Protein AF-A0A7L5Z0Q6-F1 (afdb_monomer)

Mean predicted aligned error: 13.24 Å

Nearest PDB structures (foldseek):
  8h5y-assembly1_B  TM=5.151E-01  e=4.317E-04  Escherichia coli K-12
  7r7j-assembly2_B  TM=5.327E-01  e=6.181E-04  Escherichia coli K-12
  8h5z-assembly2_A  TM=4.840E-01  e=3.398E-04  Escherichia coli K-12
  4xqk-assembly2_B  TM=4.319E-01  e=5.657E-03  Lactococcus cremoris
  8spg-assembly1_A  TM=3.800E-01  e=3.028E+00  Escherichia coli

Solvent-accessible surface area (backbone atoms only — not comparable to full-atom values): 23240 Å² total; per-residue (Å²): 136,90,84,87,72,98,76,67,92,71,68,86,83,74,86,79,86,81,49,76,64,53,34,51,77,69,61,64,32,30,45,81,42,65,47,48,55,65,62,100,57,70,56,74,39,36,47,47,63,51,74,55,102,88,48,62,39,34,33,34,33,33,79,56,46,77,45,82,40,38,70,74,34,73,49,75,39,92,97,50,81,66,40,42,29,60,41,73,38,76,84,67,48,33,38,32,30,72,88,68,52,72,30,46,34,65,62,49,49,44,52,47,45,39,54,45,51,51,53,48,52,54,48,42,52,52,41,49,56,35,28,76,69,40,74,63,36,85,94,28,46,62,47,62,29,35,40,35,34,36,70,44,42,69,34,40,74,45,84,82,10,61,57,35,46,46,40,52,48,41,47,53,62,53,59,69,33,78,92,45,58,89,63,73,74,70,60,72,83,53,27,49,53,77,55,48,36,39,46,101,84,68,49,74,42,77,73,66,90,89,67,86,50,84,51,50,50,60,62,47,48,61,49,65,77,41,55,71,46,54,50,34,80,91,36,59,51,35,38,40,35,24,56,62,76,76,57,99,83,67,68,54,33,35,32,35,35,39,30,52,60,43,64,84,66,52,70,68,54,51,51,56,53,52,58,47,30,27,43,47,31,51,32,71,83,70,47,71,56,83,54,74,90,68,36,45,25,35,37,33,32,76,39,45,48,69,62,56,50,53,51,55,46,53,54,50,27,71,76,68,75,51,81,70,81,94,72,80,79,84,76,77,75,77,77,74,76,72,79,83,71,90,67,84,82,74,96,70,93,74,86,82,82,75,73,65,62,67,60,49,54,60,49,49,59,56,53,54,65,69,70,65,71,78,87,83,78,86,83,84,86,80,87,84,86,90,132

pLDDT: mean 75.76, std 20.65, range [26.56, 98.56]

Structure (mmCIF, N/CA/C/O backbone):
data_AF-A0A7L5Z0Q6-F1
#
_entry.id   AF-A0A7L5Z0Q6-F1
#
loop_
_atom_site.group_PDB
_atom_site.id
_atom_site.type_symbol
_atom_site.label_atom_id
_atom_site.label_alt_id
_atom_site.label_comp_id
_atom_site.label_asym_id
_atom_site.label_entity_id
_atom_site.label_seq_id
_atom_site.pdbx_PDB_ins_code
_atom_site.Cartn_x
_atom_site.Cartn_y
_atom_site.Cartn_z
_atom_site.occupancy
_atom_site.B_iso_or_equiv
_atom_site.auth_seq_id
_atom_site.auth_comp_id
_atom_site.auth_asym_id
_atom_site.auth_atom_id
_atom_site.pdbx_PDB_model_num
ATOM 1 N N . MET A 1 1 ? -20.529 9.452 -33.212 1.00 76.00 1 MET A N 1
ATOM 2 C CA . MET A 1 1 ? -19.867 9.700 -31.911 1.00 76.00 1 MET A CA 1
ATOM 3 C C . MET A 1 1 ? -19.375 8.368 -31.364 1.00 76.00 1 MET A C 1
ATOM 5 O O . MET A 1 1 ? -20.202 7.493 -31.141 1.00 76.00 1 MET A O 1
ATOM 9 N N . LEU A 1 2 ? -18.063 8.193 -31.198 1.00 84.06 2 LEU A N 1
ATOM 10 C CA . LEU A 1 2 ? -17.488 7.021 -30.526 1.00 84.06 2 LEU A CA 1
ATOM 11 C C . LEU A 1 2 ? -17.355 7.325 -29.030 1.00 84.06 2 LEU A C 1
ATOM 13 O O . LEU A 1 2 ? -16.984 8.437 -28.659 1.00 84.06 2 LEU A O 1
ATOM 17 N N . ARG A 1 3 ? -17.713 6.362 -28.176 1.00 82.25 3 ARG A N 1
ATOM 18 C CA . ARG A 1 3 ? -17.657 6.488 -26.713 1.00 82.25 3 ARG A CA 1
ATOM 19 C C . ARG A 1 3 ? -16.696 5.438 -26.165 1.00 82.25 3 ARG A C 1
ATOM 21 O O . ARG A 1 3 ? -16.720 4.305 -26.632 1.00 82.25 3 ARG A O 1
ATOM 28 N N . TYR A 1 4 ? -15.900 5.820 -25.171 1.00 83.50 4 TYR A N 1
ATOM 29 C CA . TYR A 1 4 ? -14.941 4.946 -24.497 1.00 83.50 4 TYR A CA 1
ATOM 30 C C . TYR A 1 4 ? -15.240 4.963 -22.999 1.00 83.50 4 TYR A C 1
ATOM 32 O O . TYR A 1 4 ? -15.300 6.031 -22.392 1.00 83.50 4 TYR A O 1
ATOM 40 N N . SER A 1 5 ? -15.461 3.798 -22.397 1.00 74.81 5 SER A N 1
ATOM 41 C CA . SER A 1 5 ? -15.623 3.658 -20.951 1.00 74.81 5 SER A CA 1
ATOM 42 C C . SER A 1 5 ? -15.431 2.207 -20.538 1.00 74.81 5 SER A C 1
ATOM 44 O O . SER A 1 5 ? -15.815 1.291 -21.263 1.00 74.81 5 SER A O 1
ATOM 46 N N . ALA A 1 6 ? -14.900 2.009 -19.335 1.00 70.81 6 ALA A N 1
ATOM 47 C CA . ALA A 1 6 ? -14.877 0.706 -18.683 1.00 70.81 6 ALA A CA 1
ATOM 48 C C . ALA A 1 6 ? -16.239 0.323 -18.058 1.00 70.81 6 ALA A C 1
ATOM 50 O O . ALA A 1 6 ? -16.442 -0.840 -17.730 1.00 70.81 6 ALA A O 1
ATOM 51 N N . THR A 1 7 ? -17.172 1.274 -17.887 1.00 68.50 7 THR A N 1
ATOM 52 C CA . THR A 1 7 ? -18.414 1.105 -17.100 1.00 68.50 7 THR A CA 1
ATOM 53 C C . THR A 1 7 ? -19.651 1.690 -17.799 1.00 68.50 7 THR A C 1
ATOM 55 O O . THR A 1 7 ? -20.456 2.421 -17.214 1.00 68.50 7 THR A O 1
ATOM 58 N N . HIS A 1 8 ? -19.838 1.387 -19.087 1.00 71.56 8 HIS A N 1
ATOM 59 C CA . HIS A 1 8 ? -21.039 1.817 -19.810 1.00 71.56 8 HIS A CA 1
ATOM 60 C C . HIS A 1 8 ? -22.320 1.214 -19.204 1.00 71.56 8 HIS A C 1
ATOM 62 O O . HIS A 1 8 ? -22.495 0.002 -19.197 1.00 71.56 8 HIS A O 1
ATOM 68 N N . ARG A 1 9 ? -23.261 2.069 -18.771 1.00 68.94 9 ARG A N 1
ATOM 69 C CA . ARG A 1 9 ? -24.606 1.636 -18.331 1.00 68.94 9 ARG A CA 1
ATOM 70 C C . ARG A 1 9 ? -25.461 1.088 -19.480 1.00 68.94 9 ARG A C 1
ATOM 72 O O . ARG A 1 9 ? -26.302 0.229 -19.255 1.00 68.94 9 ARG A O 1
ATOM 79 N N . SER A 1 10 ? -25.257 1.587 -20.701 1.00 72.62 10 SER A N 1
ATOM 80 C CA . SER A 1 10 ? -25.817 1.014 -21.927 1.00 72.62 10 SER A CA 1
ATOM 81 C C . SER A 1 10 ? -24.823 1.157 -23.081 1.00 72.62 10 SER A C 1
ATOM 83 O O . SER A 1 10 ? -24.162 2.191 -23.226 1.00 72.62 10 SER A O 1
ATOM 85 N N . ALA A 1 11 ? -24.718 0.116 -23.907 1.00 77.50 11 ALA A N 1
ATOM 86 C CA . ALA A 1 11 ? -23.786 0.048 -25.032 1.00 77.50 11 ALA A CA 1
ATOM 87 C C . ALA A 1 11 ? -24.512 -0.235 -26.366 1.00 77.50 11 ALA A C 1
ATOM 89 O O . ALA A 1 11 ? -24.274 -1.272 -26.983 1.00 77.50 11 ALA A O 1
ATOM 90 N N . PRO A 1 12 ? -25.417 0.654 -26.830 1.00 74.00 12 PRO A N 1
ATOM 91 C CA . PRO A 1 12 ? -25.963 0.550 -28.180 1.00 74.00 12 PRO A CA 1
ATOM 92 C C . PRO A 1 12 ? -24.825 0.645 -29.208 1.00 74.00 12 PRO A C 1
ATOM 94 O O . PRO A 1 12 ? -23.980 1.538 -29.102 1.00 74.00 12 PRO A O 1
ATOM 97 N N . ASN A 1 13 ? -24.825 -0.267 -30.186 1.00 86.44 13 ASN A N 1
ATOM 98 C CA . ASN A 1 13 ? -23.813 -0.395 -31.244 1.00 86.44 13 ASN A CA 1
ATOM 99 C C . ASN A 1 13 ? -22.387 -0.638 -30.711 1.00 86.44 13 ASN A C 1
ATOM 101 O O . ASN A 1 13 ? -21.459 0.110 -31.018 1.00 86.44 13 ASN A O 1
ATOM 105 N N . LEU A 1 14 ? -22.216 -1.673 -29.881 1.00 86.38 14 LEU A N 1
ATOM 106 C CA . LEU A 1 14 ? -20.907 -2.101 -29.385 1.00 86.38 14 LEU A CA 1
ATOM 107 C C . LEU A 1 14 ? -20.003 -2.539 -30.551 1.00 86.38 14 LEU A C 1
ATOM 109 O O . LEU A 1 14 ? -20.258 -3.558 -31.181 1.00 86.38 14 LEU A O 1
ATOM 113 N N . VAL A 1 15 ? -18.944 -1.769 -30.813 1.00 90.12 15 VAL A N 1
ATOM 114 C CA . VAL A 1 15 ? -17.974 -2.055 -31.888 1.00 90.12 15 VAL A CA 1
ATOM 115 C C . VAL A 1 15 ? -16.850 -2.977 -31.410 1.00 90.12 15 VAL A C 1
ATOM 117 O O . VAL A 1 15 ? -16.403 -3.846 -32.149 1.00 90.12 15 VAL A O 1
ATOM 120 N N . TYR A 1 16 ? -16.381 -2.792 -30.175 1.00 89.06 16 TYR A N 1
ATOM 121 C CA . TYR A 1 16 ? -15.281 -3.561 -29.598 1.00 89.06 16 TYR A CA 1
ATOM 122 C C . TYR A 1 16 ? -15.414 -3.625 -28.077 1.00 89.06 16 TYR A C 1
ATOM 124 O O . TYR A 1 16 ? -15.902 -2.679 -27.451 1.00 89.06 16 TYR A O 1
ATOM 132 N N . ARG A 1 17 ? -14.956 -4.727 -27.479 1.00 86.31 17 ARG A N 1
ATOM 133 C CA . ARG A 1 17 ? -14.948 -4.938 -26.031 1.00 86.31 17 ARG A CA 1
AT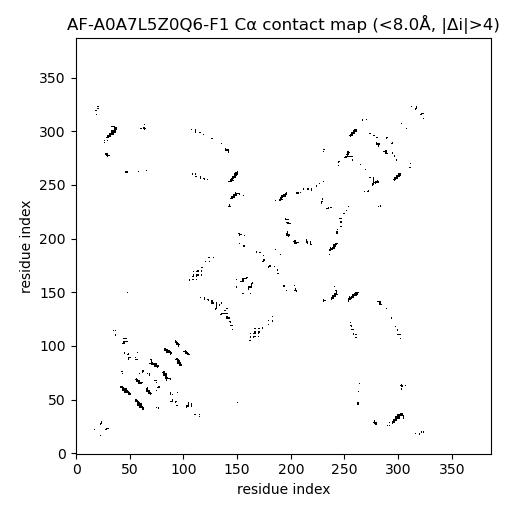OM 134 C C . ARG A 1 17 ? -13.682 -5.685 -25.628 1.00 86.31 17 ARG A C 1
ATOM 136 O O . ARG A 1 17 ? -13.427 -6.763 -26.143 1.00 86.31 17 ARG A O 1
ATOM 143 N N . LEU A 1 18 ? -12.941 -5.113 -24.681 1.00 86.12 18 LEU A N 1
ATOM 144 C CA . LEU A 1 18 ? -11.839 -5.764 -23.974 1.00 86.12 18 LEU A CA 1
ATOM 145 C C . LEU A 1 18 ? -12.184 -5.750 -22.487 1.00 86.12 18 LEU A C 1
ATOM 147 O O . LEU A 1 18 ? -12.214 -4.686 -21.865 1.00 86.12 18 LEU A O 1
ATOM 151 N N . THR A 1 19 ? -12.526 -6.908 -21.934 1.00 82.62 19 THR A N 1
ATOM 152 C CA . THR A 1 19 ? -12.859 -7.034 -20.514 1.00 82.62 19 THR A CA 1
ATOM 153 C C . THR A 1 19 ? -11.590 -7.115 -19.657 1.00 82.62 19 THR A C 1
ATOM 155 O O . THR A 1 19 ? -10.517 -7.446 -20.160 1.00 82.62 19 THR A O 1
ATOM 158 N N . PRO A 1 20 ? -11.681 -6.846 -18.343 1.00 78.25 20 PRO A N 1
ATOM 159 C CA . PRO A 1 20 ? -10.595 -7.134 -17.409 1.00 78.25 20 PRO A CA 1
ATOM 160 C C . PRO A 1 20 ? -10.109 -8.592 -17.453 1.00 78.25 20 PRO A C 1
ATOM 162 O O . PRO A 1 20 ? -8.922 -8.828 -17.248 1.00 78.25 20 PRO A O 1
ATOM 165 N N . VAL A 1 21 ? -11.003 -9.548 -17.744 1.00 78.19 21 VAL A N 1
ATOM 166 C CA . VAL A 1 21 ? -10.642 -10.965 -17.921 1.00 78.19 21 VAL A CA 1
ATOM 167 C C . VAL A 1 21 ? -9.807 -11.141 -19.183 1.00 78.19 21 VAL A C 1
ATOM 169 O O . VAL A 1 21 ? -8.728 -11.715 -19.111 1.00 78.19 21 VAL A O 1
ATOM 172 N N . ASP A 1 22 ? -10.238 -10.561 -20.306 1.00 83.88 22 ASP A N 1
ATOM 173 C CA . ASP A 1 22 ? -9.479 -10.615 -21.562 1.00 83.88 22 ASP A CA 1
ATOM 174 C C . ASP A 1 22 ? -8.098 -9.971 -21.398 1.00 83.88 22 ASP A C 1
ATOM 176 O O . ASP A 1 22 ? -7.096 -10.513 -21.849 1.00 83.88 22 ASP A O 1
ATOM 180 N N . ALA A 1 23 ? -8.017 -8.826 -20.714 1.00 86.12 23 ALA A N 1
ATOM 181 C CA . ALA A 1 23 ? -6.749 -8.152 -20.451 1.00 86.12 23 ALA A CA 1
ATOM 182 C C . ALA A 1 23 ? -5.793 -9.009 -19.604 1.00 86.12 23 ALA A C 1
ATOM 184 O O . ALA A 1 23 ? -4.583 -8.987 -19.841 1.00 86.12 23 ALA A O 1
ATOM 185 N N . TYR A 1 24 ? -6.326 -9.760 -18.637 1.00 82.94 24 TYR A N 1
ATOM 186 C CA . TYR A 1 24 ? -5.560 -10.716 -17.840 1.00 82.94 24 TYR A CA 1
ATOM 187 C C . TYR A 1 24 ? -5.102 -11.914 -18.685 1.00 82.94 24 TYR A C 1
ATOM 189 O O . TYR A 1 24 ? -3.905 -12.200 -18.727 1.00 82.94 24 TYR A O 1
ATOM 197 N N . ASP A 1 25 ? -6.027 -12.560 -19.403 1.00 82.62 25 ASP A N 1
ATOM 198 C CA . ASP A 1 25 ? -5.762 -13.748 -20.226 1.00 82.62 25 ASP A CA 1
ATOM 199 C C . ASP A 1 25 ? -4.747 -13.428 -21.348 1.00 82.62 25 ASP A C 1
ATOM 201 O O . ASP A 1 25 ? -3.835 -14.210 -21.618 1.00 82.62 25 ASP A O 1
ATOM 205 N N . LEU A 1 26 ? -4.824 -12.227 -21.937 1.00 88.44 26 LEU A N 1
ATOM 206 C CA . LEU A 1 26 ? -3.897 -11.724 -22.961 1.00 88.44 26 LEU A CA 1
ATOM 207 C C . LEU A 1 26 ? -2.596 -11.126 -22.393 1.00 88.44 26 LEU A C 1
ATOM 209 O O . LEU A 1 26 ? -1.782 -10.607 -23.157 1.00 88.44 26 LEU A O 1
ATOM 213 N N . ARG A 1 27 ? -2.381 -11.170 -21.068 1.00 88.25 27 ARG A N 1
ATOM 214 C CA . ARG A 1 27 ? -1.192 -10.616 -20.384 1.00 88.25 27 ARG A CA 1
ATOM 215 C C . ARG A 1 27 ? -0.925 -9.136 -20.705 1.00 88.25 27 ARG A C 1
ATOM 217 O O . ARG A 1 27 ? 0.221 -8.695 -20.778 1.00 88.25 27 ARG A O 1
ATOM 224 N N . LEU A 1 28 ? -1.991 -8.353 -20.871 1.00 89.06 28 LEU A N 1
ATOM 225 C CA . LEU A 1 28 ? -1.936 -6.907 -21.133 1.00 89.06 28 LEU A CA 1
ATOM 226 C C . LEU A 1 28 ? -1.810 -6.075 -19.847 1.00 89.06 28 LEU A C 1
ATOM 228 O O . LEU A 1 28 ? -1.644 -4.855 -19.903 1.00 89.06 28 LEU A O 1
ATOM 232 N N . VAL A 1 29 ? -1.898 -6.732 -18.690 1.00 90.50 29 VAL A N 1
ATOM 233 C CA . VAL A 1 29 ? -1.812 -6.145 -17.351 1.00 90.50 29 VAL A CA 1
ATOM 234 C C . VAL A 1 29 ? -0.978 -7.032 -16.428 1.00 90.50 29 VAL A C 1
ATOM 236 O O . VAL A 1 29 ? -0.774 -8.217 -16.697 1.00 90.50 29 VAL A O 1
ATOM 239 N N . LYS A 1 30 ? -0.508 -6.467 -15.313 1.00 91.56 30 LYS A N 1
ATOM 240 C CA . LYS A 1 30 ? 0.101 -7.242 -14.232 1.00 91.56 30 LYS A CA 1
ATOM 241 C C . LYS A 1 30 ? -0.917 -8.214 -13.638 1.00 91.56 30 LYS A C 1
ATOM 243 O O . LYS A 1 30 ? -2.104 -7.909 -13.524 1.00 91.56 30 LYS A O 1
ATOM 248 N N . ARG A 1 31 ? -0.424 -9.360 -13.177 1.00 89.50 31 ARG A N 1
ATOM 249 C CA . ARG A 1 31 ? -1.180 -10.263 -12.302 1.00 89.50 31 ARG A CA 1
ATOM 250 C C . ARG A 1 31 ? -1.227 -9.691 -10.889 1.00 89.50 31 ARG A C 1
ATOM 252 O O . ARG A 1 31 ? -0.365 -8.903 -10.513 1.00 89.50 31 ARG A O 1
ATOM 259 N N . ILE A 1 32 ? -2.212 -10.106 -10.100 1.00 84.88 32 ILE A N 1
ATOM 260 C CA . ILE A 1 32 ? -2.339 -9.688 -8.701 1.00 84.88 32 ILE A CA 1
ATOM 261 C C . ILE A 1 32 ? -1.815 -10.811 -7.808 1.00 84.88 32 ILE A C 1
ATOM 263 O O . ILE A 1 32 ? -2.358 -11.914 -7.814 1.00 84.88 32 ILE A O 1
ATOM 267 N N . GLY A 1 33 ? -0.769 -10.521 -7.040 1.00 85.00 33 GLY A N 1
ATOM 268 C CA . GLY A 1 33 ? -0.360 -11.303 -5.878 1.00 85.00 33 GLY A CA 1
ATOM 269 C C . GLY A 1 33 ? -0.912 -10.654 -4.613 1.00 85.00 33 GLY A C 1
ATOM 270 O O . GLY A 1 33 ? -1.021 -9.433 -4.546 1.00 85.00 33 GLY A O 1
ATOM 271 N N . VAL A 1 34 ? -1.269 -11.441 -3.601 1.00 81.88 34 VAL A N 1
ATOM 272 C CA . VAL A 1 34 ? -1.731 -10.891 -2.321 1.00 81.88 34 VAL A CA 1
ATOM 273 C C . VAL A 1 34 ? -0.896 -11.459 -1.197 1.00 81.88 34 VAL A C 1
ATOM 275 O O . VAL A 1 34 ? -0.807 -12.674 -1.023 1.00 81.88 34 VAL A O 1
ATOM 278 N N . LEU A 1 35 ? -0.324 -10.552 -0.418 1.00 82.19 35 LEU A N 1
ATOM 279 C CA . LEU A 1 35 ? 0.374 -10.865 0.809 1.00 82.19 35 LEU A CA 1
ATOM 280 C C . LEU A 1 35 ? -0.562 -10.554 1.977 1.00 82.19 35 LEU A C 1
ATOM 282 O O . LEU A 1 35 ? -0.770 -9.400 2.354 1.00 82.19 35 LEU A O 1
ATOM 286 N N . SER A 1 36 ? -1.160 -11.612 2.519 1.00 74.62 36 SER A N 1
ATOM 287 C CA . SER A 1 36 ? -1.987 -11.525 3.720 1.00 74.62 36 SER A CA 1
ATOM 288 C C . SER A 1 36 ? -1.081 -11.453 4.935 1.00 74.62 36 SER A C 1
ATOM 290 O O . SER A 1 36 ? -0.415 -12.431 5.278 1.00 74.62 36 SER A O 1
ATOM 292 N N . VAL A 1 37 ? -1.114 -10.325 5.632 1.00 71.94 37 VAL A N 1
ATOM 293 C CA . VAL A 1 37 ? -0.362 -10.152 6.869 1.00 71.94 37 VAL A CA 1
ATOM 294 C C . VAL A 1 37 ? -1.274 -10.499 8.037 1.00 71.94 37 VAL A C 1
ATOM 296 O O . VAL A 1 37 ? -1.911 -9.642 8.646 1.00 71.94 37 VAL A O 1
ATOM 299 N N . SER A 1 38 ? -1.359 -11.796 8.326 1.00 60.84 38 SER A N 1
ATOM 300 C CA . SER A 1 38 ? -1.972 -12.312 9.548 1.00 60.84 38 SER A CA 1
ATOM 301 C C . SER A 1 38 ? -0.865 -12.811 10.464 1.00 60.84 38 SER A C 1
ATOM 303 O O . SER A 1 38 ? 0.097 -13.421 10.004 1.00 60.84 38 SER A O 1
ATOM 305 N N . ALA A 1 39 ? -1.014 -12.605 11.768 1.00 50.84 39 ALA A N 1
ATOM 306 C CA . ALA A 1 39 ? -0.280 -13.408 12.733 1.00 50.84 39 ALA A CA 1
ATOM 307 C C . ALA A 1 39 ? -0.681 -14.868 12.494 1.00 50.84 39 ALA A C 1
ATOM 309 O O . ALA A 1 39 ? -1.775 -15.136 11.984 1.00 50.84 39 ALA A O 1
ATOM 310 N N . ALA A 1 40 ? 0.175 -15.806 12.896 1.00 46.81 40 ALA A N 1
ATOM 311 C CA . ALA A 1 40 ? -0.170 -17.230 12.928 1.00 46.81 40 ALA A CA 1
ATOM 312 C C . ALA A 1 40 ? -1.526 -17.488 13.630 1.00 46.81 40 ALA A C 1
ATOM 314 O O . ALA A 1 40 ? -2.206 -18.473 13.358 1.00 46.81 40 ALA A O 1
ATOM 315 N N . ASP A 1 41 ? -1.934 -16.542 14.475 1.00 55.84 41 ASP A N 1
ATOM 316 C CA . ASP A 1 41 ? -3.210 -16.453 15.152 1.00 55.84 41 ASP A CA 1
ATOM 317 C C . ASP A 1 41 ? -4.263 -15.685 14.324 1.00 55.84 41 ASP A C 1
ATOM 319 O O . ASP A 1 41 ? -4.138 -14.479 14.104 1.00 55.84 41 ASP A O 1
ATOM 323 N N . GLN A 1 42 ? -5.362 -16.350 13.941 1.00 63.88 42 GLN A N 1
ATOM 324 C CA . GLN A 1 42 ? -6.573 -15.734 13.351 1.00 63.88 42 GLN A CA 1
ATOM 325 C C . GLN A 1 42 ? -7.369 -14.875 14.365 1.00 63.88 42 GLN A C 1
ATOM 327 O O . GLN A 1 42 ? -8.588 -14.733 14.263 1.00 63.88 42 GLN A O 1
ATOM 332 N N . GLY A 1 43 ? -6.693 -14.358 15.393 1.00 75.38 43 GLY A N 1
ATOM 333 C CA . GLY A 1 43 ? -7.286 -13.567 16.459 1.00 75.38 43 GLY A CA 1
ATOM 334 C C . GLY A 1 43 ? -7.764 -12.190 15.986 1.00 75.38 43 GLY A C 1
ATOM 335 O O . GLY A 1 43 ? -7.424 -11.747 14.885 1.00 75.38 43 GLY A O 1
ATOM 336 N N . PRO A 1 44 ? -8.559 -11.502 16.820 1.00 84.88 44 PRO A N 1
ATOM 337 C CA . PRO A 1 44 ? -9.081 -10.185 16.494 1.00 84.88 44 PRO A CA 1
ATOM 338 C C . PRO A 1 44 ? -7.954 -9.152 16.368 1.00 84.88 44 PRO A C 1
ATOM 340 O O . PRO A 1 44 ? -6.977 -9.197 17.112 1.00 84.88 44 PRO A O 1
ATOM 343 N N . ARG A 1 45 ? -8.101 -8.203 15.438 1.00 85.69 45 ARG A N 1
ATOM 344 C CA . ARG A 1 45 ? -7.148 -7.108 15.191 1.00 85.69 45 ARG A CA 1
ATOM 345 C C . ARG A 1 45 ? -7.860 -5.772 15.084 1.00 85.69 45 ARG A C 1
ATOM 347 O O . ARG A 1 45 ? -8.876 -5.679 14.396 1.00 85.69 45 ARG A O 1
ATOM 354 N N . LEU A 1 46 ? -7.313 -4.739 15.716 1.00 89.00 46 LEU A N 1
ATOM 355 C CA . LEU A 1 46 ? -7.836 -3.382 15.604 1.00 89.00 46 LEU A CA 1
ATOM 356 C C . LEU A 1 46 ? -7.418 -2.770 14.263 1.00 89.00 46 LEU A C 1
ATOM 358 O O . LEU A 1 46 ? -6.234 -2.699 13.956 1.00 89.00 46 LEU A O 1
ATOM 362 N N . MET A 1 47 ? -8.401 -2.357 13.466 1.00 85.50 47 MET A N 1
ATOM 363 C CA . MET A 1 47 ? -8.201 -1.815 12.118 1.00 85.50 47 MET A CA 1
ATOM 364 C C . MET A 1 47 ? -8.324 -0.294 12.068 1.00 85.50 47 MET A C 1
ATOM 366 O O . MET A 1 47 ? -7.679 0.343 11.247 1.00 85.50 47 MET A O 1
ATOM 370 N N . SER A 1 48 ? -9.188 0.291 12.897 1.00 88.31 48 SER A N 1
ATOM 371 C CA . SER A 1 48 ? -9.235 1.737 13.118 1.00 88.31 48 SER A CA 1
ATOM 372 C C . SER A 1 48 ? -10.088 2.076 14.333 1.00 88.31 48 SER A C 1
ATOM 374 O O . SER A 1 48 ? -10.978 1.311 14.721 1.00 88.31 48 SER A O 1
ATOM 376 N N . VAL A 1 49 ? -9.848 3.260 14.892 1.00 91.19 49 VAL A N 1
ATOM 377 C CA . VAL A 1 49 ? -10.737 3.912 15.855 1.00 91.19 49 VAL A CA 1
ATOM 378 C C . VAL A 1 49 ? -11.319 5.169 15.219 1.00 91.19 49 VAL A C 1
ATOM 380 O O . VAL A 1 49 ? -10.613 5.944 14.576 1.00 91.19 49 VAL A O 1
ATOM 383 N N . ASN A 1 50 ? -12.619 5.384 15.391 1.00 89.94 50 ASN A N 1
ATOM 384 C CA . ASN A 1 50 ? -13.305 6.613 15.020 1.00 89.94 50 ASN A CA 1
ATOM 385 C C . ASN A 1 50 ? -13.955 7.211 16.269 1.00 89.94 50 ASN A C 1
ATOM 387 O O . ASN A 1 50 ? -14.889 6.633 16.834 1.00 89.94 50 ASN A O 1
ATOM 391 N N . ALA A 1 51 ? -13.441 8.367 16.682 1.00 89.81 51 ALA A N 1
ATOM 392 C CA . ALA A 1 51 ? -13.940 9.137 17.806 1.00 89.81 51 ALA A CA 1
ATOM 393 C C . ALA A 1 51 ? -14.565 10.445 17.314 1.00 89.81 51 ALA A C 1
ATOM 395 O O . ALA A 1 51 ? -13.945 11.243 16.613 1.00 89.81 51 ALA A O 1
ATOM 396 N N . THR A 1 52 ? -15.808 10.671 17.720 1.00 87.56 52 THR A N 1
ATOM 397 C CA . THR A 1 52 ? -16.538 11.925 17.529 1.00 87.56 52 THR A CA 1
ATOM 398 C C . THR A 1 52 ? -16.980 12.455 18.887 1.00 87.56 52 THR A C 1
ATOM 400 O O . THR A 1 52 ? -16.955 11.730 19.879 1.00 87.56 52 THR A O 1
ATOM 403 N N . SER A 1 53 ? -17.483 13.690 18.937 1.00 84.25 53 SER A N 1
ATOM 404 C CA . SER A 1 53 ? -18.067 14.252 20.165 1.00 84.25 53 SER A CA 1
ATOM 405 C C . SER A 1 53 ? -19.260 13.457 20.715 1.00 84.25 53 SER A C 1
ATOM 407 O O . SER A 1 53 ? -19.666 13.685 21.849 1.00 84.25 53 SER A O 1
ATOM 409 N N . ARG A 1 54 ? -19.843 12.548 19.919 1.00 87.00 54 ARG A N 1
ATOM 410 C CA . ARG A 1 54 ? -21.044 11.776 20.271 1.00 87.00 54 ARG A CA 1
ATOM 411 C C . ARG A 1 54 ? -20.790 10.285 20.460 1.00 87.00 54 ARG A C 1
ATOM 413 O O . ARG A 1 54 ? -21.615 9.614 21.070 1.00 87.00 54 ARG A O 1
ATOM 420 N N . SER A 1 55 ? -19.712 9.742 19.899 1.00 88.25 55 SER A N 1
ATOM 421 C CA . SER A 1 55 ? -19.458 8.302 19.928 1.00 88.25 55 SER A CA 1
ATOM 422 C C . SER A 1 55 ? -17.998 7.969 19.678 1.00 88.25 55 SER A C 1
ATOM 424 O O . SER A 1 55 ? -17.373 8.562 18.797 1.00 88.25 55 SER A O 1
ATOM 426 N N . VAL A 1 56 ? -17.518 6.934 20.362 1.00 93.75 56 VAL A N 1
ATOM 427 C CA . VAL A 1 56 ? -16.273 6.238 20.033 1.00 93.75 56 VAL A CA 1
ATOM 428 C C . VAL A 1 56 ? -16.631 4.850 19.508 1.00 93.75 56 VAL A C 1
ATOM 430 O O . VAL A 1 56 ? -17.391 4.107 20.129 1.00 93.75 56 VAL A O 1
ATOM 433 N N . THR A 1 57 ? -16.128 4.536 18.323 1.00 93.81 57 THR A N 1
ATOM 434 C CA . THR A 1 57 ? -16.333 3.265 17.619 1.00 93.81 57 THR A CA 1
ATOM 435 C C . THR A 1 57 ? -14.988 2.731 17.160 1.00 93.81 57 THR A C 1
ATOM 437 O O . THR A 1 57 ? -14.086 3.512 16.863 1.00 93.81 57 THR A O 1
ATOM 440 N N . ALA A 1 58 ? -14.860 1.416 17.067 1.00 92.88 58 ALA A N 1
ATOM 441 C CA . ALA A 1 58 ? -13.689 0.753 16.517 1.00 92.88 58 ALA A CA 1
ATOM 442 C C . ALA A 1 58 ? -14.103 -0.234 15.428 1.00 92.88 58 ALA A C 1
ATOM 444 O O . ALA A 1 58 ? -15.215 -0.763 15.443 1.00 92.88 58 ALA A O 1
ATOM 445 N N . ARG A 1 59 ? -13.194 -0.511 14.497 1.00 89.88 59 ARG A N 1
ATOM 446 C CA . ARG A 1 59 ? -13.332 -1.604 13.533 1.00 89.88 59 ARG A CA 1
ATOM 447 C C . ARG A 1 59 ? -12.354 -2.706 13.884 1.00 89.88 59 ARG A C 1
ATOM 449 O O . ARG A 1 59 ? -11.154 -2.457 13.959 1.00 89.88 59 ARG A O 1
ATOM 456 N N . VAL A 1 60 ? -12.865 -3.917 14.075 1.00 88.69 60 VAL A N 1
ATOM 457 C CA . VAL A 1 60 ? -12.071 -5.098 14.422 1.00 88.69 60 VAL A CA 1
ATOM 458 C C . VAL A 1 60 ? -12.185 -6.125 13.303 1.00 88.69 60 VAL A C 1
ATOM 460 O O . VAL A 1 60 ? -13.291 -6.473 12.899 1.00 88.69 60 VAL A O 1
ATOM 463 N N . SER A 1 61 ? -11.052 -6.603 12.793 1.00 82.56 61 SER A N 1
ATOM 464 C CA . SER A 1 61 ? -11.001 -7.709 11.833 1.00 82.56 61 SER A CA 1
ATOM 465 C C . SER A 1 61 ? -10.807 -9.027 12.569 1.00 82.56 61 SER A C 1
ATOM 467 O O . SER A 1 61 ? -9.908 -9.136 13.403 1.00 82.56 61 SER A O 1
ATOM 469 N N . VAL A 1 62 ? -11.629 -10.027 12.251 1.00 82.06 62 VAL A N 1
ATOM 470 C CA . VAL A 1 62 ? -11.503 -11.399 12.755 1.00 82.06 62 VAL A CA 1
ATOM 471 C C . VAL A 1 62 ? -11.666 -12.371 11.594 1.00 82.06 62 VAL A C 1
ATOM 473 O O . VAL A 1 62 ? -12.702 -12.380 10.930 1.00 82.06 62 VAL A O 1
ATOM 476 N N . GLY A 1 63 ? -10.628 -13.154 11.293 1.00 71.19 63 GLY A N 1
ATOM 477 C CA . GLY A 1 63 ? -10.652 -14.089 10.158 1.00 71.19 63 GLY A CA 1
ATOM 478 C C . GLY A 1 63 ? -10.960 -13.432 8.800 1.00 71.19 63 GLY A C 1
ATOM 479 O O . GLY A 1 63 ? -11.496 -14.087 7.911 1.00 71.19 63 GLY A O 1
ATOM 480 N N . GLY A 1 64 ? -10.670 -12.134 8.638 1.00 68.56 64 GLY A N 1
ATOM 481 C CA . GLY A 1 64 ? -10.997 -11.351 7.439 1.00 68.56 64 GLY A CA 1
ATOM 482 C C . GLY A 1 64 ? -12.399 -10.729 7.425 1.00 68.56 64 GLY A C 1
ATOM 483 O O . GLY A 1 64 ? -12.717 -9.992 6.499 1.00 68.56 64 GLY A O 1
ATOM 484 N N . THR A 1 65 ? -13.230 -10.969 8.444 1.00 74.75 65 THR A N 1
ATOM 485 C CA . THR A 1 65 ? -14.516 -10.275 8.608 1.00 74.75 65 THR A CA 1
ATOM 486 C C . THR A 1 65 ? -14.335 -9.049 9.492 1.00 74.75 65 THR A C 1
ATOM 488 O O . THR A 1 65 ? -13.798 -9.154 10.593 1.00 74.75 65 THR A O 1
ATOM 491 N N . VAL A 1 66 ? -14.806 -7.889 9.032 1.00 80.00 66 VAL A N 1
ATOM 492 C CA . VAL A 1 66 ? -14.726 -6.631 9.787 1.00 80.00 66 VAL A CA 1
ATOM 493 C C . VAL A 1 66 ? -16.024 -6.397 10.560 1.00 80.00 66 VAL A C 1
ATOM 495 O O . VAL A 1 66 ? -17.103 -6.377 9.974 1.00 80.00 66 VAL A O 1
ATOM 498 N N . GLN A 1 67 ? -15.905 -6.185 11.869 1.00 86.75 67 GLN A N 1
ATOM 499 C CA . GLN A 1 67 ? -16.993 -5.842 12.784 1.00 86.75 67 GLN A CA 1
ATOM 500 C C . GLN A 1 67 ? -16.803 -4.403 13.281 1.00 86.75 67 GLN A C 1
ATOM 502 O O . GLN A 1 67 ? -15.709 -4.035 13.713 1.00 86.75 67 GLN A O 1
ATOM 507 N N . GLU A 1 68 ? -17.854 -3.584 13.227 1.00 91.94 68 GLU A N 1
ATOM 508 C CA . GLU A 1 68 ? -17.864 -2.269 13.878 1.00 91.94 68 GLU A CA 1
ATOM 509 C C . GLU A 1 68 ? -18.394 -2.420 15.306 1.00 91.94 68 GLU A C 1
ATOM 511 O O . GLU A 1 68 ? -19.486 -2.946 15.516 1.00 91.94 68 GLU A O 1
ATOM 516 N N . VAL A 1 69 ? -17.610 -1.978 16.288 1.00 94.12 69 VAL A N 1
ATOM 517 C CA . VAL A 1 69 ? -17.869 -2.207 17.711 1.00 94.12 69 VAL A CA 1
ATOM 518 C C . VAL A 1 69 ? -17.810 -0.917 18.521 1.00 94.12 69 VAL A C 1
ATOM 520 O O . VAL A 1 69 ? -17.139 0.054 18.167 1.00 94.12 69 VAL A O 1
ATOM 523 N N . ARG A 1 70 ? -18.538 -0.923 19.634 1.00 95.75 70 ARG A N 1
ATOM 524 C CA . ARG A 1 70 ? -18.557 0.105 20.683 1.00 95.75 70 ARG A CA 1
ATOM 525 C C . ARG A 1 70 ? -18.265 -0.549 22.029 1.00 95.75 70 ARG A C 1
ATOM 527 O O . ARG A 1 70 ? -18.334 -1.772 22.143 1.00 95.75 70 ARG A O 1
ATOM 534 N N . THR A 1 71 ? -18.015 0.247 23.062 1.00 94.94 71 THR A N 1
ATOM 535 C CA . THR A 1 71 ? -17.984 -0.255 24.442 1.00 94.94 71 THR A CA 1
ATOM 536 C C . THR A 1 71 ? -19.243 -1.076 24.749 1.00 94.94 71 THR A C 1
ATOM 538 O O . THR A 1 71 ? -20.354 -0.659 24.421 1.00 94.94 71 THR A O 1
ATOM 541 N N . GLY A 1 72 ? -19.061 -2.269 25.317 1.00 93.69 72 GLY A N 1
ATOM 542 C CA . GLY A 1 72 ? -20.112 -3.256 25.581 1.00 93.69 72 GLY A CA 1
ATOM 543 C C . GLY A 1 72 ? -20.462 -4.178 24.404 1.00 93.69 72 GLY A C 1
ATOM 544 O O . GLY A 1 72 ? -21.222 -5.123 24.589 1.00 93.69 72 GLY A O 1
ATOM 545 N N . SER A 1 73 ? -19.921 -3.947 23.202 1.00 95.62 73 SER A N 1
ATOM 546 C CA . SER A 1 73 ? -20.132 -4.850 22.058 1.00 95.62 73 SER A CA 1
ATOM 547 C C . SER A 1 73 ? -19.382 -6.167 22.243 1.00 95.62 73 SER A C 1
ATOM 549 O O . SER A 1 73 ? -18.339 -6.206 22.893 1.00 95.62 73 SER A O 1
ATOM 551 N N . VAL A 1 74 ? -19.881 -7.231 21.620 1.00 93.62 74 VAL A N 1
ATOM 552 C CA . VAL A 1 74 ? -19.235 -8.547 21.601 1.00 93.62 74 VAL A CA 1
ATOM 553 C C . VAL A 1 74 ? -18.523 -8.733 20.263 1.00 93.62 74 VAL A C 1
ATOM 555 O O . VAL A 1 74 ? -19.150 -8.627 19.213 1.00 93.62 74 VAL A O 1
ATOM 558 N N . VAL A 1 75 ? -17.218 -9.003 20.300 1.00 91.69 75 VAL A N 1
ATOM 559 C CA . VAL A 1 75 ? -16.433 -9.412 19.131 1.00 91.69 75 VAL A CA 1
ATOM 560 C C . VAL A 1 75 ? -16.491 -10.927 19.026 1.00 91.69 75 VAL A C 1
ATOM 562 O O . VAL A 1 75 ? -15.903 -11.638 19.846 1.00 91.69 75 VAL A O 1
ATOM 565 N N . VAL A 1 76 ? -17.174 -11.404 17.988 1.00 87.19 76 VAL A N 1
ATOM 566 C CA . VAL A 1 76 ? -17.307 -12.837 17.715 1.00 87.19 76 VAL A CA 1
ATOM 567 C C . VAL A 1 76 ? -16.056 -13.342 17.012 1.00 87.19 76 VAL A C 1
ATOM 569 O O . VAL A 1 76 ? -15.623 -12.747 16.019 1.00 87.19 76 VAL A O 1
ATOM 572 N N . SER A 1 77 ? -15.475 -14.429 17.524 1.00 83.69 77 SER A N 1
ATOM 573 C CA . SER A 1 77 ? -14.231 -14.998 16.997 1.00 83.69 77 SER A CA 1
ATOM 574 C C . SER A 1 77 ? -14.366 -16.491 16.687 1.00 83.69 77 SER A C 1
ATOM 576 O O . SER A 1 77 ? -14.511 -17.290 17.608 1.00 83.69 77 SER A O 1
ATOM 578 N N . PRO A 1 78 ? -14.274 -16.919 15.412 1.00 79.19 78 PRO A N 1
ATOM 579 C CA . PRO A 1 78 ? -14.365 -18.334 15.060 1.00 79.19 78 PRO A CA 1
ATOM 580 C C . PRO A 1 78 ? -13.329 -19.188 15.804 1.00 79.19 78 PRO A C 1
ATOM 582 O O . PRO A 1 78 ? -12.131 -18.906 15.766 1.00 79.19 78 PRO A O 1
ATOM 585 N N . GLY A 1 79 ? -13.794 -20.240 16.484 1.00 77.94 79 GLY A N 1
ATOM 586 C CA . GLY A 1 79 ? -12.929 -21.165 17.227 1.00 77.94 79 GLY A CA 1
ATOM 587 C C . GLY A 1 79 ? -12.311 -20.587 18.506 1.00 77.94 79 GLY A C 1
ATOM 588 O O . GLY A 1 79 ? -11.370 -21.173 19.038 1.00 77.94 79 GLY A O 1
ATOM 589 N N . ARG A 1 80 ? -12.804 -19.443 18.999 1.00 81.38 80 ARG A N 1
ATOM 590 C CA . ARG A 1 80 ? -12.342 -18.781 20.228 1.00 81.38 80 ARG A CA 1
ATOM 591 C C . ARG A 1 80 ? -13.529 -18.288 21.050 1.00 81.38 80 ARG A C 1
ATOM 593 O O . ARG A 1 80 ? -14.600 -18.090 20.486 1.00 81.38 80 ARG A O 1
ATOM 600 N N . PRO A 1 81 ? -13.357 -18.072 22.364 1.00 85.19 81 PRO A N 1
ATOM 601 C CA . PRO A 1 81 ? -14.384 -17.412 23.152 1.00 85.19 81 PRO A CA 1
ATOM 602 C C . PRO A 1 81 ? -14.626 -15.994 22.632 1.00 85.19 81 PRO A C 1
ATOM 604 O O . PRO A 1 81 ? -13.683 -15.251 22.339 1.00 85.19 81 PRO A O 1
ATOM 607 N N . ASP A 1 82 ? -15.900 -15.635 22.544 1.00 91.19 82 ASP A N 1
ATOM 608 C CA . ASP A 1 82 ? -16.326 -14.279 22.234 1.00 91.19 82 ASP A CA 1
ATOM 609 C C . ASP A 1 82 ? -15.841 -13.311 23.314 1.00 91.19 82 ASP A C 1
ATOM 611 O O . ASP A 1 82 ? -15.786 -13.642 24.503 1.00 91.19 82 ASP A O 1
ATOM 615 N N . ARG A 1 83 ? -15.486 -12.092 22.902 1.00 93.25 83 ARG A N 1
ATOM 616 C CA . ARG A 1 83 ? -14.907 -11.096 23.807 1.00 93.25 83 ARG A CA 1
ATOM 617 C C . ARG A 1 83 ? -15.737 -9.831 23.859 1.00 93.25 83 ARG A C 1
ATOM 619 O O . ARG A 1 83 ? -16.071 -9.256 22.828 1.00 93.25 83 ARG A O 1
ATOM 626 N N . VAL A 1 84 ? -16.016 -9.359 25.069 1.00 95.69 84 VAL A N 1
ATOM 627 C CA . VAL A 1 84 ? -16.728 -8.097 25.297 1.00 95.69 84 VAL A CA 1
ATOM 628 C C . VAL A 1 84 ? -15.736 -6.940 25.279 1.00 95.69 84 VAL A C 1
ATOM 630 O O . VAL A 1 84 ? -14.700 -6.990 25.942 1.00 95.69 84 VAL A O 1
ATOM 633 N N . VAL A 1 85 ? -16.048 -5.892 24.522 1.00 97.00 85 VAL A N 1
ATOM 634 C CA . VAL A 1 85 ? -15.263 -4.656 24.463 1.00 97.00 85 VAL A CA 1
ATOM 635 C C . VAL A 1 85 ? -15.482 -3.864 25.751 1.00 97.00 85 VAL A C 1
ATOM 637 O O . VAL A 1 85 ? -16.586 -3.387 26.007 1.00 97.00 85 VAL A O 1
ATOM 640 N N . ALA A 1 86 ? -14.428 -3.697 26.545 1.00 96.19 86 ALA A N 1
ATOM 641 C CA . ALA A 1 86 ? -14.453 -2.919 27.780 1.00 96.19 86 ALA A CA 1
ATOM 642 C C . ALA A 1 86 ? -14.154 -1.433 27.533 1.00 96.19 86 ALA A C 1
ATOM 644 O O . ALA A 1 86 ? -14.781 -0.571 28.142 1.00 96.19 86 ALA A O 1
ATOM 645 N N . GLU A 1 87 ? -13.218 -1.128 26.633 1.00 95.50 87 GLU A N 1
ATOM 646 C CA . GLU A 1 87 ? -12.754 0.241 26.395 1.00 95.50 87 GLU A CA 1
ATOM 647 C C . GLU A 1 87 ? -12.252 0.415 24.957 1.00 95.50 87 GLU A C 1
ATOM 649 O O . GLU A 1 87 ? -11.670 -0.505 24.377 1.00 95.50 87 GLU A O 1
ATOM 654 N N . ILE A 1 88 ? -12.459 1.609 24.394 1.00 96.31 88 ILE A N 1
ATOM 655 C CA . ILE A 1 88 ? -11.876 2.034 23.117 1.00 96.31 88 ILE A CA 1
ATOM 656 C C . ILE A 1 88 ? -11.184 3.382 23.340 1.00 96.31 88 ILE A C 1
ATOM 658 O O . ILE A 1 88 ? -11.845 4.374 23.651 1.00 96.31 88 ILE A O 1
ATOM 662 N N . GLY A 1 89 ? -9.865 3.411 23.166 1.00 93.31 89 GLY A N 1
ATOM 663 C CA . GLY A 1 89 ? -9.039 4.614 23.227 1.00 93.31 89 GLY A CA 1
ATOM 664 C C . GLY A 1 89 ? -8.849 5.225 21.841 1.00 93.31 89 GLY A C 1
ATOM 665 O O . GLY A 1 89 ? -8.669 4.502 20.866 1.00 93.31 89 GLY A O 1
ATOM 666 N N . ALA A 1 90 ? -8.900 6.556 21.746 1.00 88.69 90 ALA A N 1
ATOM 667 C CA . ALA A 1 90 ? -8.630 7.288 20.503 1.00 88.69 90 ALA A CA 1
ATOM 668 C C . ALA A 1 90 ? -7.181 7.794 20.405 1.00 88.69 90 ALA A C 1
ATOM 670 O O . ALA A 1 90 ? -6.687 8.008 19.303 1.00 88.69 90 ALA A O 1
ATOM 671 N N . VAL A 1 91 ? -6.522 8.013 21.548 1.00 87.69 91 VAL A N 1
ATOM 672 C CA . VAL A 1 91 ? -5.114 8.414 21.656 1.00 87.69 91 VAL A CA 1
ATOM 673 C C . VAL A 1 91 ? -4.560 7.829 22.971 1.00 87.69 91 VAL A C 1
ATOM 675 O O . VAL A 1 91 ? -4.856 8.382 24.031 1.00 87.69 91 VAL A O 1
ATOM 678 N N . PRO A 1 92 ? -3.802 6.715 22.952 1.00 89.44 92 PRO A N 1
ATOM 679 C CA . PRO A 1 92 ? -3.491 5.880 21.789 1.00 89.44 92 PRO A CA 1
ATOM 680 C C . PRO A 1 92 ? -4.730 5.153 21.243 1.00 89.44 92 PRO A C 1
ATOM 682 O O . PRO A 1 92 ? -5.740 5.003 21.933 1.00 89.44 92 PRO A O 1
ATOM 685 N N . GLU A 1 93 ? -4.650 4.707 19.990 1.00 91.94 93 GLU A N 1
ATOM 686 C CA . GLU A 1 93 ? -5.719 3.950 19.335 1.00 91.94 93 GLU A CA 1
ATOM 687 C C . GLU A 1 93 ? -5.670 2.477 19.719 1.00 91.94 93 GLU A C 1
ATOM 689 O O . GLU A 1 93 ? -5.029 1.658 19.061 1.00 91.94 93 GLU A O 1
ATOM 694 N N . VAL A 1 94 ? -6.369 2.155 20.803 1.00 94.56 94 VAL A N 1
ATOM 695 C CA . VAL A 1 94 ? -6.374 0.822 21.403 1.00 94.56 94 VAL A CA 1
ATOM 696 C C . VAL A 1 94 ? -7.794 0.355 21.685 1.00 94.56 94 VAL A C 1
ATOM 698 O O . VAL A 1 94 ? -8.699 1.152 21.933 1.00 94.56 94 VAL A O 1
ATOM 701 N N . LEU A 1 95 ? -7.990 -0.958 21.693 1.00 95.50 95 LEU A N 1
ATOM 702 C CA . LEU A 1 95 ? -9.221 -1.594 22.147 1.00 95.50 95 LEU A CA 1
ATOM 703 C C . LEU A 1 95 ? -8.883 -2.584 23.253 1.00 95.50 95 LEU A C 1
ATOM 705 O O . LEU A 1 95 ? -8.050 -3.467 23.061 1.00 95.50 95 LEU A O 1
ATOM 709 N N . ARG A 1 96 ? -9.552 -2.462 24.400 1.00 96.00 96 ARG A N 1
ATOM 710 C CA . ARG A 1 96 ? -9.400 -3.379 25.532 1.00 96.00 96 ARG A CA 1
ATOM 711 C C . ARG A 1 96 ? -10.641 -4.247 25.671 1.00 96.00 96 ARG A C 1
ATOM 713 O O . ARG A 1 96 ? -11.762 -3.741 25.710 1.00 96.00 96 ARG A O 1
ATOM 720 N N . PHE A 1 97 ? -10.438 -5.550 25.784 1.00 96.38 97 PHE A N 1
ATOM 721 C CA . PHE A 1 97 ? -11.479 -6.511 26.119 1.00 96.38 97 PHE A CA 1
ATOM 722 C C . PHE A 1 97 ? -11.620 -6.679 27.637 1.00 96.38 97 PHE A C 1
ATOM 724 O O . PHE A 1 97 ? -10.681 -6.428 28.393 1.00 96.38 97 PHE A O 1
ATOM 731 N N . SER A 1 98 ? -12.786 -7.142 28.096 1.00 95.56 98 SER A N 1
ATOM 732 C CA . SER A 1 98 ? -13.048 -7.410 29.520 1.00 95.56 98 SER A CA 1
ATOM 733 C C . SER A 1 98 ? -12.154 -8.502 30.118 1.00 95.56 98 SER A C 1
ATOM 735 O O . SER A 1 98 ? -11.970 -8.529 31.329 1.00 95.56 98 SER A O 1
ATOM 737 N N . ASP A 1 99 ? -11.572 -9.371 29.285 1.00 92.38 99 ASP A N 1
ATOM 738 C CA . ASP A 1 99 ? -10.597 -10.390 29.698 1.00 92.38 99 ASP A CA 1
ATOM 739 C C . ASP A 1 99 ? -9.165 -9.838 29.865 1.00 92.38 99 ASP A C 1
ATOM 741 O O . ASP A 1 99 ? -8.233 -10.591 30.133 1.00 92.38 99 ASP A O 1
ATOM 745 N N . GLY A 1 100 ? -8.981 -8.523 29.696 1.00 91.38 100 GLY A N 1
ATOM 746 C CA . GLY A 1 100 ? -7.693 -7.839 29.797 1.00 91.38 100 GLY A CA 1
ATOM 747 C C . GLY A 1 100 ? -6.897 -7.793 28.491 1.00 91.38 100 GLY A C 1
ATOM 748 O O . GLY A 1 100 ? -5.932 -7.030 28.414 1.00 91.38 100 GLY A O 1
ATOM 749 N N . THR A 1 101 ? -7.304 -8.531 27.452 1.00 91.62 101 THR A N 1
ATOM 750 C CA . THR A 1 101 ? -6.614 -8.512 26.156 1.00 91.62 101 THR A CA 1
ATOM 751 C C . THR A 1 101 ? -6.717 -7.132 25.508 1.00 91.62 101 THR A C 1
ATOM 753 O O . THR A 1 101 ? -7.792 -6.531 25.475 1.00 91.62 101 THR A O 1
ATOM 756 N N . MET A 1 102 ? -5.609 -6.642 24.953 1.00 91.94 102 MET A N 1
ATOM 757 C CA . MET A 1 102 ? -5.541 -5.369 24.238 1.00 91.94 102 MET A CA 1
ATOM 758 C C . MET A 1 102 ? -5.238 -5.604 22.759 1.00 91.94 102 MET A C 1
ATOM 760 O O . MET A 1 102 ? -4.397 -6.433 22.419 1.00 91.94 102 MET A O 1
ATOM 764 N N . LEU A 1 103 ? -5.925 -4.864 21.894 1.00 91.12 103 LEU A N 1
ATOM 765 C CA . LEU A 1 103 ? -5.597 -4.730 20.483 1.00 91.12 103 LEU A CA 1
ATOM 766 C C . LEU A 1 103 ? -5.057 -3.327 20.237 1.00 91.12 103 LEU A C 1
ATOM 768 O O . LEU A 1 103 ? -5.738 -2.351 20.556 1.00 91.12 103 LEU A O 1
ATOM 772 N N . ASP A 1 104 ? -3.876 -3.247 19.639 1.00 90.38 104 ASP A N 1
ATOM 773 C CA . ASP A 1 104 ? -3.235 -1.994 19.256 1.00 90.38 104 ASP A CA 1
ATOM 774 C C . ASP A 1 104 ? -3.269 -1.837 17.728 1.00 90.38 104 ASP A C 1
ATOM 776 O O . ASP A 1 104 ? -2.952 -2.769 16.976 1.00 90.38 104 ASP A O 1
ATOM 780 N N . LEU A 1 105 ? -3.687 -0.662 17.250 1.00 88.25 105 LEU A N 1
ATOM 781 C CA . LEU A 1 105 ? -3.627 -0.344 15.826 1.00 88.25 105 LEU A CA 1
ATOM 782 C C . LEU A 1 105 ? -2.174 -0.310 15.332 1.00 88.25 105 LEU A C 1
ATOM 784 O O . LEU A 1 105 ? -1.899 -0.732 14.205 1.00 88.25 105 LEU A O 1
ATOM 788 N N . GLU A 1 106 ? -1.244 0.151 16.173 1.00 90.38 106 GLU A N 1
ATOM 789 C CA . GLU A 1 106 ? 0.174 0.233 15.836 1.00 90.38 106 GLU A CA 1
ATOM 790 C C . GLU A 1 106 ? 0.744 -1.153 15.502 1.00 90.38 106 GLU A C 1
ATOM 792 O O . GLU A 1 106 ? 1.478 -1.284 14.525 1.00 90.38 106 GLU A O 1
ATOM 797 N N . ASP A 1 107 ? 0.344 -2.205 16.222 1.00 87.44 107 ASP A N 1
ATOM 798 C CA . ASP A 1 107 ? 0.770 -3.582 15.936 1.00 87.44 107 ASP A CA 1
ATOM 799 C C . ASP A 1 107 ? 0.322 -4.047 14.546 1.00 87.44 107 ASP A C 1
ATOM 801 O O . ASP A 1 107 ? 1.080 -4.688 13.809 1.00 87.44 107 ASP A O 1
ATOM 805 N N . THR A 1 108 ? -0.907 -3.697 14.160 1.00 84.00 108 THR A N 1
ATOM 806 C CA . THR A 1 108 ? -1.434 -4.012 12.828 1.00 84.00 108 THR A CA 1
ATOM 807 C C . THR A 1 108 ? -0.636 -3.279 11.753 1.00 84.00 108 THR A C 1
ATOM 809 O O . THR A 1 108 ? -0.165 -3.907 10.799 1.00 84.00 108 THR A O 1
ATOM 812 N N . TYR A 1 109 ? -0.440 -1.968 11.921 1.00 90.50 109 TYR A N 1
ATOM 813 C CA . TYR A 1 109 ? 0.329 -1.157 10.981 1.00 90.50 109 TYR A CA 1
ATOM 814 C C . TYR A 1 109 ? 1.772 -1.639 10.873 1.00 90.50 109 TYR A C 1
ATOM 816 O O . TYR A 1 109 ? 2.282 -1.746 9.762 1.00 90.50 109 TYR A O 1
ATOM 824 N N . ARG A 1 110 ? 2.416 -1.994 11.990 1.00 91.62 110 ARG A N 1
ATOM 825 C CA . ARG A 1 110 ? 3.807 -2.461 12.019 1.00 91.62 110 ARG A CA 1
ATOM 826 C C . ARG A 1 110 ? 3.993 -3.671 11.117 1.00 91.62 110 ARG A C 1
ATOM 828 O O . ARG A 1 110 ? 4.884 -3.673 10.274 1.00 91.62 110 ARG A O 1
ATOM 835 N N . LEU A 1 111 ? 3.113 -4.663 11.243 1.00 88.38 111 LEU A N 1
ATOM 836 C CA . LEU A 1 111 ? 3.169 -5.869 10.423 1.00 88.38 111 LEU A CA 1
ATOM 837 C C . LEU A 1 111 ? 2.942 -5.560 8.932 1.00 88.38 111 LEU A C 1
ATOM 839 O O . LEU A 1 111 ? 3.690 -6.044 8.084 1.00 88.38 111 LEU A O 1
ATOM 843 N N . GLN A 1 112 ? 1.923 -4.760 8.598 1.00 90.44 112 GLN A N 1
ATOM 844 C CA . GLN A 1 112 ? 1.602 -4.435 7.202 1.00 90.44 112 GLN A CA 1
ATOM 845 C C . GLN A 1 112 ? 2.678 -3.574 6.532 1.00 90.44 112 GLN A C 1
ATOM 847 O O . GLN A 1 112 ? 3.027 -3.810 5.375 1.00 90.44 112 GLN A O 1
ATOM 852 N N . ILE A 1 113 ? 3.204 -2.581 7.248 1.00 95.31 113 ILE A N 1
ATOM 853 C CA . ILE A 1 113 ? 4.258 -1.694 6.756 1.00 95.31 113 ILE A CA 1
ATOM 854 C C . ILE A 1 113 ? 5.544 -2.485 6.553 1.00 95.31 113 ILE A C 1
ATOM 856 O O . ILE A 1 113 ? 6.096 -2.425 5.458 1.00 95.31 113 ILE A O 1
ATOM 860 N N . HIS A 1 114 ? 5.965 -3.290 7.534 1.00 95.50 114 HIS A N 1
ATOM 861 C CA . HIS A 1 114 ? 7.143 -4.146 7.388 1.00 95.50 114 HIS A CA 1
ATOM 862 C C . HIS A 1 114 ? 7.025 -5.052 6.158 1.00 95.50 114 HIS A C 1
ATOM 864 O O . HIS A 1 114 ? 7.910 -5.062 5.308 1.00 95.50 114 HIS A O 1
ATOM 870 N N . ALA A 1 115 ? 5.900 -5.759 6.013 1.00 93.56 115 ALA A N 1
ATOM 871 C CA . ALA A 1 115 ? 5.664 -6.638 4.872 1.00 93.56 115 ALA A CA 1
ATOM 872 C C . ALA A 1 115 ? 5.709 -5.892 3.526 1.00 93.56 115 ALA A C 1
ATOM 874 O O . ALA A 1 115 ? 6.234 -6.415 2.546 1.00 93.56 115 ALA A O 1
ATOM 875 N N . ALA A 1 116 ? 5.176 -4.669 3.462 1.00 96.06 116 ALA A N 1
ATOM 876 C CA . ALA A 1 116 ? 5.185 -3.858 2.247 1.00 96.06 116 ALA A CA 1
ATOM 877 C C . ALA A 1 116 ? 6.578 -3.325 1.887 1.00 96.06 116 ALA A C 1
ATOM 879 O O . ALA A 1 116 ? 6.929 -3.314 0.706 1.00 96.06 116 ALA A O 1
ATOM 880 N N . VAL A 1 117 ? 7.365 -2.905 2.882 1.00 98.25 117 VAL A N 1
ATOM 881 C CA . VAL A 1 117 ? 8.750 -2.461 2.676 1.00 98.25 117 VAL A CA 1
ATOM 882 C C . VAL A 1 117 ? 9.619 -3.635 2.243 1.00 98.25 117 VAL A C 1
ATOM 884 O O . VAL A 1 117 ? 10.295 -3.538 1.224 1.00 98.25 117 VAL A O 1
ATOM 887 N N . GLU A 1 118 ? 9.529 -4.774 2.930 1.00 97.62 118 GLU A N 1
ATOM 888 C CA . GLU A 1 118 ? 10.264 -5.985 2.556 1.00 97.62 118 GLU A CA 1
ATOM 889 C C . GLU A 1 118 ? 9.898 -6.442 1.138 1.00 97.62 118 GLU A C 1
ATOM 891 O O . GLU A 1 118 ? 10.777 -6.655 0.312 1.00 97.62 118 GLU A O 1
ATOM 896 N N . THR A 1 119 ? 8.604 -6.477 0.803 1.00 97.38 119 THR A N 1
ATOM 897 C CA . THR A 1 119 ? 8.139 -6.805 -0.558 1.00 97.38 119 THR A CA 1
ATOM 898 C C . THR A 1 119 ? 8.736 -5.872 -1.614 1.00 97.38 119 THR A C 1
ATOM 900 O O . THR A 1 119 ? 9.048 -6.314 -2.720 1.00 97.38 119 THR A O 1
ATOM 903 N N . HIS A 1 120 ? 8.870 -4.579 -1.307 1.00 97.94 120 HIS A N 1
ATOM 904 C CA . HIS A 1 120 ? 9.474 -3.618 -2.224 1.00 97.94 120 HIS A CA 1
ATOM 905 C C . HIS A 1 120 ? 10.960 -3.901 -2.441 1.00 97.94 120 HIS A C 1
ATOM 907 O O . HIS A 1 120 ? 11.390 -3.976 -3.588 1.00 97.94 120 HIS A O 1
ATOM 913 N N . LEU A 1 121 ? 11.723 -4.086 -1.362 1.00 98.06 121 LEU A N 1
ATOM 914 C CA . LEU A 1 121 ? 13.164 -4.327 -1.447 1.00 98.06 121 LEU A CA 1
ATOM 915 C C . LEU A 1 121 ? 13.476 -5.658 -2.138 1.00 98.06 121 LEU A C 1
ATOM 917 O O . LEU A 1 121 ? 14.351 -5.710 -2.994 1.00 98.06 121 LEU A O 1
ATOM 921 N N . GLU A 1 122 ? 12.700 -6.709 -1.864 1.00 97.12 122 GLU A N 1
ATOM 922 C CA . GLU A 1 122 ? 12.794 -7.985 -2.585 1.00 97.12 122 GLU A CA 1
ATOM 923 C C . GLU A 1 122 ? 12.489 -7.822 -4.081 1.00 97.12 122 GLU A C 1
ATOM 925 O O . GLU A 1 122 ? 13.142 -8.427 -4.935 1.00 97.12 122 GLU A O 1
ATOM 930 N N . LYS A 1 123 ? 11.519 -6.967 -4.436 1.00 97.19 123 LYS A N 1
ATOM 931 C CA . LYS A 1 123 ? 11.239 -6.645 -5.839 1.00 97.19 123 LYS A CA 1
ATOM 932 C C . LYS A 1 123 ? 12.394 -5.873 -6.479 1.00 97.19 123 LYS A C 1
ATOM 934 O O . LYS A 1 123 ? 12.763 -6.204 -7.602 1.00 97.19 123 LYS A O 1
ATOM 939 N N . GLU A 1 124 ? 12.960 -4.875 -5.803 1.00 96.56 124 GLU A N 1
ATOM 940 C CA . GLU A 1 124 ? 14.115 -4.110 -6.297 1.00 96.56 124 GLU A CA 1
ATOM 941 C C . GLU A 1 124 ? 15.323 -5.034 -6.505 1.00 96.56 124 GLU A C 1
ATOM 943 O O . GLU A 1 124 ? 15.894 -5.046 -7.592 1.00 96.56 124 GLU A O 1
ATOM 948 N N . LEU A 1 125 ? 15.607 -5.924 -5.548 1.00 96.00 125 LEU A N 1
ATOM 949 C CA . LEU A 1 125 ? 16.651 -6.947 -5.650 1.00 96.00 125 LEU A CA 1
ATOM 950 C C . LEU A 1 125 ? 16.427 -7.902 -6.829 1.00 96.00 125 LEU A C 1
ATOM 952 O O . LEU A 1 125 ? 17.347 -8.159 -7.609 1.00 96.00 125 LEU A O 1
ATOM 956 N N . GLN A 1 126 ? 15.195 -8.385 -7.020 1.00 95.50 126 GLN A N 1
ATOM 957 C CA . GLN A 1 126 ? 14.842 -9.215 -8.172 1.00 95.50 126 GLN A CA 1
ATOM 958 C C . GLN A 1 126 ? 15.102 -8.481 -9.498 1.00 95.50 126 GLN A C 1
ATOM 960 O O . GLN A 1 126 ? 15.640 -9.073 -10.437 1.00 95.50 126 GLN A O 1
ATOM 965 N N . LEU A 1 127 ? 14.707 -7.208 -9.589 1.00 95.12 127 LEU A N 1
ATOM 966 C CA . LEU A 1 127 ? 14.864 -6.389 -10.792 1.00 95.12 127 LEU A CA 1
ATOM 967 C C . LEU A 1 127 ? 16.336 -6.070 -11.073 1.00 95.12 127 LEU A C 1
ATOM 969 O O . LEU A 1 127 ? 16.758 -6.198 -12.221 1.00 95.12 127 LEU A O 1
ATOM 973 N N . HIS A 1 128 ? 17.126 -5.761 -10.041 1.00 93.00 128 HIS A N 1
ATOM 974 C CA . HIS A 1 128 ? 18.579 -5.602 -10.143 1.00 93.00 128 HIS A CA 1
ATOM 975 C C . HIS A 1 128 ? 19.243 -6.872 -10.675 1.00 93.00 128 HIS A C 1
ATOM 977 O O . HIS A 1 128 ? 20.030 -6.814 -11.618 1.00 93.00 128 HIS A O 1
ATOM 983 N N . ALA A 1 129 ? 18.875 -8.038 -10.140 1.00 93.38 129 ALA A N 1
ATOM 984 C CA . ALA A 1 129 ? 19.426 -9.308 -10.595 1.00 93.38 129 ALA A CA 1
ATOM 985 C C . ALA A 1 129 ? 19.052 -9.625 -12.058 1.00 93.38 129 ALA A C 1
ATOM 987 O O . ALA A 1 129 ? 19.854 -10.202 -12.790 1.00 93.38 129 ALA A O 1
ATOM 988 N N . LEU A 1 130 ? 17.845 -9.260 -12.507 1.00 93.81 130 LEU A N 1
ATOM 989 C CA . LEU A 1 130 ? 17.429 -9.414 -13.908 1.00 93.81 130 LEU A CA 1
ATOM 990 C C . LEU A 1 130 ? 18.164 -8.445 -14.843 1.00 93.81 130 LEU A C 1
ATOM 992 O O . LEU A 1 130 ? 18.554 -8.849 -15.938 1.00 93.81 130 LEU A O 1
ATOM 996 N N . ALA A 1 131 ? 18.377 -7.201 -14.410 1.00 91.75 131 ALA A N 1
ATOM 997 C CA . ALA A 1 131 ? 19.141 -6.204 -15.155 1.00 91.75 131 ALA A CA 1
ATOM 998 C C . ALA A 1 131 ? 20.616 -6.612 -15.293 1.00 91.75 131 ALA A C 1
ATOM 1000 O O . ALA A 1 131 ? 21.149 -6.619 -16.399 1.00 91.75 131 ALA A O 1
ATOM 1001 N N . ALA A 1 132 ? 21.249 -7.061 -14.203 1.00 91.44 132 ALA A N 1
ATOM 1002 C CA . ALA A 1 132 ? 22.641 -7.518 -14.198 1.00 91.44 132 ALA A CA 1
ATOM 1003 C C . ALA A 1 132 ? 22.880 -8.730 -15.117 1.00 91.44 132 ALA A C 1
ATOM 1005 O O . ALA A 1 132 ? 23.953 -8.874 -15.695 1.00 91.44 132 ALA A O 1
ATOM 1006 N N . ARG A 1 133 ? 21.867 -9.589 -15.293 1.00 92.19 133 ARG A N 1
ATOM 1007 C CA . ARG A 1 133 ? 21.893 -10.713 -16.245 1.00 92.19 133 ARG A CA 1
ATOM 1008 C C . ARG A 1 133 ? 21.539 -10.319 -17.685 1.00 92.19 133 ARG A C 1
ATOM 1010 O O . ARG A 1 133 ? 21.482 -11.194 -18.544 1.00 92.19 133 ARG A O 1
ATOM 1017 N N . GLY A 1 134 ? 21.216 -9.052 -17.948 1.00 90.75 134 GLY A N 1
ATOM 1018 C CA . GLY A 1 134 ? 20.755 -8.575 -19.256 1.00 90.75 134 GLY A CA 1
ATOM 1019 C C . GLY A 1 134 ? 19.360 -9.069 -19.659 1.00 90.75 134 GLY A C 1
ATOM 1020 O O . GLY A 1 134 ? 18.954 -8.883 -20.802 1.00 90.75 134 GLY A O 1
ATOM 1021 N N . THR A 1 135 ? 18.591 -9.681 -18.747 1.00 91.62 135 THR A N 1
ATOM 1022 C CA . THR A 1 135 ? 17.251 -10.228 -19.047 1.00 91.62 135 THR A CA 1
ATOM 1023 C C . THR A 1 135 ? 16.242 -9.124 -19.378 1.00 91.62 135 THR A C 1
ATOM 1025 O O . THR A 1 135 ? 15.301 -9.353 -20.132 1.00 91.62 135 THR A O 1
ATOM 1028 N N . LEU A 1 136 ? 16.436 -7.920 -18.830 1.00 88.69 136 LEU A N 1
ATOM 1029 C CA . LEU A 1 136 ? 15.599 -6.751 -19.126 1.00 88.69 136 LEU A CA 1
ATOM 1030 C C . LEU A 1 136 ? 15.982 -6.039 -20.435 1.00 88.69 136 LEU A C 1
ATOM 1032 O O . LEU A 1 136 ? 15.269 -5.127 -20.843 1.00 88.69 136 LEU A O 1
ATOM 1036 N N . GLY A 1 137 ? 17.071 -6.453 -21.085 1.00 85.50 137 GLY A N 1
ATOM 1037 C CA . GLY A 1 137 ? 17.741 -5.696 -22.140 1.00 85.50 137 GLY A CA 1
ATOM 1038 C C . GLY A 1 137 ? 19.017 -5.027 -21.627 1.00 85.50 137 GLY A C 1
ATOM 1039 O O . GLY A 1 137 ? 19.159 -4.736 -20.437 1.00 85.50 137 GLY A O 1
ATOM 1040 N N . GLU A 1 138 ? 19.975 -4.815 -22.525 1.00 83.94 138 GLU A N 1
ATOM 1041 C CA . GLU A 1 138 ? 21.269 -4.223 -22.184 1.00 83.94 138 GLU A CA 1
ATOM 1042 C C . GLU A 1 138 ? 21.092 -2.784 -21.674 1.00 83.94 138 GLU A C 1
ATOM 1044 O O . GLU A 1 138 ? 20.492 -1.943 -22.341 1.00 83.94 138 GLU A O 1
ATOM 1049 N N . GLY A 1 139 ? 21.571 -2.512 -20.456 1.00 81.81 139 GLY A N 1
ATOM 1050 C CA . GLY A 1 139 ? 21.439 -1.200 -19.813 1.00 81.81 139 GLY A CA 1
ATOM 1051 C C . GLY A 1 139 ? 20.011 -0.812 -19.402 1.00 81.81 139 GLY A C 1
ATOM 1052 O O . GLY A 1 139 ? 19.797 0.328 -18.985 1.00 81.81 139 GLY A O 1
ATOM 1053 N N . ALA A 1 140 ? 19.038 -1.723 -19.501 1.00 87.00 140 ALA A N 1
ATOM 1054 C CA . ALA A 1 140 ? 17.646 -1.451 -19.168 1.00 87.00 140 ALA A CA 1
ATOM 1055 C C . ALA A 1 140 ? 17.343 -1.759 -17.694 1.00 87.00 140 ALA A C 1
ATOM 1057 O O . ALA A 1 140 ? 17.697 -2.818 -17.171 1.00 87.0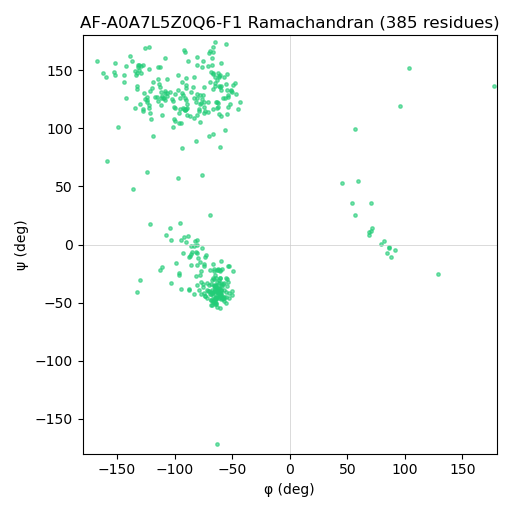0 140 ALA A O 1
ATOM 1058 N N . TRP A 1 141 ? 16.634 -0.843 -17.032 1.00 88.69 141 TRP A N 1
ATOM 1059 C CA . TRP A 1 141 ? 16.294 -0.960 -15.615 1.00 88.69 141 TRP A CA 1
ATOM 1060 C C . TRP A 1 141 ? 14.811 -0.712 -15.364 1.00 88.69 141 TRP A C 1
ATOM 1062 O O . TRP A 1 141 ? 14.134 0.004 -16.104 1.00 88.69 141 TRP A O 1
ATOM 1072 N N . LEU A 1 142 ? 14.314 -1.282 -14.269 1.00 93.31 142 LEU A N 1
ATOM 1073 C CA . LEU A 1 142 ? 12.996 -0.998 -13.716 1.00 93.31 142 LEU A CA 1
ATOM 1074 C C . LEU A 1 142 ? 13.164 -0.518 -12.285 1.00 93.31 142 LEU A C 1
ATOM 1076 O O . LEU A 1 142 ? 13.641 -1.264 -11.436 1.00 93.31 142 LEU A O 1
ATOM 1080 N N . LYS A 1 143 ? 12.712 0.701 -12.012 1.00 94.06 143 LYS A N 1
ATOM 1081 C CA . LYS A 1 143 ? 12.604 1.201 -10.646 1.00 94.06 143 LYS A CA 1
ATOM 1082 C C . LYS A 1 143 ? 11.227 0.859 -10.079 1.00 94.06 143 LYS A C 1
ATOM 1084 O O . LYS A 1 143 ? 10.241 1.348 -10.639 1.00 94.06 143 LYS A O 1
ATOM 1089 N N . PRO A 1 144 ? 11.118 0.045 -9.016 1.00 95.75 144 PRO A N 1
ATOM 1090 C CA . PRO A 1 144 ? 9.832 -0.249 -8.407 1.00 95.75 144 PRO A CA 1
ATOM 1091 C C . PRO A 1 144 ? 9.324 0.920 -7.558 1.00 95.75 144 PRO A C 1
ATOM 1093 O O . PRO A 1 144 ? 10.094 1.706 -7.015 1.00 95.75 144 PRO A O 1
ATOM 1096 N N . LEU A 1 145 ? 8.002 1.018 -7.421 1.00 94.88 145 LEU A N 1
ATOM 1097 C CA . LEU A 1 145 ? 7.319 1.958 -6.534 1.00 94.88 145 LEU A CA 1
ATOM 1098 C C . LEU A 1 145 ? 6.297 1.224 -5.657 1.00 94.88 145 LEU A C 1
ATOM 1100 O O . LEU A 1 145 ? 5.654 0.259 -6.093 1.00 94.88 145 LEU A O 1
ATOM 1104 N N . THR A 1 146 ? 6.110 1.732 -4.440 1.00 95.19 146 THR A N 1
ATOM 1105 C CA . THR A 1 146 ? 5.108 1.254 -3.481 1.00 95.19 146 THR A CA 1
ATOM 1106 C C . THR A 1 146 ? 4.132 2.360 -3.123 1.00 95.19 146 THR A C 1
ATOM 1108 O O . THR A 1 146 ? 4.532 3.476 -2.793 1.00 95.19 146 THR A O 1
ATOM 1111 N N . LEU A 1 147 ? 2.844 2.026 -3.123 1.00 92.12 147 LEU A N 1
ATOM 1112 C CA . LEU A 1 147 ? 1.791 2.892 -2.613 1.00 92.12 147 LEU A CA 1
ATOM 1113 C C . LEU A 1 147 ? 1.293 2.425 -1.251 1.00 92.12 147 LEU A C 1
ATOM 1115 O O . LEU A 1 147 ? 0.891 1.274 -1.098 1.00 92.12 147 LEU A O 1
ATOM 1119 N N . PHE A 1 148 ? 1.203 3.349 -0.306 1.00 92.19 148 PHE A N 1
ATOM 1120 C CA . PHE A 1 148 ? 0.497 3.177 0.953 1.00 92.19 148 PHE A CA 1
ATOM 1121 C C . PHE A 1 148 ? -0.797 3.981 0.942 1.00 92.19 148 PHE A C 1
ATOM 1123 O O . PHE A 1 148 ? -0.791 5.189 0.707 1.00 92.19 148 PHE A O 1
ATOM 1130 N N . PHE A 1 149 ? -1.908 3.325 1.258 1.00 88.31 149 PHE A N 1
ATOM 1131 C CA . PHE A 1 149 ? -3.173 3.996 1.529 1.00 88.31 149 PHE A CA 1
ATOM 1132 C C . PHE A 1 149 ? -3.389 4.088 3.040 1.00 88.31 149 PHE A C 1
ATOM 1134 O O . PHE A 1 149 ? -3.672 3.071 3.672 1.00 88.31 149 PHE A O 1
ATOM 1141 N N . VAL A 1 150 ? -3.262 5.290 3.610 1.00 88.00 150 VAL A N 1
ATOM 1142 C CA . VAL A 1 150 ? -3.422 5.562 5.053 1.00 88.00 150 VAL A CA 1
ATOM 1143 C C . VAL A 1 150 ? -4.862 5.908 5.413 1.00 88.00 150 VAL A C 1
ATOM 1145 O O . VAL A 1 150 ? -5.556 6.589 4.652 1.00 88.00 150 VAL A O 1
ATOM 1148 N N . ASP A 1 151 ? -5.327 5.457 6.580 1.00 82.19 151 ASP A N 1
ATOM 1149 C CA . ASP A 1 151 ? -6.694 5.744 7.038 1.00 82.19 151 ASP A CA 1
ATOM 1150 C C . ASP A 1 151 ? -6.889 7.225 7.362 1.00 82.19 151 ASP A C 1
ATOM 1152 O O . ASP A 1 151 ? -7.895 7.811 6.977 1.00 82.19 151 ASP A O 1
ATOM 1156 N N . ARG A 1 152 ? -5.883 7.862 7.968 1.00 86.56 152 ARG A N 1
ATOM 1157 C CA . ARG A 1 152 ? -5.865 9.301 8.245 1.00 86.56 152 ARG A CA 1
ATOM 1158 C C . ARG A 1 152 ? -4.543 9.929 7.853 1.00 86.56 152 ARG A C 1
ATOM 1160 O O . ARG A 1 152 ? -3.480 9.345 8.053 1.00 86.56 152 ARG A O 1
ATOM 1167 N N . VAL A 1 153 ? -4.601 11.168 7.385 1.00 88.62 153 VAL A N 1
ATOM 1168 C CA . VAL A 1 153 ? -3.424 12.001 7.116 1.00 88.62 153 VAL A CA 1
ATOM 1169 C C . VAL A 1 153 ? -2.591 12.193 8.382 1.00 88.62 153 VAL A C 1
ATOM 1171 O O . VAL A 1 153 ? -1.365 12.156 8.318 1.00 88.62 153 VAL A O 1
ATOM 1174 N N . ALA A 1 154 ? -3.242 12.293 9.545 1.00 90.88 154 ALA A N 1
ATOM 1175 C CA . ALA A 1 154 ? -2.581 12.384 10.847 1.00 90.88 154 ALA A CA 1
ATOM 1176 C C . ALA A 1 154 ? -1.693 11.171 11.182 1.00 90.88 154 ALA A C 1
ATOM 1178 O O . ALA A 1 154 ? -0.777 11.291 11.988 1.00 90.88 154 ALA A O 1
ATOM 1179 N N . HIS A 1 155 ? -1.921 10.009 10.558 1.00 93.12 155 HIS A N 1
ATOM 1180 C CA . HIS A 1 155 ? -1.071 8.837 10.775 1.00 93.12 155 HIS A CA 1
ATOM 1181 C C . HIS A 1 155 ? 0.291 8.947 10.088 1.00 93.12 155 HIS A C 1
ATOM 1183 O O . HIS A 1 155 ? 1.182 8.190 10.453 1.00 93.12 155 HIS A O 1
ATOM 1189 N N . TYR A 1 156 ? 0.476 9.854 9.125 1.00 94.75 156 TYR A N 1
ATOM 1190 C CA . TYR A 1 156 ? 1.730 9.955 8.371 1.00 94.75 156 TYR A CA 1
ATOM 1191 C C . TYR A 1 156 ? 2.284 11.378 8.226 1.00 94.75 156 TYR A C 1
ATOM 1193 O O . TYR A 1 156 ? 3.493 11.556 8.294 1.00 94.75 156 TYR A O 1
ATOM 1201 N N . ALA A 1 157 ? 1.446 12.390 7.974 1.00 91.81 157 ALA A N 1
ATOM 1202 C CA . ALA A 1 157 ? 1.943 13.733 7.664 1.00 91.81 157 ALA A CA 1
ATOM 1203 C C . ALA A 1 157 ? 2.800 14.349 8.794 1.00 91.81 157 ALA A C 1
ATOM 1205 O O . ALA A 1 157 ? 3.846 14.924 8.480 1.00 91.81 157 ALA A O 1
ATOM 1206 N N . PRO A 1 158 ? 2.427 14.228 10.085 1.00 93.31 158 PRO A N 1
ATOM 1207 C CA . PRO A 1 158 ? 3.304 14.606 11.193 1.00 93.31 158 PRO A CA 1
ATOM 1208 C C . PRO A 1 158 ? 4.536 13.697 11.285 1.00 93.31 158 PRO A C 1
ATOM 1210 O O . PRO A 1 158 ? 4.446 12.503 11.008 1.00 93.31 158 PRO A O 1
ATOM 1213 N N . ALA A 1 159 ? 5.676 14.239 11.725 1.00 91.56 159 ALA A N 1
ATOM 1214 C CA . ALA A 1 159 ? 6.913 13.467 11.905 1.00 91.56 159 ALA A CA 1
ATOM 1215 C C . ALA A 1 159 ? 6.753 12.305 12.908 1.00 91.56 159 ALA A C 1
ATOM 1217 O O . ALA A 1 159 ? 7.342 11.244 12.738 1.00 91.56 159 ALA A O 1
ATOM 1218 N N . ASP A 1 160 ? 5.913 12.487 13.925 1.00 92.25 160 ASP A N 1
ATOM 1219 C CA . ASP A 1 160 ? 5.583 11.501 14.957 1.00 92.25 160 ASP A CA 1
ATOM 1220 C C . ASP A 1 160 ? 4.377 10.610 14.604 1.00 92.25 160 ASP A C 1
ATOM 1222 O O . ASP A 1 160 ? 3.997 9.734 15.389 1.00 92.25 160 ASP A O 1
ATOM 1226 N N . GLY A 1 161 ? 3.797 10.790 13.410 1.00 94.06 161 GLY A N 1
ATOM 1227 C CA . GLY A 1 161 ? 2.682 9.994 12.913 1.00 94.06 161 GLY A CA 1
ATOM 1228 C C . GLY A 1 161 ? 3.003 8.498 12.934 1.00 94.06 161 GLY A C 1
ATOM 1229 O O . GLY A 1 161 ? 4.065 8.067 12.484 1.00 94.06 161 GLY A O 1
ATOM 1230 N N . VAL A 1 162 ? 2.072 7.693 13.451 1.00 94.12 162 VAL A N 1
ATOM 1231 C CA . VAL A 1 162 ? 2.279 6.254 13.685 1.00 94.12 162 VAL A CA 1
ATOM 1232 C C . VAL A 1 162 ? 2.768 5.495 12.444 1.00 94.12 162 VAL A C 1
ATOM 1234 O O . VAL A 1 162 ? 3.742 4.755 12.526 1.00 94.12 162 VAL A O 1
ATOM 1237 N N . ALA A 1 163 ? 2.167 5.716 11.273 1.00 95.06 163 ALA A N 1
ATOM 1238 C CA . ALA A 1 163 ? 2.570 5.051 10.037 1.00 95.06 163 ALA A CA 1
ATOM 1239 C C . ALA A 1 163 ? 3.939 5.537 9.541 1.00 95.06 163 ALA A C 1
ATOM 1241 O O . ALA A 1 163 ? 4.705 4.737 9.011 1.00 95.06 163 ALA A O 1
ATOM 1242 N N . ARG A 1 164 ? 4.265 6.822 9.735 1.00 97.31 164 ARG A N 1
ATOM 1243 C CA . ARG A 1 164 ? 5.568 7.378 9.356 1.00 97.31 164 ARG A CA 1
ATOM 1244 C C . ARG A 1 164 ? 6.690 6.800 10.212 1.00 97.31 164 ARG A C 1
ATOM 1246 O O . ARG A 1 164 ? 7.624 6.241 9.653 1.00 97.31 164 ARG A O 1
ATOM 1253 N N . ARG A 1 165 ? 6.562 6.840 11.543 1.00 97.25 165 ARG A N 1
ATOM 1254 C CA . ARG A 1 165 ? 7.568 6.266 12.457 1.00 97.25 165 ARG A CA 1
ATOM 1255 C C . ARG A 1 165 ? 7.803 4.782 12.190 1.00 97.25 165 ARG A C 1
ATOM 1257 O O . ARG A 1 165 ? 8.943 4.338 12.139 1.00 97.25 165 ARG A O 1
ATOM 1264 N N . LEU A 1 166 ? 6.722 4.017 12.016 1.00 97.38 166 LEU A N 1
ATOM 1265 C CA . LEU A 1 166 ? 6.816 2.589 11.717 1.00 97.38 166 LEU A CA 1
ATOM 1266 C C . LEU A 1 166 ? 7.472 2.322 10.360 1.00 97.38 166 LEU A C 1
ATOM 1268 O O . LEU A 1 166 ? 8.233 1.367 10.238 1.00 97.38 166 LEU A O 1
ATOM 1272 N N . PHE A 1 167 ? 7.187 3.150 9.351 1.00 98.56 167 PHE A N 1
ATOM 1273 C CA . PHE A 1 167 ? 7.842 3.061 8.051 1.00 98.56 167 PHE A CA 1
ATOM 1274 C C . PHE A 1 167 ? 9.336 3.361 8.153 1.00 98.56 167 PHE A C 1
ATOM 1276 O O . PHE A 1 167 ? 10.137 2.557 7.690 1.00 98.56 167 PHE A O 1
ATOM 1283 N N . GLU A 1 168 ? 9.707 4.483 8.772 1.00 98.38 168 GLU A N 1
ATOM 1284 C CA . GLU A 1 168 ? 11.104 4.903 8.899 1.00 98.38 168 GLU A CA 1
ATOM 1285 C C . GLU A 1 168 ? 11.920 3.849 9.661 1.00 98.38 168 GLU A C 1
ATOM 1287 O O . GLU A 1 168 ? 13.021 3.500 9.231 1.00 98.38 168 GLU A O 1
ATOM 1292 N N . ALA A 1 169 ? 11.351 3.274 10.728 1.00 98.25 169 ALA A N 1
ATOM 1293 C CA . ALA A 1 169 ? 11.955 2.166 11.462 1.00 98.25 169 ALA A CA 1
ATOM 1294 C C . ALA A 1 169 ? 12.111 0.915 10.582 1.00 98.25 169 ALA A C 1
ATOM 1296 O O . ALA A 1 169 ? 13.220 0.419 10.413 1.00 98.25 169 ALA A O 1
ATOM 1297 N N . ALA A 1 170 ? 11.027 0.447 9.948 1.00 98.31 170 ALA A N 1
ATOM 1298 C CA . ALA A 1 170 ? 11.059 -0.756 9.118 1.00 98.31 170 ALA A CA 1
ATOM 1299 C C . ALA A 1 170 ? 12.020 -0.630 7.926 1.00 98.31 170 ALA A C 1
ATOM 1301 O O . ALA A 1 170 ? 12.750 -1.572 7.631 1.00 98.31 170 ALA A O 1
ATOM 1302 N N . PHE A 1 171 ? 12.035 0.519 7.244 1.00 98.56 171 PHE A N 1
ATOM 1303 C CA . PHE A 1 171 ? 12.955 0.770 6.138 1.00 98.56 171 PHE A CA 1
ATOM 1304 C C . PHE A 1 171 ? 14.401 0.781 6.611 1.00 98.56 171 PHE A C 1
ATOM 1306 O O . PHE A 1 171 ? 15.224 0.116 5.997 1.00 98.56 171 PHE A O 1
ATOM 1313 N N . THR A 1 172 ? 14.702 1.471 7.711 1.00 98.00 172 THR A N 1
ATOM 1314 C CA . THR A 1 172 ? 16.066 1.527 8.257 1.00 98.00 172 THR A CA 1
ATOM 1315 C C . THR A 1 172 ? 16.556 0.135 8.662 1.00 98.00 172 THR A C 1
ATOM 1317 O O . THR A 1 172 ? 17.653 -0.268 8.277 1.00 98.00 172 THR A O 1
ATOM 1320 N N . ASP A 1 173 ? 15.717 -0.633 9.363 1.00 97.62 173 ASP A N 1
ATOM 1321 C CA . ASP A 1 173 ? 16.043 -1.988 9.814 1.00 97.62 173 ASP A CA 1
ATOM 1322 C C . ASP A 1 173 ? 16.243 -2.956 8.641 1.00 97.62 173 ASP A C 1
ATOM 1324 O O . ASP A 1 173 ? 17.159 -3.780 8.659 1.00 97.62 173 ASP A O 1
ATOM 1328 N N . LEU A 1 174 ? 15.390 -2.875 7.614 1.00 97.88 174 LEU A N 1
ATOM 1329 C CA . LEU A 1 174 ? 15.503 -3.717 6.427 1.00 97.88 174 LEU A CA 1
ATOM 1330 C C . LEU A 1 174 ? 16.691 -3.297 5.560 1.00 97.88 174 LEU A C 1
ATOM 1332 O O . LEU A 1 174 ? 17.466 -4.164 5.178 1.00 97.88 174 LEU A O 1
ATOM 1336 N N . ALA A 1 175 ? 16.886 -2.005 5.294 1.00 96.75 175 ALA A N 1
ATOM 1337 C CA . ALA A 1 175 ? 17.982 -1.492 4.468 1.00 96.75 175 ALA A CA 1
ATOM 1338 C C . ALA A 1 175 ? 19.369 -1.838 5.036 1.00 96.75 175 ALA A C 1
ATOM 1340 O O . ALA A 1 175 ? 20.312 -2.030 4.274 1.00 96.75 175 ALA A O 1
ATOM 1341 N N . ALA A 1 176 ? 19.491 -1.979 6.360 1.00 96.69 176 ALA A N 1
ATOM 1342 C CA . ALA A 1 176 ? 20.725 -2.405 7.018 1.00 96.69 176 ALA A CA 1
ATOM 1343 C C . ALA A 1 176 ? 21.052 -3.902 6.835 1.00 96.69 176 ALA A C 1
ATOM 1345 O O . ALA A 1 176 ? 22.134 -4.352 7.222 1.00 96.69 176 ALA A O 1
ATOM 1346 N N . GLN A 1 177 ? 20.137 -4.708 6.288 1.00 97.25 177 GLN A N 1
ATOM 1347 C CA . GLN A 1 177 ? 20.366 -6.142 6.139 1.00 97.25 177 GLN A CA 1
ATOM 1348 C C . GLN A 1 177 ? 21.347 -6.431 4.994 1.00 97.25 177 GLN A C 1
ATOM 1350 O O . GLN A 1 177 ? 21.155 -5.922 3.889 1.00 97.25 177 GLN A O 1
ATOM 1355 N N . PRO A 1 178 ? 22.329 -7.339 5.186 1.00 96.44 178 PRO A N 1
ATOM 1356 C CA . PRO A 1 178 ? 23.350 -7.631 4.175 1.00 96.44 178 PRO A CA 1
ATOM 1357 C C . PRO A 1 178 ? 22.799 -8.036 2.803 1.00 96.44 178 PRO A C 1
ATOM 1359 O O . PRO A 1 178 ? 23.422 -7.756 1.786 1.00 96.44 178 PRO A O 1
ATOM 1362 N N . ARG A 1 179 ? 21.613 -8.661 2.758 1.00 95.94 179 ARG A N 1
ATOM 1363 C CA . ARG A 1 179 ? 20.961 -9.073 1.502 1.00 95.94 179 ARG A CA 1
ATOM 1364 C C . ARG A 1 179 ? 20.593 -7.911 0.572 1.00 95.94 179 ARG A C 1
ATOM 1366 O O . ARG A 1 179 ? 20.421 -8.146 -0.616 1.00 95.94 179 ARG A O 1
ATOM 1373 N N . TYR A 1 180 ? 20.463 -6.691 1.093 1.00 96.31 180 TYR A N 1
ATOM 1374 C CA . TYR A 1 180 ? 20.112 -5.503 0.309 1.00 96.31 180 TYR A CA 1
ATOM 1375 C C . TYR A 1 180 ? 21.292 -4.543 0.116 1.00 96.31 180 TYR A C 1
ATOM 1377 O O . TYR A 1 180 ? 21.097 -3.449 -0.406 1.00 96.31 180 TYR A O 1
ATOM 1385 N N . ALA A 1 181 ? 22.510 -4.938 0.507 1.00 92.69 181 ALA A N 1
ATOM 1386 C CA . ALA A 1 181 ? 23.695 -4.087 0.405 1.00 92.69 181 ALA A CA 1
ATOM 1387 C C . ALA A 1 181 ? 23.976 -3.626 -1.039 1.00 92.69 181 ALA A C 1
ATOM 1389 O O . ALA A 1 181 ? 24.391 -2.490 -1.252 1.00 92.69 181 ALA A O 1
ATOM 1390 N N . ASP A 1 182 ? 23.671 -4.471 -2.027 1.00 90.94 182 ASP A N 1
ATOM 1391 C CA . ASP A 1 182 ? 23.905 -4.191 -3.450 1.00 90.94 182 ASP A CA 1
ATOM 1392 C C . ASP A 1 182 ? 22.884 -3.217 -4.077 1.00 90.94 182 ASP A C 1
ATOM 1394 O O . ASP A 1 182 ? 22.997 -2.884 -5.257 1.00 90.94 182 ASP A O 1
ATOM 1398 N N . LEU A 1 183 ? 21.868 -2.774 -3.326 1.00 91.88 183 LEU A N 1
ATOM 1399 C CA . LEU A 1 183 ? 20.818 -1.885 -3.837 1.00 91.88 183 LEU A CA 1
ATOM 1400 C C . LEU A 1 183 ? 21.158 -0.391 -3.759 1.00 91.88 183 LEU A C 1
ATOM 1402 O O . LEU A 1 183 ? 20.407 0.405 -4.316 1.00 91.88 183 LEU A O 1
ATOM 1406 N N . ASP A 1 184 ? 22.244 -0.010 -3.075 1.00 89.12 184 ASP A N 1
ATOM 1407 C CA . ASP A 1 184 ? 22.640 1.396 -2.866 1.00 89.12 184 ASP A CA 1
ATOM 1408 C C . ASP A 1 184 ? 21.445 2.285 -2.451 1.00 89.12 184 ASP A C 1
ATOM 1410 O O . ASP A 1 184 ? 21.075 3.271 -3.096 1.00 89.12 184 ASP A O 1
ATOM 1414 N N . LEU A 1 185 ? 20.741 1.848 -1.402 1.00 94.88 185 LEU A N 1
ATOM 1415 C CA . LEU A 1 185 ? 19.491 2.468 -0.969 1.00 94.88 185 LEU A CA 1
ATOM 1416 C C . LEU A 1 185 ? 19.739 3.897 -0.444 1.00 94.88 185 LEU A C 1
ATOM 1418 O O . LEU A 1 185 ? 20.626 4.086 0.392 1.00 94.88 185 LEU A O 1
ATOM 1422 N N . PRO A 1 186 ? 18.937 4.905 -0.853 1.00 95.31 186 PRO A N 1
ATOM 1423 C CA . PRO A 1 186 ? 19.080 6.263 -0.336 1.00 95.31 186 PRO A CA 1
ATOM 1424 C C . PRO A 1 186 ? 18.735 6.375 1.149 1.00 95.31 186 PRO A C 1
ATOM 1426 O O . PRO A 1 186 ? 18.142 5.476 1.751 1.00 95.31 186 PRO A O 1
ATOM 1429 N N . ALA A 1 187 ? 19.041 7.539 1.721 1.00 95.69 187 ALA A N 1
ATOM 1430 C CA . ALA A 1 187 ? 18.678 7.857 3.092 1.00 95.69 187 ALA A CA 1
ATOM 1431 C C . ALA A 1 187 ? 17.162 7.751 3.312 1.00 95.69 187 ALA A C 1
ATOM 1433 O O . ALA A 1 187 ? 16.362 8.137 2.455 1.00 95.69 187 ALA A O 1
ATOM 1434 N N . THR A 1 188 ? 16.770 7.286 4.502 1.00 96.75 188 THR A N 1
ATOM 1435 C CA . THR A 1 188 ? 15.366 7.064 4.863 1.00 96.75 188 THR A CA 1
ATOM 1436 C C . THR A 1 188 ? 14.499 8.285 4.565 1.00 96.75 188 THR A C 1
ATOM 1438 O O . THR A 1 188 ? 13.454 8.130 3.960 1.00 96.75 188 THR A O 1
ATOM 1441 N N . ALA A 1 189 ? 14.947 9.504 4.877 1.00 94.31 189 ALA A N 1
ATOM 1442 C CA . ALA A 1 189 ? 14.159 10.721 4.661 1.00 94.31 189 ALA A CA 1
ATOM 1443 C C . ALA A 1 189 ? 13.817 11.022 3.185 1.00 94.31 189 ALA A C 1
ATOM 1445 O O . ALA A 1 189 ? 12.857 11.747 2.929 1.00 94.31 189 ALA A O 1
ATOM 1446 N N . ASP A 1 190 ? 14.574 10.473 2.231 1.00 94.75 190 ASP A N 1
ATOM 1447 C CA . ASP A 1 190 ? 14.446 10.789 0.804 1.00 94.75 190 ASP A CA 1
ATOM 1448 C C . ASP A 1 190 ? 13.625 9.744 0.030 1.00 94.75 190 ASP A C 1
ATOM 1450 O O . ASP A 1 190 ? 13.187 9.988 -1.097 1.00 94.75 190 ASP A O 1
ATOM 1454 N N . VAL A 1 191 ? 13.406 8.555 0.607 1.00 96.19 191 VAL A N 1
ATOM 1455 C CA . VAL A 1 191 ? 12.730 7.450 -0.093 1.00 96.19 191 VAL A CA 1
ATOM 1456 C C . VAL A 1 191 ? 11.209 7.482 0.029 1.00 96.19 191 VAL A C 1
ATOM 1458 O O . VAL A 1 191 ? 10.544 6.731 -0.692 1.00 96.19 191 VAL A O 1
ATOM 1461 N N . HIS A 1 192 ? 10.637 8.322 0.899 1.00 95.62 192 HIS A N 1
ATOM 1462 C CA . HIS A 1 192 ? 9.191 8.399 1.125 1.00 95.62 192 HIS A CA 1
ATOM 1463 C C . HIS A 1 192 ? 8.635 9.824 1.136 1.00 95.62 192 HIS A C 1
ATOM 1465 O O . HIS A 1 192 ? 9.277 10.757 1.602 1.00 95.62 192 HIS A O 1
ATOM 1471 N N . ASP A 1 193 ? 7.393 9.978 0.673 1.00 90.56 193 ASP A N 1
ATOM 1472 C CA . ASP A 1 193 ? 6.666 11.247 0.741 1.00 90.56 193 ASP A CA 1
ATOM 1473 C C . ASP A 1 193 ? 5.143 11.030 0.819 1.00 90.56 193 ASP A C 1
ATOM 1475 O O . ASP A 1 193 ? 4.608 9.974 0.459 1.00 90.56 193 ASP A O 1
ATOM 1479 N N . GLY A 1 194 ? 4.446 12.029 1.362 1.00 87.31 194 GLY A N 1
ATOM 1480 C CA . GLY A 1 194 ? 3.008 12.036 1.594 1.00 87.31 194 GLY A CA 1
ATOM 1481 C C . GLY A 1 194 ? 2.255 12.930 0.620 1.00 87.31 194 GLY A C 1
ATOM 1482 O O . GLY A 1 194 ? 2.530 14.118 0.480 1.00 87.31 194 GLY A O 1
ATOM 1483 N N . TYR A 1 195 ? 1.213 12.373 0.019 1.00 81.19 195 TYR A N 1
ATOM 1484 C CA . TYR A 1 195 ? 0.375 13.028 -0.973 1.00 81.19 195 TYR A CA 1
ATOM 1485 C C . TYR A 1 195 ? -1.055 13.108 -0.480 1.00 81.19 195 TYR A C 1
ATOM 1487 O O . TYR A 1 195 ? -1.875 12.194 -0.641 1.00 81.19 195 TYR A O 1
ATOM 1495 N N . PHE A 1 196 ? -1.332 14.248 0.137 1.00 79.69 196 PHE A N 1
ATOM 1496 C CA . PHE A 1 196 ? -2.598 14.544 0.777 1.00 79.69 196 PHE A CA 1
ATOM 1497 C C . PHE A 1 196 ? -3.211 15.795 0.176 1.00 79.69 196 PHE A C 1
ATOM 1499 O O . PHE A 1 196 ? -2.509 16.710 -0.259 1.00 79.69 196 PHE A O 1
ATOM 1506 N N . ALA A 1 197 ? -4.539 15.854 0.201 1.00 71.50 197 ALA A N 1
ATOM 1507 C CA . ALA A 1 197 ? -5.226 17.107 -0.039 1.00 71.50 197 ALA A CA 1
ATOM 1508 C C . ALA A 1 197 ? -4.815 18.121 1.028 1.00 71.50 197 ALA A C 1
ATOM 1510 O O . ALA A 1 197 ? -4.620 17.768 2.193 1.00 71.50 197 ALA A O 1
ATOM 1511 N N . THR A 1 198 ? -4.732 19.388 0.644 1.00 73.19 198 THR A N 1
ATOM 1512 C CA . THR A 1 198 ? -4.426 20.477 1.565 1.00 73.19 198 THR A CA 1
ATOM 1513 C C . THR A 1 198 ? -5.628 21.398 1.719 1.00 73.19 198 THR A C 1
ATOM 1515 O O . THR A 1 198 ? -6.503 21.491 0.860 1.00 73.19 198 THR A O 1
ATOM 1518 N N . THR A 1 199 ? -5.720 22.061 2.865 1.00 72.56 199 THR A N 1
ATOM 1519 C CA . THR A 1 199 ? -6.583 23.236 3.026 1.00 72.56 199 THR A CA 1
ATOM 1520 C C . THR A 1 199 ? -6.052 24.388 2.167 1.00 72.56 199 THR A C 1
ATOM 1522 O O . THR A 1 199 ? -4.879 24.395 1.801 1.00 72.56 199 THR A O 1
ATOM 1525 N N . ALA A 1 200 ? -6.853 25.434 1.944 1.00 70.62 200 ALA A N 1
ATOM 1526 C CA . ALA A 1 200 ? -6.385 26.682 1.324 1.00 70.62 200 ALA A CA 1
ATOM 1527 C C . ALA A 1 200 ? -5.147 27.312 2.011 1.00 70.62 200 ALA A C 1
ATOM 1529 O O . ALA A 1 200 ? -4.453 28.125 1.410 1.00 70.62 200 ALA A O 1
ATOM 1530 N N . ARG A 1 201 ? -4.851 26.931 3.264 1.00 72.69 201 ARG A N 1
ATOM 1531 C CA . ARG A 1 201 ? -3.658 27.351 4.022 1.00 72.69 201 ARG A CA 1
ATOM 1532 C C . ARG A 1 201 ? -2.460 26.401 3.864 1.00 72.69 201 ARG A C 1
ATOM 1534 O O . ARG A 1 201 ? -1.476 26.552 4.575 1.00 72.69 201 ARG A O 1
ATOM 1541 N N . GLY A 1 202 ? -2.550 25.396 2.994 1.00 73.25 202 GLY A N 1
ATOM 1542 C CA . GLY A 1 202 ? -1.485 24.421 2.740 1.00 73.25 202 GLY A CA 1
ATOM 1543 C C . GLY A 1 202 ? -1.395 23.270 3.748 1.00 73.25 202 GLY A C 1
ATOM 1544 O O . GLY A 1 202 ? -0.518 22.427 3.610 1.00 73.25 202 GLY A O 1
ATOM 1545 N N . VAL A 1 203 ? -2.293 23.191 4.735 1.00 79.25 203 VAL A N 1
ATOM 1546 C CA . VAL A 1 203 ? -2.256 22.133 5.765 1.00 79.25 203 VAL A CA 1
ATOM 1547 C C . VAL A 1 203 ? -2.873 20.835 5.227 1.00 79.25 203 VAL A C 1
ATOM 1549 O O . VAL A 1 203 ? -4.025 20.900 4.783 1.00 79.25 203 VAL A O 1
ATOM 1552 N N . PRO A 1 204 ? -2.174 19.684 5.283 1.00 80.31 204 PRO A N 1
ATOM 1553 C CA . PRO A 1 204 ? -2.716 18.379 4.902 1.00 80.31 204 PRO A CA 1
ATOM 1554 C C . PRO A 1 204 ? -4.002 18.020 5.663 1.00 80.31 204 PRO A C 1
ATOM 1556 O O . PRO A 1 204 ? -4.095 18.252 6.868 1.00 80.31 204 PRO A O 1
ATOM 1559 N N . LYS A 1 205 ? -4.996 17.448 4.975 1.00 78.69 205 LYS A N 1
ATOM 1560 C CA . LYS A 1 205 ? -6.296 17.080 5.558 1.00 78.69 205 LYS A CA 1
ATOM 1561 C C . LYS A 1 205 ? -6.849 15.767 5.010 1.00 78.69 205 LYS A C 1
ATOM 1563 O O . LYS A 1 205 ? -6.610 15.408 3.856 1.00 78.69 205 LYS A O 1
ATOM 1568 N N . ASP A 1 206 ? -7.674 15.118 5.825 1.00 77.62 206 ASP A N 1
ATOM 1569 C CA . ASP A 1 206 ? -8.505 13.992 5.402 1.00 77.62 206 ASP A CA 1
ATOM 1570 C C . ASP A 1 206 ? -9.580 14.460 4.406 1.00 77.62 206 ASP A C 1
ATOM 1572 O O . ASP A 1 206 ? -10.111 15.573 4.506 1.00 77.62 206 ASP A O 1
ATOM 1576 N N . VAL A 1 207 ? -9.943 13.596 3.455 1.00 69.50 207 VAL A N 1
ATOM 1577 C CA . VAL A 1 207 ? -10.980 13.876 2.452 1.00 69.50 207 VAL A CA 1
ATOM 1578 C C . VAL A 1 207 ? -12.012 12.760 2.470 1.00 69.50 207 VAL A C 1
ATOM 1580 O O . VAL A 1 207 ? -11.688 11.576 2.393 1.00 69.50 207 VAL A O 1
ATOM 1583 N N . ARG A 1 208 ? -13.294 13.133 2.543 1.00 59.72 208 ARG A N 1
ATOM 1584 C CA . ARG A 1 208 ? -14.390 12.163 2.436 1.00 59.72 208 ARG A CA 1
ATOM 1585 C C . ARG A 1 208 ? -14.483 11.616 1.011 1.00 59.72 208 ARG A C 1
ATOM 1587 O O . ARG A 1 208 ? -14.378 12.360 0.039 1.00 59.72 208 ARG A O 1
ATOM 1594 N N . ALA A 1 209 ? -14.745 10.315 0.895 1.00 50.22 209 ALA A N 1
ATOM 1595 C CA . ALA A 1 209 ? -14.903 9.639 -0.389 1.00 50.22 209 ALA A CA 1
ATOM 1596 C C . ALA A 1 209 ? -15.964 10.331 -1.272 1.00 50.22 209 ALA A C 1
ATOM 1598 O O . ALA A 1 209 ? -17.094 10.540 -0.835 1.00 50.22 209 ALA A O 1
ATOM 1599 N N . GLY A 1 210 ? -15.593 10.672 -2.512 1.00 47.44 210 GLY A N 1
ATOM 1600 C CA . GLY A 1 210 ? -16.485 11.284 -3.508 1.00 47.44 210 GLY A CA 1
ATOM 1601 C C . GLY A 1 210 ? -16.510 12.817 -3.527 1.00 47.44 210 GLY A C 1
ATOM 1602 O O . GLY A 1 210 ? -17.121 13.389 -4.424 1.00 47.44 210 GLY A O 1
ATOM 1603 N N . ALA A 1 211 ? -15.822 13.490 -2.600 1.00 47.94 211 ALA A N 1
ATOM 1604 C CA . ALA A 1 211 ? -15.669 14.945 -2.595 1.00 47.94 211 ALA A CA 1
ATOM 1605 C C . ALA A 1 211 ? -14.333 15.362 -3.235 1.00 47.94 211 ALA A C 1
ATOM 1607 O O . ALA A 1 211 ? -13.513 16.018 -2.596 1.00 47.94 211 ALA A O 1
ATOM 1608 N N . ALA A 1 212 ? -14.105 14.959 -4.489 1.00 45.84 212 ALA A N 1
ATOM 1609 C CA . ALA A 1 212 ? -12.955 15.428 -5.257 1.00 45.84 212 ALA A CA 1
AT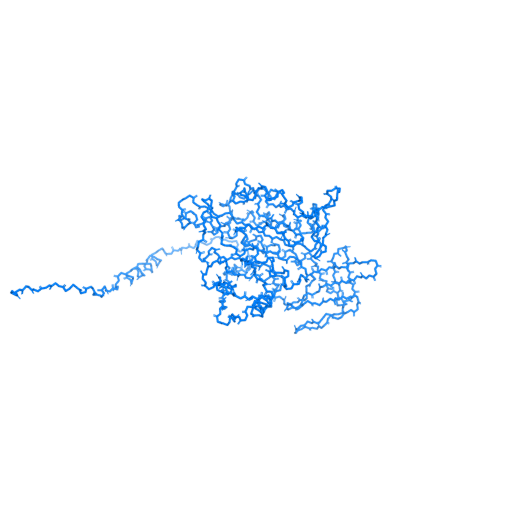OM 1610 C C . ALA A 1 212 ? -13.162 16.911 -5.609 1.00 45.84 212 ALA A C 1
ATOM 1612 O O . ALA A 1 212 ? -13.864 17.260 -6.557 1.00 45.84 212 ALA A O 1
ATOM 1613 N N . GLY A 1 213 ? -12.637 17.801 -4.767 1.00 50.62 213 GLY A N 1
ATOM 1614 C CA . GLY A 1 213 ? -12.648 19.246 -4.987 1.00 50.62 213 GLY A CA 1
ATOM 1615 C C . GLY A 1 213 ? -11.391 19.723 -5.720 1.00 50.62 213 GLY A C 1
ATOM 1616 O O . GLY A 1 213 ? -10.376 19.036 -5.742 1.00 50.62 213 GLY A O 1
ATOM 1617 N N . LYS A 1 214 ? -11.426 20.958 -6.242 1.00 48.56 214 LYS A N 1
ATOM 1618 C CA . LYS A 1 214 ? -10.298 21.635 -6.926 1.00 48.56 214 LYS A CA 1
ATOM 1619 C C . LYS A 1 214 ? -8.983 21.687 -6.119 1.00 48.56 214 LYS A C 1
ATOM 1621 O O . LYS A 1 214 ? -7.930 21.922 -6.698 1.00 48.56 214 LYS A O 1
ATOM 1626 N N . GLU A 1 215 ? -9.036 21.492 -4.800 1.00 49.97 215 GLU A N 1
ATOM 1627 C CA . GLU A 1 215 ? -7.870 21.517 -3.901 1.00 49.97 215 GLU A CA 1
ATOM 1628 C C . GLU A 1 215 ? -7.033 20.219 -3.946 1.00 49.97 215 GLU A C 1
ATOM 1630 O O . GLU A 1 215 ? -5.826 20.276 -3.719 1.00 49.97 215 GLU A O 1
ATOM 1635 N N . GLU A 1 216 ? -7.621 19.064 -4.302 1.00 52.19 216 GLU A N 1
ATOM 1636 C CA . GLU A 1 216 ? -6.863 17.813 -4.524 1.00 52.19 216 GLU A CA 1
ATOM 1637 C C . GLU A 1 216 ? -5.904 17.928 -5.721 1.00 52.19 216 GLU A C 1
ATOM 1639 O O . GLU A 1 216 ? -4.859 17.279 -5.756 1.00 52.19 216 GLU A O 1
ATOM 1644 N N . THR A 1 217 ? -6.222 18.800 -6.678 1.00 49.88 217 THR A N 1
ATOM 1645 C CA . THR A 1 217 ? -5.486 18.973 -7.932 1.00 49.88 217 THR A CA 1
ATOM 1646 C C . THR A 1 217 ? -4.091 19.575 -7.730 1.00 49.88 217 THR A C 1
ATOM 1648 O O . THR A 1 217 ? -3.163 19.190 -8.430 1.00 49.88 217 THR A O 1
ATOM 1651 N N . ALA A 1 218 ? -3.889 20.463 -6.749 1.00 51.22 218 ALA A N 1
ATOM 1652 C CA . ALA A 1 218 ? -2.630 21.207 -6.608 1.00 51.22 218 ALA A CA 1
ATOM 1653 C C . ALA A 1 218 ? -1.475 20.379 -6.006 1.00 51.22 218 ALA A C 1
ATOM 1655 O O . ALA A 1 218 ? -0.349 20.434 -6.504 1.00 51.22 218 ALA A O 1
ATOM 1656 N N . ALA A 1 219 ? -1.739 19.582 -4.961 1.00 50.94 219 ALA A N 1
ATOM 1657 C CA . ALA A 1 219 ? -0.745 18.646 -4.415 1.00 50.94 219 ALA A CA 1
ATOM 1658 C C . ALA A 1 219 ? -0.389 17.559 -5.446 1.00 50.94 219 ALA A C 1
ATOM 1660 O O . ALA A 1 219 ? 0.764 17.152 -5.580 1.00 50.94 219 ALA A O 1
ATOM 1661 N N . PHE A 1 220 ? -1.386 17.153 -6.227 1.00 56.41 220 PHE A N 1
ATOM 1662 C CA . PHE A 1 220 ? -1.274 16.157 -7.279 1.00 56.41 220 PHE A CA 1
ATOM 1663 C C . PHE A 1 220 ? -0.513 16.647 -8.522 1.00 56.41 220 PHE A C 1
ATOM 1665 O O . PHE A 1 220 ? 0.305 15.912 -9.077 1.00 56.41 220 PHE A O 1
ATOM 1672 N N . GLU A 1 221 ? -0.711 17.903 -8.932 1.00 56.62 221 GLU A N 1
ATOM 1673 C CA . GLU A 1 221 ? 0.019 18.529 -10.040 1.00 56.62 221 GLU A CA 1
ATOM 1674 C C . GLU A 1 221 ? 1.537 18.497 -9.826 1.00 56.62 221 GLU A C 1
ATOM 1676 O O . GLU A 1 221 ? 2.286 18.336 -10.790 1.00 56.62 221 GLU A O 1
ATOM 1681 N N . ARG A 1 222 ? 2.004 18.596 -8.573 1.00 54.69 222 ARG A N 1
ATOM 1682 C CA . ARG A 1 222 ? 3.436 18.544 -8.247 1.00 54.69 222 ARG A CA 1
ATOM 1683 C C . ARG A 1 222 ? 4.060 17.178 -8.572 1.00 54.69 222 ARG A C 1
ATOM 1685 O O . ARG A 1 222 ? 5.179 17.155 -9.075 1.00 54.69 222 ARG A O 1
ATOM 1692 N N . ILE A 1 223 ? 3.336 16.067 -8.385 1.00 55.44 223 ILE A N 1
ATOM 1693 C CA . ILE A 1 223 ? 3.786 14.729 -8.822 1.00 55.44 223 ILE A CA 1
ATOM 1694 C C . ILE A 1 223 ? 3.676 14.588 -10.335 1.00 55.44 223 ILE A C 1
ATOM 1696 O O . ILE A 1 223 ? 4.589 14.074 -10.978 1.00 55.44 223 ILE A O 1
ATOM 1700 N N . MET A 1 224 ? 2.555 15.030 -10.916 1.00 59.50 224 MET A N 1
ATOM 1701 C CA . MET A 1 224 ? 2.3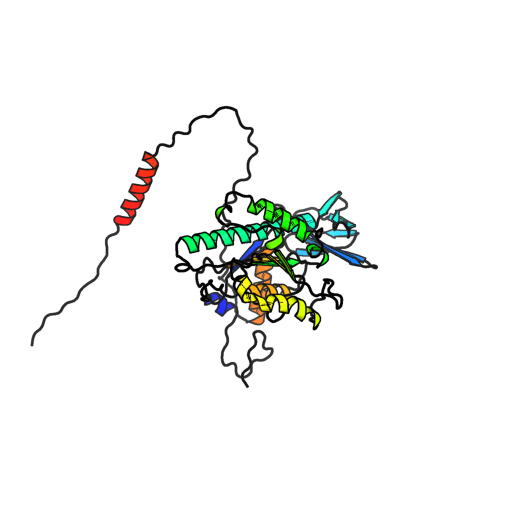09 14.861 -12.350 1.00 59.50 224 MET A CA 1
ATOM 1702 C C . MET A 1 224 ? 3.361 15.571 -13.202 1.00 59.50 224 MET A C 1
ATOM 1704 O O . MET A 1 224 ? 3.748 15.045 -14.245 1.00 59.50 224 MET A O 1
ATOM 1708 N N . ARG A 1 225 ? 3.888 16.707 -12.725 1.00 60.38 225 ARG A N 1
ATOM 1709 C CA . ARG A 1 225 ? 5.002 17.424 -13.366 1.00 60.38 225 ARG A CA 1
ATOM 1710 C C . ARG A 1 225 ? 6.325 16.645 -13.358 1.00 60.38 225 ARG A C 1
ATOM 1712 O O . ARG A 1 225 ? 7.160 16.911 -14.213 1.00 60.38 225 ARG A O 1
ATOM 1719 N N . SER A 1 226 ? 6.494 15.666 -12.465 1.00 62.06 226 SER A N 1
ATOM 1720 C CA . SER A 1 226 ? 7.727 14.878 -12.301 1.00 62.06 226 SER A CA 1
ATOM 1721 C C . SER A 1 226 ? 7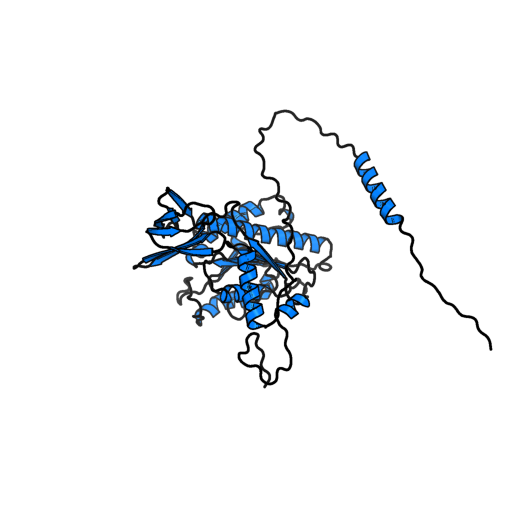.522 13.367 -12.490 1.00 62.06 226 SER A C 1
ATOM 1723 O O . SER A 1 226 ? 8.376 12.578 -12.091 1.00 62.06 226 SER A O 1
ATOM 1725 N N . LYS A 1 227 ? 6.416 12.933 -13.116 1.00 68.38 227 LYS A N 1
ATOM 1726 C CA . LYS A 1 227 ? 6.064 11.505 -13.270 1.00 68.38 227 LYS A CA 1
ATOM 1727 C C . LYS A 1 227 ? 7.175 10.669 -13.921 1.00 68.38 227 LYS A C 1
ATOM 1729 O O . LYS A 1 227 ? 7.355 9.512 -13.567 1.00 68.38 227 LYS A O 1
ATOM 1734 N N . GLU A 1 228 ? 7.901 11.265 -14.866 1.00 73.56 228 GLU A N 1
ATOM 1735 C CA . GLU A 1 228 ? 8.976 10.611 -15.618 1.00 73.56 228 GLU A CA 1
ATOM 1736 C C . GLU A 1 228 ? 10.229 10.465 -14.757 1.00 73.56 228 GLU A C 1
ATOM 1738 O O . GLU A 1 228 ? 10.893 9.435 -14.808 1.00 73.56 228 GLU A O 1
ATOM 1743 N N . ARG A 1 229 ? 10.489 11.436 -13.873 1.00 81.25 229 ARG A N 1
ATOM 1744 C CA . ARG A 1 229 ? 11.587 11.361 -12.904 1.00 81.25 229 ARG A CA 1
ATOM 1745 C C . ARG A 1 229 ? 11.372 10.244 -11.889 1.00 81.25 229 ARG A C 1
ATOM 1747 O O . ARG A 1 229 ? 12.329 9.583 -11.522 1.00 81.25 229 ARG A O 1
ATOM 1754 N N . LEU A 1 230 ? 10.125 9.967 -11.495 1.00 85.25 230 LEU A N 1
ATOM 1755 C CA . LEU A 1 230 ? 9.822 8.858 -10.579 1.00 85.25 230 LEU A CA 1
ATOM 1756 C C . LEU A 1 230 ? 10.223 7.484 -11.127 1.00 85.25 230 LEU A C 1
ATOM 1758 O O . LEU A 1 230 ? 10.432 6.570 -10.332 1.00 85.25 230 LEU A O 1
ATOM 1762 N N . LEU A 1 231 ? 10.337 7.340 -12.451 1.00 85.38 231 LEU A N 1
ATOM 1763 C CA . LEU A 1 231 ? 10.751 6.097 -13.106 1.00 85.38 231 LEU A CA 1
ATOM 1764 C C . LEU A 1 231 ? 12.274 5.895 -13.092 1.00 85.38 231 LEU A C 1
ATOM 1766 O O . LEU A 1 231 ? 12.737 4.825 -13.482 1.00 85.38 231 LEU A O 1
ATOM 1770 N N . THR A 1 232 ? 13.050 6.885 -12.640 1.00 86.75 232 THR A N 1
ATOM 1771 C CA . THR A 1 232 ? 14.515 6.830 -12.609 1.00 86.75 232 THR A CA 1
ATOM 1772 C C . THR A 1 232 ? 15.046 6.849 -11.178 1.00 86.75 232 THR A C 1
ATOM 1774 O O . THR A 1 232 ? 14.421 7.387 -10.261 1.00 86.75 232 THR A O 1
ATOM 1777 N N . PHE A 1 233 ? 16.225 6.258 -10.980 1.00 88.25 233 PHE A N 1
ATOM 1778 C CA . PHE A 1 233 ? 16.910 6.227 -9.682 1.00 88.25 233 PHE A CA 1
ATOM 1779 C C . PHE A 1 233 ? 17.528 7.574 -9.280 1.00 88.25 233 PHE A C 1
ATOM 1781 O O . PHE A 1 233 ? 17.895 7.751 -8.125 1.00 88.25 233 PHE A O 1
ATOM 1788 N N . ALA A 1 234 ? 17.579 8.549 -10.197 1.00 88.12 234 ALA A N 1
ATOM 1789 C CA . ALA A 1 234 ? 17.966 9.924 -9.875 1.00 88.12 234 ALA A CA 1
ATOM 1790 C C . ALA A 1 234 ? 16.948 10.622 -8.953 1.00 88.12 234 ALA A C 1
ATOM 1792 O O . ALA A 1 234 ? 17.278 11.594 -8.281 1.00 88.12 234 ALA A O 1
ATOM 1793 N N . GLU A 1 235 ? 15.703 10.145 -8.938 1.00 90.56 235 GLU A N 1
ATOM 1794 C CA . GLU A 1 235 ? 14.708 10.511 -7.940 1.00 90.56 235 GLU A CA 1
ATOM 1795 C C . GLU A 1 235 ? 14.707 9.432 -6.842 1.00 90.56 235 GLU A C 1
ATOM 1797 O O . GLU A 1 235 ? 14.340 8.294 -7.140 1.00 90.56 235 GLU A O 1
ATOM 1802 N N . PRO A 1 236 ? 15.109 9.721 -5.593 1.00 93.19 236 PRO A N 1
ATOM 1803 C CA . PRO A 1 236 ? 15.213 8.704 -4.541 1.00 93.19 236 PRO A CA 1
ATOM 1804 C C . PRO A 1 236 ? 13.852 8.166 -4.077 1.00 93.19 236 PRO A C 1
ATOM 1806 O O . PRO A 1 236 ? 13.776 7.038 -3.579 1.00 93.19 236 PRO A O 1
ATOM 1809 N N . LEU A 1 237 ? 12.773 8.926 -4.291 1.00 93.25 237 LEU A N 1
ATOM 1810 C CA . LEU A 1 237 ? 11.431 8.567 -3.852 1.00 93.25 237 LEU A CA 1
ATOM 1811 C C . LEU A 1 237 ? 10.969 7.216 -4.430 1.00 93.25 237 LEU A C 1
ATOM 1813 O O . LEU A 1 237 ? 10.949 7.015 -5.650 1.00 93.25 237 LEU A O 1
ATOM 1817 N N . ARG A 1 238 ? 10.549 6.311 -3.539 1.00 94.31 238 ARG A N 1
ATOM 1818 C CA . ARG A 1 238 ? 10.085 4.938 -3.827 1.00 94.31 238 ARG A CA 1
ATOM 1819 C C . ARG A 1 238 ? 8.747 4.605 -3.168 1.00 94.31 238 ARG A C 1
ATOM 1821 O O . ARG A 1 238 ? 7.963 3.825 -3.716 1.00 94.31 238 ARG A O 1
ATOM 1828 N N . PHE A 1 239 ? 8.475 5.205 -2.011 1.00 95.81 239 PHE A N 1
ATOM 1829 C CA . PHE A 1 239 ? 7.312 4.928 -1.175 1.00 95.81 239 PHE A CA 1
ATOM 1830 C C . PHE A 1 239 ? 6.397 6.151 -1.102 1.00 95.81 239 PHE A C 1
ATOM 1832 O O . PHE A 1 239 ? 6.800 7.246 -0.728 1.00 95.81 239 PHE A O 1
ATOM 1839 N N . ILE A 1 240 ? 5.139 5.972 -1.477 1.00 91.81 240 ILE A N 1
ATOM 1840 C CA . ILE A 1 240 ? 4.193 7.071 -1.674 1.00 91.81 240 ILE A CA 1
ATOM 1841 C C . ILE A 1 240 ? 3.009 6.832 -0.749 1.00 91.81 240 ILE A C 1
ATOM 1843 O O . ILE A 1 240 ? 2.288 5.847 -0.904 1.00 91.81 240 ILE A O 1
ATOM 1847 N N . PHE A 1 241 ? 2.779 7.740 0.192 1.00 91.88 241 PHE A N 1
ATOM 1848 C CA . PHE A 1 241 ? 1.659 7.664 1.125 1.00 91.88 241 PHE A CA 1
ATOM 1849 C C . PHE A 1 241 ? 0.506 8.530 0.636 1.00 91.88 241 PHE A C 1
ATOM 1851 O O . PHE A 1 241 ? 0.699 9.680 0.263 1.00 91.88 241 PHE A O 1
ATOM 1858 N N . SER A 1 242 ? -0.714 8.002 0.642 1.00 86.81 242 SER A N 1
ATOM 1859 C CA . SER A 1 242 ? -1.898 8.754 0.239 1.00 86.81 242 SER A CA 1
ATOM 1860 C C . SER A 1 242 ? -3.115 8.383 1.072 1.00 86.81 242 SER A C 1
ATOM 1862 O O . SER A 1 242 ? -3.287 7.239 1.481 1.00 86.81 242 SER A O 1
ATOM 1864 N N . HIS A 1 243 ? -3.982 9.358 1.331 1.00 79.81 243 HIS A N 1
ATOM 1865 C CA . HIS A 1 243 ? -5.244 9.126 2.030 1.00 79.81 243 HIS A CA 1
ATOM 1866 C C . HIS A 1 243 ? -6.413 8.896 1.059 1.00 79.81 243 HIS A C 1
ATOM 1868 O O . HIS A 1 243 ? -7.272 8.051 1.311 1.00 79.81 243 HIS A O 1
ATOM 1874 N N . SER A 1 244 ? -6.473 9.603 -0.070 1.00 70.19 244 SER A N 1
ATOM 1875 C CA . SER A 1 244 ? -7.521 9.435 -1.084 1.00 70.19 244 SER A CA 1
ATOM 1876 C C . SER A 1 244 ? -7.110 8.424 -2.163 1.00 70.19 244 SER A C 1
ATOM 1878 O O . SER A 1 244 ? -5.976 7.954 -2.218 1.00 70.19 244 SER A O 1
ATOM 1880 N N . ALA A 1 245 ? -8.062 7.988 -2.998 1.00 56.44 245 ALA A N 1
ATOM 1881 C CA . ALA A 1 245 ? -7.671 7.353 -4.253 1.00 56.44 245 ALA A CA 1
ATOM 1882 C C . ALA A 1 245 ? -6.956 8.433 -5.069 1.00 56.44 245 ALA A C 1
ATOM 1884 O O . ALA A 1 245 ? -7.543 9.490 -5.290 1.00 56.44 245 ALA A O 1
ATOM 1885 N N . LEU A 1 246 ? -5.703 8.187 -5.458 1.00 60.56 246 LEU A N 1
ATOM 1886 C CA . LEU A 1 246 ? -4.925 9.115 -6.282 1.00 60.56 246 LEU A CA 1
ATOM 1887 C C . LEU A 1 246 ? -5.818 9.578 -7.446 1.00 60.56 246 LEU A C 1
ATOM 1889 O O . LEU A 1 246 ? -6.496 8.741 -8.040 1.00 60.56 246 LEU A O 1
ATOM 1893 N N . SER A 1 247 ? -5.928 10.883 -7.701 1.00 51.50 247 SER A N 1
ATOM 1894 C CA . SER A 1 247 ? -6.969 11.435 -8.584 1.00 51.50 247 SER A CA 1
ATOM 1895 C C . SER A 1 247 ? -6.831 10.973 -10.048 1.00 51.50 247 SER A C 1
ATOM 1897 O O . SER A 1 247 ? -5.926 10.212 -10.417 1.00 51.50 247 SER A O 1
ATOM 1899 N N . GLU A 1 248 ? -7.796 11.335 -10.902 1.00 46.97 248 GLU A N 1
ATOM 1900 C CA . GLU A 1 248 ? -7.700 11.120 -12.353 1.00 46.97 248 GLU A CA 1
ATOM 1901 C C . GLU A 1 248 ? -6.397 11.747 -12.880 1.00 46.97 248 GLU A C 1
ATOM 1903 O O . GLU A 1 248 ? -6.215 12.959 -12.825 1.00 46.97 248 GLU A O 1
ATOM 1908 N N . GLY A 1 249 ? -5.456 10.908 -13.328 1.00 49.50 249 GLY A N 1
ATOM 1909 C CA . GLY A 1 249 ? -4.145 11.331 -13.839 1.00 49.50 249 GLY A CA 1
ATOM 1910 C C . GLY A 1 249 ? -2.948 10.611 -13.211 1.00 49.50 249 GLY A C 1
ATOM 1911 O O . GLY A 1 249 ? -1.930 10.467 -13.881 1.00 49.50 249 GLY A O 1
ATOM 1912 N N . TRP A 1 250 ? -3.064 10.092 -11.980 1.00 64.44 250 TRP A N 1
ATOM 1913 C CA . TRP A 1 250 ? -1.998 9.293 -11.389 1.00 64.44 250 TRP A CA 1
ATOM 1914 C C . TRP A 1 250 ? -2.077 7.908 -11.982 1.00 64.44 250 TRP A C 1
ATOM 1916 O O . TRP A 1 250 ? -3.083 7.204 -11.837 1.00 64.44 250 TRP A O 1
ATOM 1926 N N . ASP A 1 251 ? -1.012 7.576 -12.693 1.00 67.56 251 ASP A N 1
ATOM 1927 C CA . ASP A 1 251 ? -0.920 6.353 -13.451 1.00 67.56 251 ASP A CA 1
ATOM 1928 C C . ASP A 1 251 ? 0.547 6.011 -13.710 1.00 67.56 251 ASP A C 1
ATOM 1930 O O . ASP A 1 251 ? 1.081 6.208 -14.806 1.00 67.56 251 ASP A O 1
ATOM 1934 N N . ASN A 1 252 ? 1.231 5.590 -12.644 1.00 83.38 252 ASN A N 1
ATOM 1935 C CA . ASN A 1 252 ? 2.613 5.158 -12.753 1.00 83.38 252 ASN A CA 1
ATOM 1936 C C . ASN A 1 252 ? 2.663 3.640 -13.018 1.00 83.38 252 ASN A C 1
ATOM 1938 O O . ASN A 1 252 ? 2.261 2.853 -12.155 1.00 83.38 252 ASN A O 1
ATOM 1942 N N . PRO A 1 253 ? 3.168 3.205 -14.187 1.00 88.69 253 PRO A N 1
ATOM 1943 C CA . PRO A 1 253 ? 3.206 1.793 -14.546 1.00 88.69 253 PRO A CA 1
ATOM 1944 C C . PRO A 1 253 ? 4.154 0.971 -13.667 1.00 88.69 253 PRO A C 1
ATOM 1946 O O . PRO A 1 253 ? 4.017 -0.248 -13.626 1.00 88.69 253 PRO A O 1
ATOM 1949 N N . ASN A 1 254 ? 5.071 1.594 -12.925 1.00 93.62 254 ASN A N 1
ATOM 1950 C CA . ASN A 1 254 ? 6.079 0.901 -12.125 1.00 93.62 254 ASN A CA 1
ATOM 1951 C C . ASN A 1 254 ? 5.672 0.716 -10.660 1.00 93.62 254 ASN A C 1
ATOM 1953 O O . ASN A 1 254 ? 6.505 0.418 -9.808 1.00 93.62 254 ASN A O 1
ATOM 1957 N N . VAL A 1 255 ? 4.381 0.836 -10.345 1.00 93.12 255 VAL A N 1
ATOM 1958 C CA . VAL A 1 255 ? 3.876 0.388 -9.045 1.00 93.12 255 VAL A CA 1
ATOM 1959 C C . VAL A 1 255 ? 3.805 -1.133 -9.014 1.00 93.12 255 VAL A C 1
ATOM 1961 O O . VAL A 1 255 ? 3.083 -1.750 -9.804 1.00 93.12 255 VAL A O 1
ATOM 1964 N N . PHE A 1 256 ? 4.569 -1.719 -8.091 1.00 95.38 256 PHE A N 1
ATOM 1965 C CA . PHE A 1 256 ? 4.632 -3.164 -7.853 1.00 95.38 256 PHE A CA 1
ATOM 1966 C C . PHE A 1 256 ? 4.022 -3.571 -6.520 1.00 95.38 256 PHE A C 1
ATOM 1968 O O . PHE A 1 256 ? 3.638 -4.728 -6.385 1.00 95.38 256 PHE A O 1
ATOM 1975 N N . THR A 1 257 ? 3.869 -2.641 -5.576 1.00 94.31 257 THR A N 1
ATOM 1976 C CA . THR A 1 257 ? 3.285 -2.937 -4.266 1.00 94.31 257 THR A CA 1
ATOM 1977 C C . THR A 1 257 ? 2.227 -1.906 -3.901 1.00 94.31 257 THR A C 1
ATOM 1979 O O . THR A 1 257 ? 2.444 -0.700 -4.025 1.00 94.31 257 THR A O 1
ATOM 1982 N N . ILE A 1 258 ? 1.077 -2.375 -3.425 1.00 90.88 258 ILE A N 1
ATOM 1983 C CA . ILE A 1 258 ? 0.035 -1.540 -2.824 1.00 90.88 258 ILE A CA 1
ATOM 1984 C C . ILE A 1 258 ? -0.252 -2.077 -1.427 1.00 90.88 258 ILE A C 1
ATOM 1986 O O . ILE A 1 258 ? -0.632 -3.232 -1.272 1.00 90.88 258 ILE A O 1
ATOM 1990 N N . CYS A 1 259 ? -0.104 -1.236 -0.411 1.00 90.50 259 CYS A N 1
ATOM 1991 C CA . CYS A 1 259 ? -0.423 -1.558 0.969 1.00 90.50 259 CYS A CA 1
ATOM 1992 C C . CYS A 1 259 ? -1.632 -0.745 1.432 1.00 90.50 259 CYS A C 1
ATOM 1994 O O . CYS A 1 259 ? -1.615 0.489 1.432 1.00 90.50 259 CYS A O 1
ATOM 1996 N N . H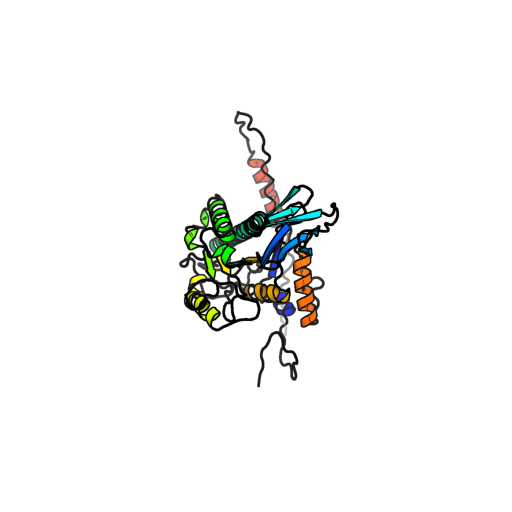IS A 1 260 ? -2.696 -1.441 1.824 1.00 85.50 260 HIS A N 1
ATOM 1997 C CA . HIS A 1 260 ? -3.888 -0.814 2.385 1.00 85.50 260 HIS A CA 1
ATOM 1998 C C . HIS A 1 260 ? -3.822 -0.848 3.912 1.00 85.50 260 HIS A C 1
ATOM 2000 O O . HIS A 1 260 ? -4.080 -1.883 4.526 1.00 85.50 260 HIS A O 1
ATOM 2006 N N . LEU A 1 261 ? -3.518 0.302 4.516 1.00 85.56 261 LEU A N 1
ATOM 2007 C CA . LEU A 1 261 ? -3.649 0.521 5.960 1.00 85.56 261 LEU A CA 1
ATOM 2008 C C . LEU A 1 261 ? -5.077 0.967 6.331 1.00 85.56 261 LEU A C 1
ATOM 2010 O O . LEU A 1 261 ? -5.478 0.881 7.484 1.00 85.56 261 LEU A O 1
ATOM 2014 N N . GLN A 1 262 ? -5.862 1.429 5.349 1.00 73.31 262 GLN A N 1
ATOM 2015 C CA . GLN A 1 262 ? -7.265 1.825 5.528 1.00 73.31 262 GLN A CA 1
ATOM 2016 C C . GLN A 1 262 ? -8.152 0.648 5.922 1.00 73.31 262 GLN A C 1
ATOM 2018 O O . GLN A 1 262 ? -8.104 -0.412 5.293 1.00 73.31 262 GLN A O 1
ATOM 2023 N N . SER A 1 263 ? -9.074 0.888 6.854 1.00 62.66 263 SER A N 1
ATOM 2024 C CA . SER A 1 263 ? -10.116 -0.075 7.191 1.00 62.66 263 SER A CA 1
ATOM 2025 C C . SER A 1 263 ? -11.457 0.308 6.551 1.00 62.66 263 SER A C 1
ATOM 2027 O O . SER A 1 263 ? -11.984 1.409 6.718 1.00 62.66 263 SER A O 1
ATOM 2029 N N . GLY A 1 264 ? -12.048 -0.614 5.789 1.00 53.94 264 GLY A N 1
ATOM 2030 C CA . GLY A 1 264 ? -13.397 -0.447 5.234 1.00 53.94 264 GLY A CA 1
ATOM 2031 C C . GLY A 1 264 ? -13.526 0.596 4.120 1.00 53.94 264 GLY A C 1
ATOM 2032 O O . GLY A 1 264 ? -14.557 1.266 4.014 1.00 53.94 264 GLY A O 1
ATOM 2033 N N . SER A 1 265 ? -12.514 0.724 3.257 1.00 55.78 265 SER A N 1
ATOM 2034 C CA . SER A 1 265 ? -12.753 1.238 1.908 1.00 55.78 265 SER A CA 1
ATOM 2035 C C . SER A 1 265 ? -13.753 0.312 1.203 1.00 55.78 265 SER A C 1
ATOM 2037 O O . SER A 1 265 ? -13.673 -0.912 1.323 1.00 55.78 265 SER A O 1
ATOM 2039 N N . SER A 1 266 ? -14.737 0.884 0.497 1.00 60.19 266 SER A N 1
ATOM 2040 C CA . SER A 1 266 ? -15.687 0.070 -0.271 1.00 60.19 266 SER A CA 1
ATOM 2041 C C . SER A 1 266 ? -14.927 -0.862 -1.220 1.00 60.19 266 SER A C 1
ATOM 2043 O O . SER A 1 266 ? -13.857 -0.498 -1.717 1.00 60.19 266 SER A O 1
ATOM 2045 N N . GLU A 1 267 ? -15.457 -2.061 -1.482 1.00 64.56 267 GLU A N 1
ATOM 2046 C CA . GLU A 1 267 ? -14.861 -3.007 -2.448 1.00 64.56 267 GLU A CA 1
ATOM 2047 C C . GLU A 1 267 ? -14.574 -2.307 -3.788 1.00 64.56 267 GLU A C 1
ATOM 2049 O O . GLU A 1 267 ? -13.468 -2.394 -4.323 1.00 64.56 267 GLU A O 1
ATOM 2054 N N . LEU A 1 268 ? -15.494 -1.434 -4.215 1.00 65.00 268 LEU A N 1
ATOM 2055 C CA . LEU A 1 268 ? -15.327 -0.551 -5.366 1.00 65.00 268 LEU A CA 1
ATOM 2056 C C . LEU A 1 268 ? -14.076 0.346 -5.288 1.00 65.00 268 LEU A C 1
ATOM 2058 O O . LEU A 1 268 ? -13.354 0.476 -6.277 1.00 65.00 268 LEU A O 1
ATOM 2062 N N . ARG A 1 269 ? -13.803 0.973 -4.137 1.00 68.25 269 ARG A N 1
ATOM 2063 C CA . ARG A 1 269 ? -12.634 1.845 -3.943 1.00 68.25 269 ARG A CA 1
ATOM 2064 C C . ARG A 1 269 ? -11.333 1.046 -3.971 1.00 68.25 269 ARG A C 1
ATOM 2066 O O . ARG A 1 269 ? -10.390 1.479 -4.631 1.00 68.25 269 ARG A O 1
ATOM 2073 N N . ARG A 1 270 ? -11.295 -0.123 -3.318 1.00 71.81 270 ARG A N 1
ATOM 2074 C CA . ARG A 1 270 ? -10.132 -1.031 -3.364 1.00 71.81 270 ARG A CA 1
ATOM 2075 C C . ARG A 1 270 ? -9.843 -1.465 -4.794 1.00 71.81 270 ARG A C 1
ATOM 2077 O O . ARG A 1 270 ? -8.716 -1.322 -5.255 1.00 71.81 270 ARG A O 1
ATOM 2084 N N . ARG A 1 271 ? -10.872 -1.876 -5.540 1.00 72.31 271 ARG A N 1
ATOM 2085 C CA . ARG A 1 271 ? -10.749 -2.231 -6.960 1.00 72.31 271 ARG A CA 1
ATOM 2086 C C . ARG A 1 271 ? -10.180 -1.090 -7.802 1.00 72.31 271 ARG A C 1
ATOM 2088 O O . ARG A 1 271 ? -9.282 -1.321 -8.604 1.00 72.31 271 ARG A O 1
ATOM 2095 N N . GLN A 1 272 ? -10.671 0.135 -7.618 1.00 73.00 272 GLN A N 1
ATOM 2096 C CA . GLN A 1 272 ? -10.154 1.301 -8.342 1.00 73.00 272 GLN A CA 1
ATOM 2097 C C . GLN A 1 272 ? -8.696 1.608 -7.986 1.00 73.00 272 GLN A C 1
ATOM 2099 O O . GLN A 1 272 ? -7.916 1.942 -8.871 1.00 73.00 272 GLN A O 1
ATOM 2104 N N . GLN A 1 273 ? -8.315 1.488 -6.713 1.00 76.94 273 GLN A N 1
ATOM 2105 C CA . GLN A 1 273 ? -6.936 1.693 -6.261 1.00 76.94 273 GLN A CA 1
ATOM 2106 C C . GLN A 1 273 ? -5.992 0.632 -6.848 1.00 76.94 273 GLN A C 1
ATOM 2108 O O . GLN A 1 273 ? -4.964 0.989 -7.418 1.00 76.94 273 GLN A O 1
ATOM 2113 N N . VAL A 1 274 ? -6.380 -0.646 -6.798 1.00 78.31 274 VAL A N 1
ATOM 2114 C CA . VAL A 1 274 ? -5.622 -1.763 -7.390 1.00 78.31 274 VAL A CA 1
ATOM 2115 C C . VAL A 1 274 ? -5.508 -1.610 -8.903 1.00 78.31 274 VAL A C 1
ATOM 2117 O O . VAL A 1 274 ? -4.419 -1.763 -9.450 1.00 78.31 274 VAL A O 1
ATOM 2120 N N . GLY A 1 275 ? -6.600 -1.238 -9.577 1.00 76.94 275 GLY A N 1
ATOM 2121 C CA . GLY A 1 275 ? -6.642 -1.039 -11.026 1.00 76.94 275 GLY A CA 1
ATOM 2122 C C . GLY A 1 275 ? -5.599 -0.047 -11.544 1.00 76.94 275 GLY A C 1
ATOM 2123 O O . GLY A 1 275 ? -5.099 -0.210 -12.655 1.00 76.94 275 GLY A O 1
ATOM 2124 N N . ARG A 1 276 ? -5.198 0.931 -10.721 1.00 73.38 276 ARG A N 1
ATOM 2125 C CA . ARG A 1 276 ? -4.158 1.909 -11.072 1.00 73.38 276 ARG A CA 1
ATOM 2126 C C . ARG A 1 276 ? -2.738 1.333 -11.034 1.00 73.38 276 ARG A C 1
ATOM 2128 O O . ARG A 1 276 ? -1.846 1.906 -11.643 1.00 73.38 276 ARG A O 1
ATOM 2135 N N . GLY A 1 277 ? -2.521 0.201 -10.362 1.00 82.00 277 GLY A N 1
ATOM 2136 C CA . GLY A 1 277 ? -1.237 -0.513 -10.339 1.00 82.00 277 GLY A CA 1
ATOM 2137 C C . GLY A 1 277 ? -1.095 -1.600 -11.412 1.00 82.00 277 GLY A C 1
ATOM 2138 O O . GLY A 1 277 ? -0.017 -2.175 -11.562 1.00 82.00 277 GLY A O 1
ATOM 2139 N N . LEU A 1 278 ? -2.161 -1.905 -12.165 1.00 86.69 278 LEU A N 1
ATOM 2140 C CA . LEU A 1 278 ? -2.204 -3.056 -13.079 1.00 86.69 278 LEU A CA 1
ATOM 2141 C C . LEU A 1 278 ? -1.498 -2.836 -14.418 1.00 86.69 278 LEU A C 1
ATOM 2143 O O . LEU A 1 278 ? -1.294 -3.793 -15.159 1.00 86.69 278 LEU A O 1
ATOM 2147 N N . ARG A 1 279 ? -1.110 -1.608 -14.765 1.00 88.81 279 ARG A N 1
ATOM 2148 C CA . ARG A 1 279 ? -0.409 -1.364 -16.031 1.00 88.81 279 ARG A CA 1
ATOM 2149 C C . ARG A 1 279 ? 0.916 -2.115 -16.090 1.00 88.81 279 ARG A C 1
ATOM 2151 O O . ARG A 1 279 ? 1.606 -2.209 -15.080 1.00 88.81 279 ARG A O 1
ATOM 2158 N N . LEU A 1 280 ? 1.292 -2.598 -17.273 1.00 93.00 280 LEU A N 1
ATOM 2159 C CA . LEU A 1 280 ? 2.620 -3.176 -17.478 1.00 93.00 280 LEU A CA 1
ATOM 2160 C C . LEU A 1 280 ? 3.708 -2.129 -17.196 1.00 93.00 280 LEU A C 1
ATOM 2162 O O . LEU A 1 280 ? 3.551 -0.991 -17.660 1.00 93.00 280 LEU A O 1
ATOM 2166 N N . PRO A 1 281 ? 4.773 -2.502 -16.466 1.00 94.12 281 PRO A N 1
ATOM 2167 C CA . PRO A 1 281 ? 5.845 -1.597 -16.091 1.00 94.12 281 PRO A CA 1
ATOM 2168 C C . PRO A 1 281 ? 6.647 -1.161 -17.317 1.00 94.12 281 PRO A C 1
ATOM 2170 O O . PRO A 1 281 ? 6.673 -1.845 -18.343 1.00 94.12 281 PRO A O 1
ATOM 2173 N N . VAL A 1 282 ? 7.264 0.008 -17.208 1.00 92.56 282 VAL A N 1
ATOM 2174 C CA . VAL A 1 282 ? 8.032 0.667 -18.260 1.00 92.56 282 VAL A CA 1
ATOM 2175 C C . VAL A 1 282 ? 9.492 0.749 -17.832 1.00 92.56 282 VAL A C 1
ATOM 2177 O O . VAL A 1 282 ? 9.794 1.218 -16.732 1.00 92.56 282 VAL A O 1
ATOM 2180 N N . LEU A 1 283 ? 10.366 0.259 -18.708 1.00 91.25 283 LEU A N 1
ATOM 2181 C CA . LEU A 1 283 ? 11.819 0.283 -18.587 1.00 91.25 283 LEU A CA 1
ATOM 2182 C C . LEU A 1 283 ? 12.354 1.713 -18.747 1.00 91.25 283 LEU A C 1
ATOM 2184 O O . LEU A 1 283 ? 11.662 2.607 -19.239 1.00 91.25 283 LEU A O 1
ATOM 2188 N N . THR A 1 284 ? 13.605 1.937 -18.353 1.00 85.56 284 THR A N 1
ATOM 2189 C CA . THR A 1 284 ? 14.289 3.236 -18.498 1.00 85.56 284 THR A CA 1
ATOM 2190 C C . THR A 1 284 ? 14.388 3.737 -19.942 1.00 85.56 284 THR A C 1
ATOM 2192 O O . THR A 1 284 ? 14.533 4.937 -20.151 1.00 85.56 284 THR A O 1
ATOM 2195 N N . ASP A 1 285 ? 14.274 2.852 -20.932 1.00 82.81 285 ASP A N 1
ATOM 2196 C CA . ASP A 1 285 ? 14.244 3.185 -22.362 1.00 82.81 285 ASP A CA 1
ATOM 2197 C C . ASP A 1 285 ? 12.836 3.554 -22.885 1.00 82.81 285 ASP A C 1
ATOM 2199 O O . ASP A 1 285 ? 12.666 3.880 -24.059 1.00 82.81 285 ASP A O 1
ATOM 2203 N N . GLY A 1 286 ? 11.813 3.509 -22.023 1.00 84.94 286 GLY A N 1
ATOM 2204 C CA . GLY A 1 286 ? 10.420 3.798 -22.364 1.00 84.94 286 GLY A CA 1
ATOM 2205 C C . GLY A 1 286 ? 9.624 2.603 -22.905 1.00 84.94 286 GLY A C 1
ATOM 2206 O O . GLY A 1 286 ? 8.415 2.731 -23.128 1.00 84.94 286 GLY A O 1
ATOM 2207 N N . THR A 1 287 ? 10.244 1.434 -23.084 1.00 90.81 287 THR A N 1
ATOM 2208 C CA .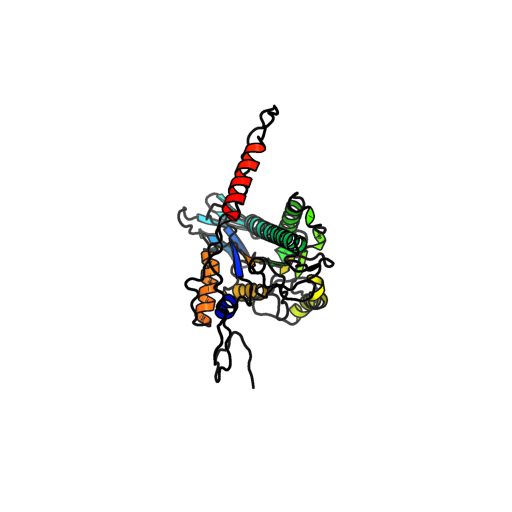 THR A 1 287 ? 9.558 0.218 -23.537 1.00 90.81 287 THR A CA 1
ATOM 2209 C C . THR A 1 287 ? 8.825 -0.482 -22.391 1.00 90.81 287 THR A C 1
ATOM 2211 O O . THR A 1 287 ? 9.145 -0.321 -21.213 1.00 90.81 287 THR A O 1
ATOM 2214 N N . ARG A 1 288 ? 7.778 -1.252 -22.712 1.00 93.19 288 ARG A N 1
ATOM 2215 C CA . ARG A 1 288 ? 7.038 -2.026 -21.705 1.00 93.19 288 ARG A CA 1
ATOM 2216 C C . ARG A 1 288 ? 7.732 -3.356 -21.445 1.00 93.19 288 ARG A C 1
ATOM 2218 O O . ARG A 1 288 ? 8.063 -4.079 -22.378 1.00 93.19 288 ARG A O 1
ATOM 2225 N N . CYS A 1 289 ? 7.858 -3.723 -20.176 1.00 93.00 289 CYS A N 1
ATOM 2226 C CA . CYS A 1 289 ? 8.334 -5.044 -19.797 1.00 93.00 289 CYS A CA 1
ATOM 2227 C C . CYS A 1 289 ? 7.187 -6.065 -19.873 1.00 93.00 289 CYS A C 1
ATOM 2229 O O . CYS A 1 289 ? 6.146 -5.923 -19.226 1.00 93.00 289 CYS A O 1
ATOM 2231 N N . HIS A 1 290 ? 7.388 -7.117 -20.665 1.00 92.19 290 HIS A N 1
ATOM 2232 C CA . HIS A 1 290 ? 6.403 -8.182 -20.889 1.00 92.19 290 HIS A CA 1
ATOM 2233 C C . HIS A 1 290 ? 6.712 -9.479 -20.121 1.00 92.19 290 HIS A C 1
ATOM 2235 O O . HIS A 1 290 ? 5.968 -10.451 -20.250 1.00 92.19 290 HIS A O 1
ATOM 2241 N N . LEU A 1 291 ? 7.759 -9.489 -19.286 1.00 91.56 291 LEU A N 1
ATOM 2242 C CA . LEU A 1 291 ? 8.172 -10.658 -18.506 1.00 91.56 291 LEU A CA 1
ATOM 2243 C C . LEU A 1 291 ? 7.114 -11.033 -17.442 1.00 91.56 291 LEU A C 1
ATOM 2245 O O . LEU A 1 291 ? 6.853 -10.244 -16.525 1.00 91.56 291 LEU A O 1
ATOM 2249 N N . PRO A 1 292 ? 6.486 -12.224 -17.521 1.00 87.75 292 PRO A N 1
ATOM 2250 C CA . PRO A 1 292 ? 5.417 -12.629 -16.600 1.00 87.75 292 PRO A CA 1
ATOM 2251 C C . PRO A 1 292 ? 5.816 -12.693 -15.117 1.00 87.75 292 PRO A C 1
ATOM 2253 O O . PRO A 1 292 ? 4.965 -12.519 -14.240 1.00 87.75 292 PRO A O 1
ATOM 2256 N N . GLU A 1 293 ? 7.086 -12.972 -14.831 1.00 87.56 293 GLU A N 1
ATOM 2257 C CA . GLU A 1 293 ? 7.693 -13.036 -13.497 1.00 87.56 293 GLU A CA 1
ATOM 2258 C C . GLU A 1 293 ? 7.968 -11.651 -12.892 1.00 87.56 293 GLU A C 1
ATOM 2260 O O . GLU A 1 293 ? 8.029 -11.501 -11.669 1.00 87.56 293 GLU A O 1
ATOM 2265 N N . VAL A 1 294 ? 8.085 -10.627 -13.741 1.00 92.44 294 VAL A N 1
ATOM 2266 C CA . VAL A 1 294 ? 8.155 -9.223 -13.324 1.00 92.44 294 VAL A CA 1
ATOM 2267 C C . VAL A 1 294 ? 6.749 -8.681 -13.097 1.00 92.44 294 VAL A C 1
ATOM 2269 O O . VAL A 1 294 ? 6.506 -8.012 -12.094 1.00 92.44 294 VAL A O 1
ATOM 2272 N N . ASN A 1 295 ? 5.816 -9.011 -13.994 1.00 94.00 295 ASN A N 1
ATOM 2273 C CA . ASN A 1 295 ? 4.477 -8.429 -14.108 1.00 94.00 295 ASN A CA 1
ATOM 2274 C C . ASN A 1 295 ? 3.492 -8.927 -13.039 1.00 94.00 295 ASN A C 1
ATOM 2276 O O . ASN A 1 295 ? 2.438 -9.493 -13.341 1.00 94.00 295 ASN A O 1
ATOM 2280 N N . ILE A 1 296 ? 3.834 -8.683 -11.775 1.00 92.12 296 ILE A N 1
ATOM 2281 C CA . ILE A 1 296 ? 3.053 -9.030 -10.590 1.00 92.12 296 ILE A CA 1
ATOM 2282 C C . ILE A 1 296 ? 2.940 -7.786 -9.705 1.00 92.12 296 ILE A C 1
ATOM 2284 O O . ILE A 1 296 ? 3.946 -7.220 -9.284 1.00 92.12 296 ILE A O 1
ATOM 2288 N N . LEU A 1 297 ? 1.706 -7.366 -9.441 1.00 92.38 297 LEU A N 1
ATOM 2289 C CA . LEU A 1 297 ? 1.348 -6.360 -8.450 1.00 92.38 297 LEU A CA 1
ATOM 2290 C C . LEU A 1 297 ? 1.045 -7.068 -7.127 1.00 92.38 297 LEU A C 1
ATOM 2292 O O . LEU A 1 297 ? 0.079 -7.827 -7.054 1.00 92.38 297 LEU A O 1
ATOM 2296 N N . THR A 1 298 ? 1.829 -6.806 -6.089 1.00 91.56 298 THR A N 1
ATOM 2297 C CA . THR A 1 298 ? 1.598 -7.346 -4.748 1.00 91.56 298 THR A CA 1
ATOM 2298 C C . THR A 1 298 ? 0.701 -6.413 -3.942 1.00 91.56 298 THR A C 1
ATOM 2300 O O . THR A 1 298 ? 1.034 -5.254 -3.702 1.00 91.56 298 THR A O 1
ATOM 2303 N N . VAL A 1 299 ? -0.438 -6.922 -3.483 1.00 87.62 299 VAL A N 1
ATOM 2304 C CA . VAL A 1 299 ? -1.333 -6.221 -2.562 1.00 87.62 299 VAL A CA 1
ATOM 2305 C C . VAL A 1 299 ? -1.090 -6.733 -1.148 1.00 87.62 299 VAL A C 1
ATOM 2307 O O . VAL A 1 299 ? -1.304 -7.910 -0.862 1.00 87.62 299 VAL A O 1
ATOM 2310 N N . VAL A 1 300 ? -0.651 -5.848 -0.259 1.00 86.38 300 VAL A N 1
ATOM 2311 C CA . VAL A 1 300 ? -0.478 -6.127 1.168 1.00 86.38 300 VAL A CA 1
ATOM 2312 C C . VAL A 1 300 ? -1.754 -5.722 1.896 1.00 86.38 300 VAL A C 1
ATOM 2314 O O . VAL A 1 300 ? -2.142 -4.549 1.895 1.00 86.38 300 VAL A O 1
ATOM 2317 N N . ALA A 1 301 ? -2.418 -6.700 2.509 1.00 74.12 301 ALA A N 1
ATOM 2318 C CA . ALA A 1 301 ? -3.697 -6.505 3.179 1.00 74.12 301 ALA A CA 1
ATOM 2319 C C . ALA A 1 301 ? -3.723 -7.184 4.556 1.00 74.12 301 ALA A C 1
ATOM 2321 O O . ALA A 1 301 ? -3.076 -8.209 4.780 1.00 74.12 301 ALA A O 1
ATOM 2322 N N . GLY A 1 302 ? -4.496 -6.601 5.476 1.00 66.81 302 GLY A N 1
ATOM 2323 C CA . GLY A 1 302 ? -4.777 -7.174 6.798 1.00 66.81 302 GLY A CA 1
ATOM 2324 C C . GLY A 1 302 ? -5.876 -8.246 6.789 1.00 66.81 302 GLY A C 1
ATOM 2325 O O . GLY A 1 302 ? -6.206 -8.790 7.840 1.00 66.81 302 GLY A O 1
ATOM 2326 N N . GLU A 1 303 ? -6.458 -8.538 5.623 1.00 64.62 303 GLU A N 1
ATOM 2327 C CA . GLU A 1 303 ? -7.431 -9.612 5.403 1.00 64.62 303 GLU A CA 1
ATOM 2328 C C . GLU A 1 303 ? -6.811 -10.763 4.594 1.00 64.62 303 GLU A C 1
ATOM 2330 O O . GLU A 1 303 ? -5.793 -10.593 3.919 1.00 64.62 303 GLU A O 1
ATOM 2335 N N . SER A 1 304 ? -7.421 -11.950 4.666 1.00 57.16 304 SER A N 1
ATOM 2336 C CA . SER A 1 304 ? -6.926 -13.125 3.944 1.00 57.16 304 SER A CA 1
ATOM 2337 C C . SER A 1 304 ? -7.084 -12.974 2.426 1.00 57.16 304 SER A C 1
ATOM 2339 O O . SER A 1 304 ? -8.040 -12.369 1.934 1.00 57.16 304 SER A O 1
ATOM 2341 N N . PHE A 1 305 ? -6.165 -13.584 1.665 1.00 56.28 305 PHE A N 1
ATOM 2342 C CA . PHE A 1 305 ? -6.205 -13.585 0.197 1.00 56.28 305 PHE A CA 1
ATOM 2343 C C . PHE A 1 305 ? -7.548 -14.058 -0.360 1.00 56.28 305 PHE A C 1
ATOM 2345 O O . PHE A 1 305 ? -8.052 -13.470 -1.309 1.00 56.28 305 PHE A O 1
ATOM 2352 N N . SER A 1 306 ? -8.136 -15.103 0.227 1.00 55.34 306 SER A N 1
ATOM 2353 C CA . SER A 1 306 ? -9.403 -15.668 -0.237 1.00 55.34 306 SER A CA 1
ATOM 2354 C C . SER A 1 306 ? -10.547 -14.663 -0.146 1.00 55.34 306 SER A C 1
ATOM 2356 O O . SER A 1 306 ? -11.337 -14.582 -1.079 1.00 55.34 306 SER A O 1
ATOM 2358 N N . VAL A 1 307 ? -10.614 -13.869 0.926 1.00 64.19 307 VAL A N 1
ATOM 2359 C CA . VAL A 1 307 ? -11.649 -12.838 1.106 1.00 64.19 307 VAL A CA 1
ATOM 2360 C C . VAL A 1 307 ? -11.451 -11.706 0.099 1.00 64.19 307 VAL A C 1
ATOM 2362 O O . VAL A 1 307 ? -12.388 -11.343 -0.614 1.00 64.19 307 VAL A O 1
ATOM 2365 N N . PHE A 1 308 ? -10.218 -11.212 -0.028 1.00 62.81 308 PHE A N 1
ATOM 2366 C CA . PHE A 1 308 ? -9.888 -10.130 -0.954 1.00 62.81 308 PHE A CA 1
ATOM 2367 C C . PHE A 1 308 ? -10.108 -10.524 -2.423 1.00 62.81 308 PHE A C 1
ATOM 2369 O O . PHE A 1 308 ? -10.791 -9.823 -3.172 1.00 62.81 308 PHE A O 1
ATOM 2376 N N . ALA A 1 309 ? -9.561 -11.670 -2.838 1.00 64.44 309 ALA A N 1
ATOM 2377 C CA . ALA A 1 309 ? -9.668 -12.162 -4.205 1.00 64.44 309 ALA A CA 1
ATOM 2378 C C . ALA A 1 309 ? -11.110 -12.532 -4.561 1.00 64.44 309 ALA A C 1
ATOM 2380 O O . ALA A 1 309 ? -11.557 -12.188 -5.650 1.00 64.44 309 ALA A O 1
ATOM 2381 N N . ALA A 1 310 ? -11.863 -13.162 -3.650 1.00 66.56 310 ALA A N 1
ATOM 2382 C CA . ALA A 1 310 ? -13.270 -13.475 -3.894 1.00 66.56 310 ALA A CA 1
ATOM 2383 C C . ALA A 1 310 ? -14.136 -12.213 -4.007 1.00 66.56 310 ALA A C 1
ATOM 2385 O O . ALA A 1 310 ? -15.078 -12.196 -4.796 1.00 66.56 310 ALA A O 1
ATOM 2386 N N . GLY A 1 311 ? -13.849 -11.152 -3.244 1.00 68.31 311 GLY A N 1
ATOM 2387 C CA . GLY A 1 311 ? -14.492 -9.845 -3.430 1.00 68.31 311 GLY A CA 1
ATOM 2388 C C . GLY A 1 311 ? -14.218 -9.279 -4.823 1.00 68.31 311 GLY A C 1
ATOM 2389 O O . GLY A 1 311 ? -15.146 -9.032 -5.590 1.00 68.31 311 GLY A O 1
ATOM 2390 N N . LEU A 1 312 ? -12.938 -9.177 -5.191 1.00 68.06 312 LEU A N 1
ATOM 2391 C CA . LEU A 1 312 ? -12.525 -8.614 -6.476 1.00 68.06 312 LEU A CA 1
ATOM 2392 C C . LEU A 1 312 ? -13.054 -9.417 -7.675 1.00 68.06 312 LEU A C 1
ATOM 2394 O O . LEU A 1 312 ? -13.513 -8.830 -8.652 1.00 68.06 312 LEU A O 1
ATOM 2398 N N . GLN A 1 313 ? -13.011 -10.749 -7.601 1.00 70.38 313 GLN A N 1
ATOM 2399 C CA . GLN A 1 313 ? -13.533 -11.626 -8.647 1.00 70.38 313 GLN A CA 1
ATOM 2400 C C . GLN A 1 313 ? -15.039 -11.453 -8.800 1.00 70.38 313 GLN A C 1
ATOM 2402 O O . GLN A 1 313 ? -15.482 -11.159 -9.904 1.00 70.38 313 GLN A O 1
ATOM 2407 N N . ARG A 1 314 ? -15.815 -11.540 -7.709 1.00 74.06 314 ARG A N 1
ATOM 2408 C CA . ARG A 1 314 ? -17.276 -11.362 -7.760 1.00 74.06 314 ARG A CA 1
ATOM 2409 C C . ARG A 1 314 ? -17.669 -10.030 -8.391 1.00 74.06 314 ARG A C 1
ATOM 2411 O O . ARG A 1 314 ? -18.594 -9.999 -9.199 1.00 74.06 314 ARG A O 1
ATOM 2418 N N . ASP A 1 315 ? -16.956 -8.954 -8.069 1.00 70.50 315 ASP A N 1
ATOM 2419 C CA . ASP A 1 315 ? -17.204 -7.636 -8.657 1.00 70.50 315 ASP A CA 1
ATOM 2420 C C . ASP A 1 315 ? -16.944 -7.613 -10.168 1.00 70.50 315 ASP A C 1
ATOM 2422 O O . ASP A 1 315 ? -17.762 -7.095 -10.933 1.00 70.50 315 ASP A O 1
ATOM 2426 N N . ILE A 1 316 ? -15.826 -8.194 -10.618 1.00 71.38 316 ILE A N 1
ATOM 2427 C CA . ILE A 1 316 ? -15.497 -8.239 -12.047 1.00 71.38 316 ILE A CA 1
ATOM 2428 C C . ILE A 1 316 ? -16.466 -9.167 -12.790 1.00 71.38 316 ILE A C 1
ATOM 2430 O O . ILE A 1 316 ? -16.953 -8.789 -13.856 1.00 71.38 316 ILE A O 1
ATOM 2434 N N . GLU A 1 317 ? -16.798 -10.339 -12.246 1.00 77.19 317 GLU A N 1
ATOM 2435 C 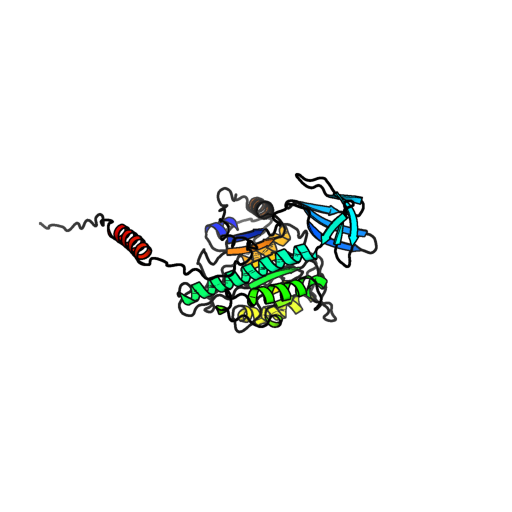CA . GLU A 1 317 ? -17.767 -11.268 -12.844 1.00 77.19 317 GLU A CA 1
ATOM 2436 C C . GLU A 1 317 ? -19.151 -10.619 -12.966 1.00 77.19 317 GLU A C 1
ATOM 2438 O O . GLU A 1 317 ? -19.772 -10.690 -14.024 1.00 77.19 317 GLU A O 1
ATOM 2443 N N . LYS A 1 318 ? -19.616 -9.918 -11.923 1.00 74.69 318 LYS A N 1
ATOM 2444 C CA . LYS A 1 318 ? -20.918 -9.238 -11.917 1.00 74.69 318 LYS A CA 1
ATOM 2445 C C . LYS A 1 318 ? -21.011 -8.120 -12.957 1.00 74.69 318 LYS A C 1
ATOM 2447 O O . LYS A 1 318 ? -22.063 -7.948 -13.565 1.00 74.69 318 LYS A O 1
ATOM 2452 N N . GLU A 1 319 ? -19.941 -7.352 -13.160 1.00 67.06 319 GLU A N 1
ATOM 2453 C CA . GLU A 1 319 ? -19.932 -6.259 -14.142 1.00 67.06 319 GLU A CA 1
ATOM 2454 C C . GLU A 1 319 ? -19.690 -6.738 -15.576 1.00 67.06 319 GLU A C 1
ATOM 2456 O O . GLU A 1 319 ? -20.213 -6.158 -16.528 1.00 67.06 319 GLU A O 1
ATOM 2461 N N . THR A 1 320 ? -18.874 -7.776 -15.754 1.00 66.56 320 THR A N 1
ATOM 2462 C CA . THR A 1 320 ? -18.456 -8.228 -17.087 1.00 66.56 320 THR A CA 1
ATOM 2463 C C . THR A 1 320 ? -19.307 -9.377 -17.619 1.00 66.56 320 THR A C 1
ATOM 2465 O O . THR A 1 320 ? -19.411 -9.539 -18.836 1.00 66.56 320 THR A O 1
ATOM 2468 N N . GLY A 1 321 ? -19.935 -10.156 -16.740 1.00 67.12 321 GLY A N 1
ATOM 2469 C CA . GLY A 1 321 ? -20.612 -11.403 -17.086 1.00 67.12 321 GLY A CA 1
ATOM 2470 C C . GLY A 1 321 ? -19.655 -12.539 -17.464 1.00 67.12 321 GLY A C 1
ATOM 2471 O O . GLY A 1 321 ? -20.109 -13.539 -18.010 1.00 67.12 321 GLY A O 1
ATOM 2472 N N . VAL A 1 322 ? -18.346 -12.393 -17.221 1.00 68.38 322 VAL A N 1
ATOM 2473 C CA . VAL A 1 322 ? -17.312 -13.383 -17.565 1.00 68.38 322 VAL A CA 1
ATOM 2474 C C . VAL A 1 322 ? -16.749 -13.991 -16.283 1.00 68.38 322 VAL A C 1
ATOM 2476 O O . VAL A 1 322 ? -16.344 -13.244 -15.399 1.00 68.38 322 VAL A O 1
ATOM 2479 N N . SER A 1 323 ? -16.717 -15.327 -16.184 1.00 68.75 323 SER A N 1
ATOM 2480 C CA . SER A 1 323 ? -16.250 -16.035 -14.981 1.00 68.75 323 SER A CA 1
ATOM 2481 C C . SER A 1 323 ? -14.724 -16.185 -14.906 1.00 68.75 323 SER A C 1
ATOM 2483 O O . SER A 1 323 ? -14.068 -16.464 -15.909 1.00 68.75 323 SER A O 1
ATOM 2485 N N . PHE A 1 324 ? -14.179 -16.104 -13.688 1.00 65.19 324 PHE A N 1
ATOM 2486 C CA . PHE A 1 324 ? -12.782 -16.388 -13.333 1.00 65.19 324 PHE A CA 1
ATOM 2487 C C . PHE A 1 324 ? -12.507 -17.858 -12.972 1.00 65.19 324 PHE A C 1
ATOM 2489 O O . PHE A 1 324 ? -11.398 -18.185 -12.538 1.00 65.19 324 PHE A O 1
ATOM 2496 N N . SER A 1 325 ? -13.475 -18.763 -13.140 1.00 62.69 325 SER A N 1
ATOM 2497 C CA . SER A 1 325 ? -13.284 -20.193 -12.856 1.00 62.69 325 SER A CA 1
ATOM 2498 C C . SER A 1 325 ? -12.022 -20.760 -13.536 1.00 62.69 325 SER A C 1
ATOM 2500 O O . SER A 1 325 ? -11.739 -20.477 -14.700 1.00 62.69 325 SER A O 1
ATOM 2502 N N . GLY A 1 326 ? -11.220 -21.513 -12.770 1.00 59.22 326 GLY A N 1
ATOM 2503 C CA . GLY A 1 326 ? -9.981 -22.154 -13.240 1.00 59.22 326 GLY A CA 1
ATOM 2504 C C . GLY A 1 326 ? -8.736 -21.258 -13.346 1.00 59.22 326 GLY A C 1
ATOM 2505 O O . GLY A 1 326 ? -7.682 -21.759 -13.717 1.00 59.22 326 GLY A O 1
ATOM 2506 N N . ARG A 1 327 ? -8.818 -19.963 -13.003 1.00 64.75 327 ARG A N 1
ATOM 2507 C CA . ARG A 1 327 ? -7.720 -18.983 -13.188 1.00 64.75 327 ARG A CA 1
ATOM 2508 C C . ARG A 1 327 ? -6.960 -18.619 -11.904 1.00 64.75 327 ARG A C 1
ATOM 2510 O O . ARG A 1 327 ? -6.246 -17.621 -11.859 1.00 64.75 327 ARG A O 1
ATOM 2517 N N . ILE A 1 328 ? -7.137 -19.398 -10.836 1.00 59.72 328 ILE A N 1
ATOM 2518 C CA . ILE A 1 328 ? -6.477 -19.177 -9.541 1.00 59.72 328 ILE A CA 1
ATOM 2519 C C . ILE A 1 328 ? -5.283 -20.123 -9.426 1.00 59.72 328 ILE A C 1
ATOM 2521 O O . ILE A 1 328 ? -5.449 -21.313 -9.169 1.00 59.72 328 ILE A O 1
ATOM 2525 N N . GLU A 1 329 ? -4.078 -19.578 -9.551 1.00 57.69 329 GLU A N 1
ATOM 2526 C CA . GLU A 1 329 ? -2.840 -20.290 -9.234 1.00 57.69 329 GLU A CA 1
ATOM 2527 C C . GLU A 1 329 ? -2.469 -20.038 -7.764 1.00 57.69 329 GLU A C 1
ATOM 2529 O O . GLU A 1 329 ? -2.381 -18.892 -7.316 1.00 57.69 329 GLU A O 1
ATOM 2534 N N . ARG A 1 330 ? -2.252 -21.103 -6.981 1.00 48.97 330 ARG A N 1
ATOM 2535 C CA . ARG A 1 330 ? -1.644 -20.977 -5.648 1.00 48.97 330 ARG A CA 1
ATOM 2536 C C . ARG A 1 330 ? -0.131 -20.918 -5.816 1.00 48.97 330 ARG A C 1
ATOM 2538 O O . ARG A 1 330 ? 0.487 -21.934 -6.114 1.00 48.97 330 ARG A O 1
ATOM 2545 N N . PHE A 1 331 ? 0.468 -19.757 -5.581 1.00 42.06 331 PHE A N 1
ATOM 2546 C CA . PHE A 1 331 ? 1.920 -19.664 -5.449 1.00 42.06 331 PHE A CA 1
ATOM 2547 C C . PHE A 1 331 ? 2.334 -20.195 -4.072 1.00 42.06 331 PHE A C 1
ATOM 2549 O O . PHE A 1 331 ? 1.799 -19.768 -3.046 1.00 42.06 331 PHE A O 1
ATOM 2556 N N . ALA A 1 332 ? 3.252 -21.163 -4.046 1.00 34.62 332 ALA A N 1
ATOM 2557 C CA . ALA A 1 332 ? 3.868 -21.624 -2.807 1.00 34.62 332 ALA A CA 1
ATOM 2558 C C . ALA A 1 332 ? 4.654 -20.467 -2.169 1.00 34.62 332 ALA A C 1
ATOM 2560 O O . ALA A 1 332 ? 5.279 -19.680 -2.881 1.00 34.62 332 ALA A O 1
ATOM 2561 N N . LYS A 1 333 ? 4.613 -20.358 -0.834 1.00 32.59 333 LYS A N 1
ATOM 2562 C CA . LYS A 1 333 ? 5.426 -19.387 -0.088 1.00 32.59 333 LYS A CA 1
ATOM 2563 C C . LYS A 1 333 ? 6.895 -19.478 -0.548 1.00 32.59 333 LYS A C 1
ATOM 2565 O O . LYS A 1 333 ? 7.406 -20.598 -0.645 1.00 32.59 333 LYS A O 1
ATOM 2570 N N . PRO A 1 334 ? 7.605 -18.352 -0.746 1.00 33.94 334 PRO A N 1
ATOM 2571 C CA . PRO A 1 334 ? 9.055 -18.349 -0.601 1.00 33.94 334 PRO A CA 1
ATOM 2572 C C . PRO A 1 334 ? 9.379 -18.980 0.754 1.00 33.94 334 PRO A C 1
ATOM 2574 O O . PRO A 1 334 ? 8.705 -18.681 1.741 1.00 33.94 334 PRO A O 1
ATOM 2577 N N . ARG A 1 335 ? 10.331 -19.917 0.780 1.00 29.36 335 ARG A N 1
ATOM 2578 C CA . ARG A 1 335 ? 10.732 -20.657 1.983 1.00 29.36 335 ARG A CA 1
ATOM 2579 C C . ARG A 1 335 ? 10.872 -19.671 3.145 1.00 29.36 335 ARG A C 1
ATOM 2581 O O . ARG A 1 335 ? 11.710 -18.779 3.074 1.00 29.36 335 ARG A O 1
ATOM 2588 N N . GLU A 1 336 ? 10.046 -19.820 4.183 1.00 30.61 336 GLU A N 1
ATOM 2589 C CA . GLU A 1 336 ? 10.283 -19.133 5.451 1.00 30.61 336 GLU A CA 1
ATOM 2590 C C . GLU A 1 336 ? 11.724 -19.455 5.848 1.00 30.61 336 GLU A C 1
ATOM 2592 O O . GLU A 1 336 ? 12.096 -20.630 5.960 1.00 30.61 336 GLU A O 1
ATOM 2597 N N . ALA A 1 337 ? 12.556 -18.422 6.003 1.00 32.69 337 ALA A N 1
ATOM 2598 C CA . ALA A 1 337 ? 13.763 -18.572 6.790 1.00 32.69 337 ALA A CA 1
ATOM 2599 C C . ALA A 1 337 ? 13.295 -19.126 8.135 1.00 32.69 337 ALA A C 1
ATOM 2601 O O . ALA A 1 337 ? 12.435 -18.531 8.789 1.00 32.69 337 ALA A O 1
ATOM 2602 N N . ALA A 1 338 ? 13.770 -20.326 8.469 1.00 26.98 338 ALA A N 1
ATOM 2603 C CA . ALA A 1 338 ? 13.406 -20.997 9.702 1.00 26.98 338 ALA A CA 1
ATOM 2604 C C . ALA A 1 338 ? 13.541 -20.003 10.868 1.00 26.98 338 ALA A C 1
ATOM 2606 O O . ALA A 1 338 ? 14.504 -19.227 10.878 1.00 26.98 338 ALA A O 1
ATOM 2607 N N . PRO A 1 339 ? 12.606 -19.997 11.836 1.00 29.27 339 PRO A N 1
ATOM 2608 C CA . PRO A 1 339 ? 12.750 -19.147 13.003 1.00 29.27 339 PRO A CA 1
ATOM 2609 C C . PRO A 1 339 ? 14.112 -19.448 13.619 1.00 29.27 339 PRO A C 1
ATOM 2611 O O . PRO A 1 339 ? 14.455 -20.617 13.814 1.00 29.27 339 PRO A O 1
ATOM 2614 N N . ALA A 1 340 ? 14.900 -18.402 13.866 1.00 29.22 340 ALA A N 1
ATOM 2615 C CA . ALA A 1 340 ? 16.152 -18.518 14.589 1.00 29.22 340 ALA A CA 1
ATOM 2616 C C . ALA A 1 340 ? 15.840 -19.167 15.942 1.00 29.22 340 ALA A C 1
ATOM 2618 O O . ALA A 1 340 ? 15.340 -18.528 16.868 1.00 29.22 340 ALA A O 1
ATOM 2619 N N . VAL A 1 341 ? 16.069 -20.477 16.029 1.00 29.80 341 VAL A N 1
ATOM 2620 C CA . VAL A 1 341 ? 16.023 -21.201 17.287 1.00 29.80 341 VAL A CA 1
ATOM 2621 C C . VAL A 1 341 ? 17.136 -20.592 18.119 1.00 29.80 341 VAL A C 1
ATOM 2623 O O . VAL A 1 341 ? 18.304 -20.656 17.739 1.00 29.80 341 VAL A O 1
ATOM 2626 N N . ALA A 1 342 ? 16.769 -19.986 19.244 1.00 32.94 342 ALA A N 1
ATOM 2627 C CA . ALA A 1 342 ? 17.704 -19.608 20.286 1.00 32.94 342 ALA A CA 1
ATOM 2628 C C . ALA A 1 342 ? 18.392 -20.880 20.810 1.00 32.94 342 ALA A C 1
ATOM 2630 O O . ALA A 1 342 ? 17.957 -21.491 21.785 1.00 32.94 342 ALA A O 1
ATOM 2631 N N . GLN A 1 343 ? 19.450 -21.321 20.131 1.00 29.45 343 GLN A N 1
ATOM 2632 C CA . GLN A 1 343 ? 20.363 -22.329 20.640 1.00 29.45 343 GLN A CA 1
ATOM 2633 C C . GLN A 1 343 ? 21.544 -21.609 21.278 1.00 29.45 343 GLN A C 1
ATOM 2635 O O . GLN A 1 343 ? 22.291 -20.882 20.626 1.00 29.45 343 GLN A O 1
ATOM 2640 N N . LYS A 1 344 ? 21.681 -21.816 22.591 1.00 30.44 344 LYS A N 1
ATOM 2641 C CA . LYS A 1 344 ? 22.896 -21.532 23.354 1.00 30.44 344 LYS A CA 1
ATOM 2642 C C . LYS A 1 344 ? 24.108 -22.015 22.561 1.00 30.44 344 LYS A C 1
ATOM 2644 O O . LYS A 1 344 ? 24.196 -23.201 22.262 1.00 30.44 344 LYS A O 1
ATOM 2649 N N . ILE A 1 345 ? 25.030 -21.103 22.275 1.00 26.56 345 ILE A N 1
ATOM 2650 C CA . ILE A 1 345 ? 26.339 -21.393 21.689 1.00 26.56 345 ILE A CA 1
ATOM 2651 C C . ILE A 1 345 ? 27.115 -22.291 22.667 1.00 26.56 345 ILE A C 1
ATOM 2653 O O . ILE A 1 345 ? 27.405 -21.838 23.778 1.00 26.56 345 ILE A O 1
ATOM 2657 N N . PRO A 1 346 ? 27.495 -23.531 22.306 1.00 28.20 346 PRO A N 1
ATOM 2658 C CA . PRO A 1 346 ? 28.555 -24.237 23.001 1.00 28.20 346 PRO A CA 1
ATOM 2659 C C . PRO A 1 346 ? 29.893 -23.765 22.427 1.00 28.20 346 PRO A C 1
ATOM 2661 O O . PRO A 1 346 ? 30.137 -23.792 21.222 1.00 28.20 346 PRO A O 1
ATOM 2664 N N . SER A 1 347 ? 30.765 -23.314 23.316 1.00 33.88 347 SER A N 1
ATOM 2665 C CA . SER A 1 347 ? 32.127 -22.880 23.040 1.00 33.88 347 SER A CA 1
ATOM 2666 C C . SER A 1 347 ? 33.011 -24.048 22.589 1.00 33.88 347 SER A C 1
ATOM 2668 O O . SER A 1 347 ? 33.538 -24.768 23.435 1.00 33.88 347 SER A O 1
ATOM 2670 N N . THR A 1 348 ? 33.171 -24.259 21.280 1.00 29.83 348 THR A N 1
ATOM 2671 C CA . THR A 1 348 ? 34.418 -24.705 20.608 1.00 29.83 348 THR A CA 1
ATOM 2672 C C . THR A 1 348 ? 34.180 -24.904 19.102 1.00 29.83 348 THR A C 1
ATOM 2674 O O . THR A 1 348 ? 33.168 -25.494 18.723 1.00 29.83 348 THR A O 1
ATOM 2677 N N . PRO A 1 349 ? 35.093 -24.457 18.219 1.00 27.61 349 PRO A N 1
ATOM 2678 C CA . PRO A 1 349 ? 34.973 -24.705 16.787 1.00 27.61 349 PRO A CA 1
ATOM 2679 C C . PRO A 1 349 ? 35.316 -26.168 16.470 1.00 27.61 349 PRO A C 1
ATOM 2681 O O . PRO A 1 349 ? 36.418 -26.631 16.762 1.00 27.61 349 PRO A O 1
ATOM 2684 N N . LYS A 1 350 ? 34.385 -26.895 15.844 1.00 29.88 350 LYS A N 1
ATOM 2685 C CA . LYS A 1 350 ? 34.698 -28.120 15.094 1.00 29.88 350 LYS A CA 1
ATOM 2686 C C . LYS A 1 350 ? 34.751 -27.773 13.602 1.00 29.88 350 LYS A C 1
ATOM 2688 O O . LYS A 1 350 ? 33.809 -27.146 13.118 1.00 29.88 350 LYS A O 1
ATOM 2693 N N . PRO A 1 351 ? 35.811 -28.156 12.873 1.00 29.17 351 PRO A N 1
ATOM 2694 C CA . PRO A 1 351 ? 35.885 -27.930 11.437 1.00 29.17 351 PRO A CA 1
ATOM 2695 C C . PRO A 1 351 ? 34.904 -28.868 10.722 1.00 29.17 351 PRO A C 1
ATOM 2697 O O . PRO A 1 351 ? 34.975 -30.085 10.881 1.00 29.17 351 PRO A O 1
ATOM 2700 N N . PHE A 1 352 ? 33.977 -28.301 9.949 1.00 30.42 352 PHE A N 1
ATOM 2701 C CA . PHE A 1 352 ? 33.197 -29.057 8.973 1.00 30.42 352 PHE A CA 1
ATOM 2702 C C . PHE A 1 352 ? 34.081 -29.283 7.744 1.00 30.42 352 PHE A C 1
ATOM 2704 O O . PHE A 1 352 ? 34.342 -28.352 6.985 1.00 30.42 352 PHE A O 1
ATOM 2711 N N . ALA A 1 353 ? 34.575 -30.508 7.581 1.00 31.55 353 ALA A N 1
ATOM 2712 C CA . ALA A 1 353 ? 35.116 -30.973 6.314 1.00 31.55 353 ALA A CA 1
ATOM 2713 C C . ALA A 1 353 ? 33.929 -31.232 5.376 1.00 31.55 353 ALA A C 1
ATOM 2715 O O . ALA A 1 353 ? 33.110 -32.108 5.649 1.00 31.55 353 ALA A O 1
ATOM 2716 N N . PHE A 1 354 ? 33.803 -30.434 4.319 1.00 35.56 354 PHE A N 1
ATOM 2717 C CA . PHE A 1 354 ? 32.953 -30.773 3.184 1.00 35.56 354 PHE A CA 1
ATOM 2718 C C . PHE A 1 354 ? 33.829 -31.522 2.187 1.00 35.56 354 PHE A C 1
ATOM 2720 O O . PHE A 1 354 ? 34.807 -30.959 1.691 1.00 35.56 354 PHE A O 1
ATOM 2727 N N . ASP A 1 355 ? 33.507 -32.789 1.945 1.00 45.09 355 ASP A N 1
ATOM 2728 C CA . ASP A 1 355 ? 34.123 -33.546 0.865 1.00 45.09 355 ASP A CA 1
ATOM 2729 C C . ASP A 1 355 ? 33.585 -32.991 -0.460 1.00 45.09 355 ASP A C 1
ATOM 2731 O O . ASP A 1 355 ? 32.378 -32.965 -0.707 1.00 45.09 355 ASP A O 1
ATOM 2735 N N . THR A 1 356 ? 34.480 -32.389 -1.237 1.00 41.12 356 THR A N 1
ATOM 2736 C CA . THR A 1 356 ? 34.134 -31.633 -2.451 1.00 41.12 356 THR A CA 1
ATOM 2737 C C . THR A 1 356 ? 33.895 -32.581 -3.629 1.00 41.12 356 THR A C 1
ATOM 2739 O O . THR A 1 356 ? 33.219 -32.207 -4.588 1.00 41.12 356 THR A O 1
ATOM 2742 N N . ASP A 1 357 ? 34.363 -33.825 -3.515 1.00 43.38 357 ASP A N 1
ATOM 2743 C CA . ASP A 1 357 ? 34.323 -34.813 -4.587 1.00 43.38 357 ASP A CA 1
ATOM 2744 C C . ASP A 1 357 ? 32.900 -35.377 -4.779 1.00 43.38 357 ASP A C 1
ATOM 2746 O O . ASP A 1 357 ? 32.418 -35.460 -5.909 1.00 43.38 357 ASP A O 1
ATOM 2750 N N . ASP A 1 358 ? 32.138 -35.574 -3.694 1.00 43.53 358 ASP A N 1
ATOM 2751 C CA . ASP A 1 358 ? 30.742 -36.049 -3.750 1.00 43.53 358 ASP A CA 1
ATOM 2752 C C . ASP A 1 358 ? 29.793 -35.072 -4.480 1.00 43.53 358 ASP A C 1
ATOM 2754 O O . ASP A 1 358 ? 28.817 -35.471 -5.127 1.00 43.53 358 ASP A O 1
ATOM 2758 N N . LEU A 1 359 ? 30.061 -33.763 -4.383 1.00 41.28 359 LEU A N 1
ATOM 2759 C CA . LEU A 1 359 ? 29.274 -32.720 -5.056 1.00 41.28 359 LEU A CA 1
ATOM 2760 C C . LEU A 1 359 ? 29.599 -32.625 -6.549 1.00 41.28 359 LEU A C 1
ATOM 2762 O O . LEU A 1 359 ? 28.714 -32.295 -7.345 1.00 41.28 359 LEU A O 1
ATOM 2766 N N . ILE A 1 360 ? 30.846 -32.914 -6.923 1.00 44.72 360 ILE A N 1
ATOM 2767 C CA . ILE A 1 360 ? 31.290 -32.923 -8.317 1.00 44.72 360 ILE A CA 1
ATOM 2768 C C . ILE A 1 360 ? 30.733 -34.164 -9.019 1.00 44.72 360 ILE A C 1
ATOM 2770 O O . ILE A 1 360 ? 30.138 -34.024 -10.088 1.00 44.72 360 ILE A O 1
ATOM 2774 N N . ASP A 1 361 ? 30.785 -35.337 -8.387 1.00 49.16 361 ASP A N 1
ATOM 2775 C CA . ASP A 1 361 ? 30.244 -36.575 -8.960 1.00 49.16 361 ASP A CA 1
ATOM 2776 C C . ASP A 1 361 ? 28.725 -36.489 -9.185 1.00 49.16 361 ASP A C 1
ATOM 2778 O O . ASP A 1 361 ? 28.213 -36.851 -10.250 1.00 49.16 361 ASP A O 1
ATOM 2782 N N . ALA A 1 362 ? 27.987 -35.894 -8.240 1.00 42.62 362 ALA A N 1
ATOM 2783 C CA . ALA A 1 362 ? 26.550 -35.660 -8.392 1.00 42.62 362 ALA A CA 1
ATOM 2784 C C . ALA A 1 362 ? 26.207 -34.658 -9.517 1.00 42.62 362 ALA A C 1
ATOM 2786 O O . ALA A 1 362 ? 25.131 -34.743 -10.123 1.00 42.62 362 ALA A O 1
ATOM 2787 N N . ALA A 1 363 ? 27.100 -33.705 -9.803 1.00 39.03 363 ALA A N 1
ATOM 2788 C CA . ALA A 1 363 ? 26.936 -32.742 -10.888 1.00 39.03 363 ALA A CA 1
ATOM 2789 C C . ALA A 1 363 ? 27.281 -33.351 -12.257 1.00 39.03 363 ALA A C 1
ATOM 2791 O O . ALA A 1 363 ? 26.550 -33.117 -13.222 1.00 39.03 363 ALA A O 1
ATOM 2792 N N . VAL A 1 364 ? 28.328 -34.178 -12.335 1.00 54.44 364 VAL A N 1
ATOM 2793 C CA . VAL A 1 364 ? 28.749 -34.865 -13.567 1.00 54.44 364 VAL A CA 1
ATOM 2794 C C . VAL A 1 364 ? 27.672 -35.843 -14.039 1.00 54.44 364 VAL A C 1
ATOM 2796 O O . VAL A 1 364 ? 27.251 -35.762 -15.192 1.00 54.44 364 VAL A O 1
ATOM 2799 N N . VAL A 1 365 ? 27.105 -36.653 -13.138 1.00 57.19 365 VAL A N 1
ATOM 2800 C CA . VAL A 1 365 ? 26.010 -37.587 -13.473 1.00 57.19 365 VAL A CA 1
ATOM 2801 C C . VAL A 1 365 ? 24.773 -36.855 -14.018 1.00 57.19 365 VAL A C 1
ATOM 2803 O O . VAL A 1 365 ? 24.096 -37.348 -14.923 1.00 57.19 365 VAL A O 1
ATOM 2806 N N . ARG A 1 366 ? 24.477 -35.646 -13.518 1.00 44.25 366 ARG A N 1
ATOM 2807 C CA . ARG A 1 366 ? 23.367 -34.818 -14.029 1.00 44.25 366 ARG A CA 1
ATOM 2808 C C . ARG A 1 366 ? 23.640 -34.232 -15.409 1.00 44.25 366 ARG A C 1
ATOM 2810 O O . ARG A 1 366 ? 22.695 -34.072 -16.176 1.00 44.25 366 ARG A O 1
ATOM 2817 N N . ILE A 1 367 ? 24.891 -33.903 -15.719 1.00 47.38 367 ILE A N 1
ATOM 2818 C CA . ILE A 1 367 ? 25.276 -33.358 -17.025 1.00 47.38 367 ILE A CA 1
ATOM 2819 C C . ILE A 1 367 ? 25.280 -34.469 -18.081 1.00 47.38 367 ILE A C 1
ATOM 2821 O O . ILE A 1 367 ? 24.744 -34.273 -19.171 1.00 47.38 367 ILE A O 1
ATOM 2825 N N . GLU A 1 368 ? 25.784 -35.659 -17.751 1.00 55.03 368 GLU A N 1
ATOM 2826 C CA . GLU A 1 368 ? 25.786 -36.806 -18.668 1.00 55.03 368 GLU A CA 1
ATOM 2827 C C . GLU A 1 368 ? 24.368 -37.287 -19.012 1.00 55.03 368 GLU A C 1
ATOM 2829 O O . GLU A 1 368 ? 24.090 -37.609 -20.167 1.00 55.03 368 GLU A O 1
ATOM 2834 N N . ALA A 1 369 ? 23.435 -37.237 -18.054 1.00 50.03 369 ALA A N 1
ATOM 2835 C CA . ALA A 1 369 ? 22.029 -37.574 -18.291 1.00 50.03 369 ALA A CA 1
ATOM 2836 C C . ALA A 1 369 ? 21.325 -36.616 -19.273 1.00 50.03 369 ALA A C 1
ATOM 2838 O O . ALA A 1 369 ? 20.412 -37.031 -19.983 1.00 50.03 369 ALA A O 1
ATOM 2839 N N . VAL A 1 370 ? 21.752 -35.351 -19.340 1.00 47.94 370 VAL A N 1
ATOM 2840 C CA . VAL A 1 370 ? 21.195 -34.339 -20.260 1.00 47.94 370 VAL A CA 1
ATOM 2841 C C . VAL A 1 370 ? 21.789 -34.470 -21.668 1.00 47.94 370 VAL A C 1
ATOM 2843 O O . VAL A 1 370 ? 21.136 -34.125 -22.649 1.00 47.94 370 VAL A O 1
ATOM 2846 N N . LEU A 1 371 ? 23.007 -34.999 -21.790 1.00 45.47 371 LEU A N 1
ATOM 2847 C CA . LEU A 1 371 ? 23.696 -35.169 -23.074 1.00 45.47 371 LEU A CA 1
ATOM 2848 C C . LEU A 1 371 ? 23.339 -36.480 -23.801 1.00 45.47 371 LEU A C 1
ATOM 2850 O O . LEU A 1 371 ? 23.721 -36.649 -24.958 1.00 45.47 371 LEU A O 1
ATOM 2854 N N . ALA A 1 372 ? 22.606 -37.394 -23.157 1.00 45.94 372 ALA A N 1
ATOM 2855 C CA . ALA A 1 372 ? 22.314 -38.731 -23.679 1.00 45.94 372 ALA A CA 1
ATOM 2856 C C . ALA A 1 372 ? 20.973 -38.877 -24.437 1.00 45.94 372 ALA A C 1
ATOM 2858 O O . ALA A 1 372 ? 20.649 -39.986 -24.864 1.00 45.94 372 ALA A O 1
ATOM 2859 N N . GLU A 1 373 ? 20.187 -37.814 -24.650 1.00 42.31 373 GLU A N 1
ATOM 2860 C CA . GLU A 1 373 ? 18.963 -37.915 -25.465 1.00 42.31 373 GLU A CA 1
ATOM 2861 C C . GLU A 1 373 ? 19.277 -37.929 -26.981 1.00 42.31 373 GLU A C 1
ATOM 2863 O O . GLU A 1 373 ? 19.854 -36.971 -27.504 1.00 42.31 373 GLU A O 1
ATOM 2868 N N . PRO A 1 374 ? 18.896 -38.977 -27.742 1.00 39.25 374 PRO A N 1
ATOM 2869 C CA . PRO A 1 374 ? 19.162 -39.033 -29.175 1.00 39.25 374 PRO A CA 1
ATOM 2870 C C . PRO A 1 374 ? 18.177 -38.173 -29.985 1.00 39.25 374 PRO A C 1
ATOM 2872 O O . PRO A 1 374 ? 16.954 -38.322 -29.912 1.00 39.25 374 PRO A O 1
ATOM 2875 N N . ALA A 1 375 ? 18.733 -37.320 -30.849 1.00 45.25 375 ALA A N 1
ATOM 2876 C CA 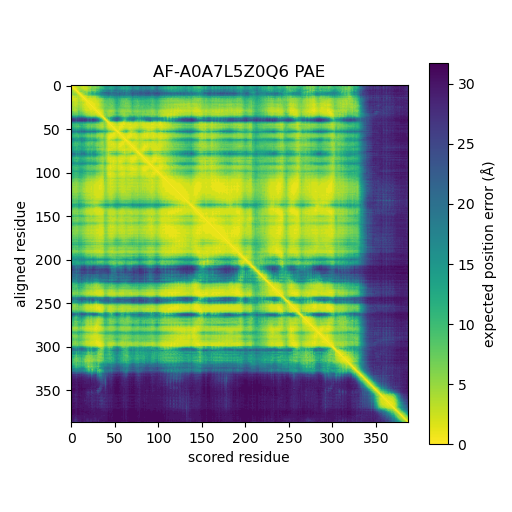. ALA A 1 375 ? 17.997 -36.528 -31.830 1.00 45.25 375 ALA A CA 1
ATOM 2877 C C . ALA A 1 375 ? 17.215 -37.428 -32.807 1.00 45.25 375 ALA A C 1
ATOM 2879 O O . ALA A 1 375 ? 17.791 -38.099 -33.666 1.00 45.25 375 ALA A O 1
ATOM 2880 N N . THR A 1 376 ? 15.883 -37.415 -32.712 1.00 38.50 376 THR A N 1
ATOM 2881 C CA . THR A 1 376 ? 15.016 -38.187 -33.611 1.00 38.50 376 THR A CA 1
ATOM 2882 C C . THR A 1 376 ? 14.547 -37.336 -34.802 1.00 38.50 376 THR A C 1
ATOM 2884 O O . THR A 1 376 ? 13.671 -36.487 -34.695 1.00 38.50 376 THR A O 1
ATOM 2887 N N . SER A 1 377 ? 15.171 -37.622 -35.950 1.00 35.34 377 SER A N 1
ATOM 2888 C CA . SER A 1 377 ? 14.744 -37.469 -37.354 1.00 35.34 377 SER A CA 1
ATOM 2889 C C . SER A 1 377 ? 14.308 -36.099 -37.917 1.00 35.34 377 SER A C 1
ATOM 2891 O O . SER A 1 377 ? 13.129 -35.755 -37.939 1.00 35.34 377 SER A O 1
ATOM 2893 N N . MET A 1 378 ? 15.235 -35.435 -38.620 1.00 31.42 378 MET A N 1
ATOM 2894 C CA . MET A 1 378 ? 14.927 -34.690 -39.851 1.00 31.42 378 MET A CA 1
ATOM 2895 C C . MET A 1 378 ? 14.996 -35.659 -41.045 1.00 31.42 378 MET A C 1
ATOM 2897 O O . MET A 1 378 ? 16.082 -36.099 -41.425 1.00 31.42 378 MET A O 1
ATOM 2901 N N . ARG A 1 379 ? 13.858 -35.990 -41.670 1.00 32.12 379 ARG A N 1
ATOM 2902 C CA . ARG A 1 379 ? 13.848 -36.637 -42.995 1.00 32.12 379 ARG A CA 1
ATOM 2903 C C . ARG A 1 379 ? 14.047 -35.573 -44.075 1.00 32.12 379 ARG A C 1
ATOM 2905 O O . ARG A 1 379 ? 13.157 -34.767 -44.321 1.00 32.12 379 ARG A O 1
ATOM 2912 N N . ARG A 1 380 ? 15.205 -35.608 -44.743 1.00 32.28 380 ARG A N 1
ATOM 2913 C CA . ARG A 1 380 ? 15.390 -35.026 -46.080 1.00 32.28 380 ARG A CA 1
ATOM 2914 C C . ARG A 1 380 ? 14.727 -35.952 -47.098 1.00 32.28 380 ARG A C 1
ATOM 2916 O O . ARG A 1 380 ? 15.030 -37.141 -47.120 1.00 32.28 380 ARG A O 1
ATOM 2923 N N . VAL A 1 381 ? 13.872 -35.405 -47.953 1.00 33.34 381 VAL A N 1
ATOM 2924 C CA . VAL A 1 381 ? 13.455 -36.046 -49.204 1.00 33.34 381 VAL A CA 1
ATOM 2925 C C . VAL A 1 381 ? 14.070 -35.213 -50.322 1.00 33.34 381 VAL A C 1
ATOM 2927 O O . VAL A 1 381 ? 13.702 -34.056 -50.487 1.00 33.34 381 VAL A O 1
ATOM 2930 N N . ASN A 1 382 ? 15.036 -35.790 -51.039 1.00 31.86 382 ASN A N 1
ATOM 2931 C CA . ASN A 1 382 ? 15.520 -35.281 -52.319 1.00 31.86 382 ASN A CA 1
ATOM 2932 C C . ASN A 1 382 ? 15.171 -36.297 -53.414 1.00 31.86 382 ASN A C 1
ATOM 2934 O O . ASN A 1 382 ? 15.207 -37.505 -53.191 1.00 31.86 382 ASN A O 1
ATOM 2938 N N . SER A 1 383 ? 14.815 -35.733 -54.563 1.00 36.59 383 SER A N 1
ATOM 2939 C CA . SER A 1 383 ? 14.248 -36.291 -55.793 1.00 36.59 383 SER A CA 1
ATOM 2940 C C . SER A 1 383 ? 15.029 -37.435 -56.457 1.00 36.59 383 SER A C 1
ATOM 2942 O O . SER A 1 383 ? 16.205 -37.652 -56.162 1.00 36.59 383 SER A O 1
ATOM 2944 N N . PRO A 1 384 ? 14.425 -38.046 -57.493 1.00 41.69 384 PRO A N 1
ATOM 2945 C CA . PRO A 1 384 ? 15.126 -38.123 -58.775 1.00 41.69 384 PRO A CA 1
ATOM 2946 C C . PRO A 1 384 ? 14.275 -37.704 -59.992 1.00 41.69 384 PRO A C 1
ATOM 2948 O O . PRO A 1 384 ? 13.050 -37.769 -59.980 1.00 41.69 384 PRO A O 1
ATOM 2951 N N . CYS A 1 385 ? 15.001 -37.252 -61.019 1.00 34.28 385 CYS A N 1
ATOM 2952 C CA . CYS A 1 385 ? 14.589 -36.827 -62.362 1.00 34.28 385 CYS A CA 1
ATOM 2953 C C . CYS A 1 385 ? 13.951 -37.932 -63.242 1.00 34.28 385 CYS A C 1
ATOM 2955 O O . CYS A 1 385 ? 13.794 -39.067 -62.798 1.00 34.28 385 CYS A O 1
ATOM 2957 N N . TRP A 1 386 ? 13.748 -37.553 -64.520 1.00 33.12 386 TRP A N 1
ATOM 2958 C CA . TRP A 1 386 ? 13.331 -38.270 -65.745 1.00 33.12 386 TRP A CA 1
ATOM 2959 C C . TRP A 1 386 ? 11.813 -38.138 -65.998 1.00 33.12 386 TRP A C 1
ATOM 2961 O O . TRP A 1 386 ? 11.018 -38.534 -65.159 1.00 33.12 386 TRP A O 1
ATOM 2971 N N . SER A 1 387 ? 11.310 -37.562 -67.100 1.00 33.94 387 SER A N 1
ATOM 2972 C CA . SER A 1 387 ? 11.832 -37.356 -68.467 1.00 33.94 387 SER A CA 1
ATOM 2973 C C . SER A 1 387 ? 11.156 -36.153 -69.127 1.00 33.94 387 SER A C 1
ATOM 2975 O O . SER A 1 387 ? 10.034 -35.823 -68.680 1.00 33.94 387 SER A O 1
#

Sequence (387 aa):
MLRYSATHRSAPNLVYRLTPVDAYDLRLVKRIGVLSVSAADQGPRLMSVNATSRSVTARVSVGGTVQEVRTGSVVVSPGRPDRVVAEIGAVPEVLRFSDGTMLDLEDTYRLQIHAAVETHLEKELQLHALAARGTLGEGAWLKPLTLFFVDRVAHYAPADGVARRLFEAAFTDLAAQPRYADLDLPATADVHDGYFATTARGVPKDVRAGAAGKEETAAFERIMRSKERLLTFAEPLRFIFSHSALSEGWDNPNVFTICHLQSGSSELRRRQQVGRGLRLPVLTDGTRCHLPEVNILTVVAGESFSVFAAGLQRDIEKETGVSFSGRIERFAKPREAAPAVAQKIPSTPKPFAFDTDDLIDAAVVRIEAVLAEPATSMRRVNSPCWS

Radius of gyration: 26.06 Å; Cα contacts (8 Å, |Δi|>4): 561; chains: 1; bounding box: 62×66×98 Å

Foldseek 3Di:
DDDDDLFDPDDPPDPDDQAPVNCVVVLQWFAAAEDAQDDVDLDKAWLFWDDDPVAIWTWIAGQQDIDIDGQQDWDDHPPDDIWGFHDADRVQGWTATPVRDIHGLLVVLLRLLLVQLLVQLVLLLVQVVCQVVCVCHPPKGFRAAEEEAAQWPQLDVDCPRSNPVSNLVSNVVVCPDPSNVVVPADHSVQAEDEQAFADPVRHGGADDPPPPDPRSVPSLVVCLVCLLVSRDVVRNHHYYYYHALRDPRQAAQRHQEYEYSHDDDDLVRVLSSVVSNTGFHAINVRDGDSDNVSRYRYYRDNHDPCSNVVSNQVVSCVSPVDHCPPVDDDDDDDDPPPPPPPDDDDDDDDDDDDPVVVVVVVVVVVVVVVVPDDDDDDDDDDDDDDD

Secondary structure (DSSP, 8-state):
-----SS-S--TT------HHHHHHTT-BPEEEEEE---SS---EEEEEEE-SS-EEEEEEETTEEEEE-TT-EE--TTS--EEEEEEEETTEEEEETTS-EEEHHHHHHHHHHHHHHHHHHHHHHHHHHHHTTTT-TT-----EEEEE-S-GGGTSSTT-HHHHHHHHHHHHHHTSGGGGGG-PPPHHHHEEEE-EE-TTS-EE---TT---TTHHHHHHHHHTTTTGGGSTTS---EEEESSPP-TT---TTEEEEEE--S---HHHHHHHHHTT-BPPB-TTSPBP--TTT-EEEEEESS-HHHHHHHHHHHHHHHH----TT----PPPP-PPPP-------S-PPP----SHHHHHHHHHHHHHHHT---------------